Protein 7LBV (pdb70)

Nearest PDB structures (foldseek):
  7lbv-assembly1_A  TM=1.003E+00  e=6.577E-79  Cutibacterium acnes
  1w8o-assembly1_A  TM=9.731E-01  e=6.529E-48  Micromonospora viridifaciens
  4j9t-assembly1_A  TM=9.680E-01  e=2.449E-48  Micromonospora viridifaciens
  2bzd-assembly2_B  TM=9.741E-01  e=1.491E-47  Micromonospora viridifaciens
  2ber-assembly1_A  TM=9.755E-01  e=1.175E-46  Micromonospora viridifaciens

Organism: Cutibacterium acnes (NCBI:txid1747)

InterPro domains:
  IPR011040 Sialidase [PF13088] (153-435)
  IPR026856 Sialidase family [PTHR10628] (113-445)
  IPR036278 Sialidase superfamily [SSF50939] (106-453)

Radius of gyration: 18.89 Å; Cα contacts (8 Å, |Δi|>4): 1248; chains: 1; bounding box: 41×49×53 Å

Secondary structure (DSSP, 8-state):
-PPPP---PPPPP---S-SS------EEEEETTSSTTEEEEEEEEEE-TTS-EEEEEEEEESSS--TTS--EEEEEEESSTTSS-PPPEEEE--B-STT-BEEEEEEEEE-TTT--EEEEEEEESS--TTT--S---TT-TTS-EEEEEEESSTTSS-EEEE-TTTT--STT--EEEEPSEE-EE--SSTTTT-EEEEEEEE-SS-EEEEEEEESSSSSS-EE---B-SSEEEEEEEE-TTS-EEEEEEETT--SEEEEEEESSTTS-----EEEEEEE--S---EEEESSTTPPTTSTGGG-EEEEEE-SSSSSEEEEEEEESSTTS---EEEEEEEEE--S-EEEE-TTSSEEEEEESSEEEEEEE--TTHHHHS---

B-factor: mean 29.48, std 6.72, range [20.16, 77.15]

Solvent-accessible surface area: 14553 Å² total; per-residue (Å²): 184,146,104,79,15,106,80,31,107,40,23,40,6,160,89,67,116,26,107,168,21,114,45,24,116,73,37,84,6,8,31,33,91,121,89,157,26,23,39,9,52,3,3,0,0,7,9,3,16,82,23,15,2,0,0,0,0,0,40,1,46,63,59,39,24,92,21,39,33,24,0,12,0,0,2,46,26,1,202,50,40,4,206,89,29,28,116,69,69,88,6,38,54,20,70,106,53,231,172,51,27,0,13,1,18,0,2,1,1,13,3,12,59,32,0,72,0,5,0,1,3,7,38,0,18,57,57,4,42,67,77,4,75,84,22,37,86,55,119,48,40,85,0,1,0,4,6,3,0,34,1,76,13,13,1,53,79,31,100,67,93,42,0,0,145,62,5,25,91,52,102,56,10,91,0,1,19,6,4,1,0,16,14,29,8,5,54,21,43,136,63,56,23,21,1,0,2,5,2,0,0,64,8,89,82,24,23,10,0,12,0,0,13,1,94,52,55,15,121,78,7,99,7,4,73,51,17,12,151,92,0,15,2,0,7,1,1,9,6,8,91,17,22,0,2,0,2,0,33,2,23,58,170,48,6,62,0,20,18,0,82,2,141,41,5,0,78,61,26,27,111,39,144,93,20,113,64,2,48,1,10,6,0,3,0,2,1,22,15,0,10,18,49,18,173,66,63,38,28,80,0,92,1,0,1,1,0,2,0,61,44,48,106,108,66,34,50,0,0,1,0,0,0,36,30,30,8,180,61,15,88,16,53,61,60,11,30,91,31,83,0,4,18,3,1,2,8,13,0,47,71,0,12,0,0,0,0,5,13,83,96,2,0,28,1,0,24,0,40,3,17,7,1,77,92,42,1,98,39,134

Structure (mmCIF, N/CA/C/O backbone):
data_7LBV
#
_entry.id   7LBV
#
_cell.length_a   43.978
_cell.length_b   46.650
_cell.length_c   49.659
_cell.angle_alpha   116.930
_cell.angle_beta   99.100
_cell.angle_gamma   91.730
#
_symmetry.space_group_name_H-M   'P 1'
#
loop_
_entity.id
_entity.type
_entity.pdbx_description
1 polymer Exo-alpha-sialidase
2 non-polymer '2-DEOXY-2,3-DEHYDRO-N-ACETYL-NEURAMINIC ACID'
3 non-polymer 'PHOSPHATE ION'
4 water water
#
loop_
_atom_site.group_PDB
_atom_site.id
_atom_site.type_symbol
_atom_site.label_atom_id
_atom_site.label_alt_id
_atom_site.label_comp_id
_atom_site.label_asym_id
_atom_site.label_entity_id
_atom_site.label_seq_id
_atom_site.pdbx_PDB_ins_code
_atom_site.Cartn_x
_atom_site.Cartn_y
_atom_site.Cartn_z
_atom_site.occupancy
_atom_site.B_iso_or_equiv
_atom_site.auth_seq_id
_atom_site.auth_comp_id
_atom_site.auth_asym_id
_atom_site.auth_atom_id
_atom_site.pdbx_PDB_model_num
ATOM 1 N N . THR A 1 55 ? 0.182 -19.935 23.383 1.00 47.38 81 THR A N 1
ATOM 2 C CA . THR A 1 55 ? 0.237 -18.778 22.421 1.00 50.56 81 THR A CA 1
ATOM 3 C C . THR A 1 55 ? -0.443 -19.233 21.093 1.00 41.98 81 THR A C 1
ATOM 4 O O . THR A 1 55 ? -0.244 -20.352 20.595 1.00 46.06 81 THR A O 1
ATOM 8 N N . TRP A 1 56 ? -1.266 -18.391 20.533 1.00 36.91 82 TRP A N 1
ATOM 9 C CA . TRP A 1 56 ? -2.097 -18.781 19.401 1.00 39.35 82 TRP A CA 1
ATOM 10 C C . TRP A 1 56 ? -1.335 -18.729 18.098 1.00 37.96 82 TRP A C 1
ATOM 11 O O . TRP A 1 56 ? -0.502 -17.847 17.912 1.00 38.15 82 TRP A O 1
ATOM 22 N N . PRO A 1 57 ? -1.623 -19.647 17.166 1.00 38.72 83 PRO A N 1
ATOM 23 C CA . PRO A 1 57 ? -0.902 -19.624 15.879 1.00 38.17 83 PRO A CA 1
ATOM 24 C C . PRO A 1 57 ? -1.204 -18.393 14.983 1.00 34.44 83 PRO A C 1
ATOM 25 O O . PRO A 1 57 ? -2.322 -17.824 14.999 1.00 32.59 83 PRO A O 1
ATOM 29 N N . ALA A 1 58 ? -0.206 -18.058 14.165 1.00 33.67 84 ALA A N 1
ATOM 30 C CA . ALA A 1 58 ? -0.352 -16.951 13.197 1.00 33.55 84 ALA A CA 1
ATOM 31 C C . ALA A 1 58 ? -1.501 -17.223 12.261 1.00 33.14 84 ALA A C 1
ATOM 32 O O . ALA A 1 58 ? -1.651 -18.329 11.808 1.00 31.87 84 ALA A O 1
ATOM 34 N N . ALA A 1 59 ? -2.322 -16.220 11.992 1.00 30.47 85 ALA A N 1
ATOM 35 C CA . ALA A 1 59 ? -3.316 -16.296 10.911 1.00 32.08 85 ALA A CA 1
ATOM 36 C C . ALA A 1 59 ? -2.631 -16.509 9.566 1.00 32.21 85 ALA A C 1
ATOM 37 O O . ALA A 1 59 ? -1.526 -16.039 9.297 1.00 33.43 85 ALA A O 1
ATOM 39 N N . VAL A 1 60 ? -3.329 -17.223 8.719 1.00 30.98 86 VAL A N 1
ATOM 40 C CA . VAL A 1 60 ? -2.915 -17.543 7.401 1.00 32.48 86 VAL A CA 1
ATOM 41 C C . VAL A 1 60 ? -3.935 -16.864 6.424 1.00 32.22 86 VAL A C 1
ATOM 42 O O . VAL A 1 60 ? -5.129 -16.775 6.746 1.00 33.49 86 VAL A O 1
ATOM 46 N N . PRO A 1 61 ? -3.491 -16.425 5.212 1.00 31.10 87 PRO A N 1
ATOM 47 C CA . PRO A 1 61 ? -4.396 -15.829 4.234 1.00 28.74 87 PRO A CA 1
ATOM 48 C C . PRO A 1 61 ? -5.566 -16.804 3.879 1.00 28.85 87 PRO A C 1
ATOM 49 O O . PRO A 1 61 ? -5.341 -18.038 3.762 1.00 29.97 87 PRO A O 1
ATOM 53 N N . ALA A 1 62 ? -6.765 -16.261 3.668 1.00 27.31 88 ALA A N 1
ATOM 54 C CA . ALA A 1 62 ? -7.953 -17.038 3.273 1.00 29.67 88 ALA A CA 1
ATOM 55 C C . ALA A 1 62 ? -8.981 -16.077 2.769 1.00 27.64 88 ALA A C 1
ATOM 56 O O . ALA A 1 62 ? -9.056 -14.905 3.248 1.00 27.76 88 ALA A O 1
ATOM 58 N N . PRO A 1 63 ? -9.761 -16.494 1.760 1.00 27.53 89 PRO A N 1
ATOM 59 C CA . PRO A 1 63 ? -10.756 -15.571 1.202 1.00 26.19 89 PRO A CA 1
ATOM 60 C C . PRO A 1 63 ? -11.859 -15.249 2.200 1.00 25.61 89 PRO A C 1
ATOM 61 O O . PRO A 1 63 ? -12.230 -16.093 3.040 1.00 26.50 89 PRO A O 1
ATOM 65 N N . LEU A 1 64 ? -12.360 -14.023 2.103 1.00 27.87 90 LEU A N 1
ATOM 66 C CA . LEU A 1 64 ? -13.595 -13.645 2.775 1.00 26.83 90 LEU A CA 1
ATOM 67 C C . LEU A 1 64 ? -14.729 -14.638 2.387 1.00 26.49 90 LEU A C 1
ATOM 68 O O . LEU A 1 64 ? -14.749 -15.187 1.261 1.00 28.84 90 LEU A O 1
ATOM 73 N N . PRO A 1 65 ? -15.687 -14.869 3.306 1.00 28.14 91 PRO A N 1
ATOM 74 C CA . PRO A 1 65 ? -16.814 -15.673 2.858 1.00 27.99 91 PRO A CA 1
ATOM 75 C C . PRO A 1 65 ? -17.802 -14.968 1.939 1.00 28.32 91 PRO A C 1
ATOM 76 O O . PRO A 1 65 ? -18.073 -13.738 2.089 1.00 27.67 91 PRO A O 1
ATOM 80 N N . ASP A 1 66 ? -18.363 -15.781 1.040 1.00 29.69 92 ASP A N 1
ATOM 81 C CA . ASP A 1 66 ? -19.590 -15.369 0.309 1.00 29.35 92 ASP A CA 1
ATOM 82 C C . ASP A 1 66 ? -20.853 -15.976 0.868 1.00 27.94 92 ASP A C 1
ATOM 83 O O . ASP A 1 66 ? -20.838 -17.050 1.531 1.00 28.67 92 ASP A O 1
ATOM 88 N N . VAL A 1 67 ? -21.969 -15.272 0.605 1.00 27.01 93 VAL A N 1
ATOM 89 C CA . VAL A 1 67 ? -23.276 -15.802 0.991 1.00 27.80 93 VAL A CA 1
ATOM 90 C C . VAL A 1 67 ? -23.413 -17.171 0.354 1.00 30.75 93 VAL A C 1
ATOM 91 O O . VAL A 1 67 ? -22.955 -17.407 -0.776 1.00 28.90 93 VAL A O 1
ATOM 95 N N . ARG A 1 68 ? -24.083 -18.060 1.078 1.00 30.47 94 ARG A N 1
ATOM 96 C CA . ARG A 1 68 ? -24.419 -19.396 0.545 1.00 30.24 94 ARG A CA 1
ATOM 97 C C . ARG A 1 68 ? -25.931 -19.674 0.702 1.00 30.92 94 ARG A C 1
ATOM 98 O O . ARG A 1 68 ? -26.623 -19.128 1.562 1.00 31.95 94 ARG A O 1
ATOM 106 N N . ALA A 1 69 ? -26.424 -20.546 -0.169 1.00 33.10 95 ALA A N 1
ATOM 107 C CA . ALA A 1 69 ? -27.810 -20.895 -0.229 1.00 38.96 95 ALA A CA 1
ATOM 108 C C . ALA A 1 69 ? -28.041 -21.931 0.874 1.00 38.62 95 ALA A C 1
ATOM 109 O O . ALA A 1 69 ? -27.249 -22.824 1.055 1.00 39.44 95 ALA A O 1
ATOM 111 N N . ASP A 1 70 ? -29.093 -21.680 1.628 1.00 44.28 96 ASP A N 1
ATOM 112 C CA . ASP A 1 70 ? -29.683 -22.437 2.701 1.00 40.71 96 ASP A CA 1
ATOM 113 C C . ASP A 1 70 ? -30.889 -23.168 2.109 1.00 39.21 96 ASP A C 1
ATOM 114 O O . ASP A 1 70 ? -31.394 -22.767 1.031 1.00 39.22 96 ASP A O 1
ATOM 119 N N . SER A 1 71 ? -31.488 -24.080 2.866 1.00 40.37 97 SER A N 1
ATOM 120 C CA . SER A 1 71 ? -32.856 -24.552 2.470 1.00 43.48 97 SER A CA 1
ATOM 121 C C . SER A 1 71 ? -34.004 -23.529 2.721 1.00 43.63 97 SER A C 1
ATOM 122 O O . SER A 1 71 ? -35.133 -23.769 2.339 1.00 45.40 97 SER A O 1
ATOM 125 N N . SER A 1 72 ? -33.752 -22.382 3.364 1.00 43.21 98 SER A N 1
ATOM 126 C CA . SER A 1 72 ? -34.817 -21.387 3.573 1.00 40.47 98 SER A CA 1
ATOM 127 C C . SER A 1 72 ? -35.370 -20.763 2.284 1.00 40.89 98 SER A C 1
ATOM 128 O O . SER A 1 72 ? -34.653 -20.599 1.291 1.00 40.79 98 SER A O 1
ATOM 131 N N . THR A 1 73 ? -36.651 -20.400 2.324 1.00 41.96 99 THR A N 1
ATOM 132 C CA . THR A 1 73 ? -37.314 -19.711 1.234 1.00 39.05 99 THR A CA 1
ATOM 133 C C . THR A 1 73 ? -37.789 -18.333 1.656 1.00 40.81 99 THR A C 1
ATOM 134 O O . THR A 1 73 ? -38.204 -17.553 0.797 1.00 37.24 99 THR A O 1
ATOM 138 N N . ARG A 1 74 ? -37.736 -18.013 2.957 1.00 37.20 100 ARG A N 1
ATOM 139 C CA A ARG A 1 74 ? -38.134 -16.697 3.444 0.50 37.56 100 ARG A CA 1
ATOM 140 C CA B ARG A 1 74 ? -38.148 -16.702 3.454 0.50 39.04 100 ARG A CA 1
ATOM 141 C C . ARG A 1 74 ? -37.059 -16.228 4.425 1.00 34.90 100 ARG A C 1
ATOM 142 O O . ARG A 1 74 ? -36.295 -17.069 4.979 1.00 36.48 100 ARG A O 1
ATOM 157 N N . MET A 1 75 ? -36.949 -14.923 4.610 1.00 34.30 101 MET A N 1
ATOM 158 C CA . MET A 1 75 ? -35.975 -14.353 5.582 1.00 33.82 101 MET A CA 1
ATOM 159 C C . MET A 1 75 ? -36.554 -14.471 6.960 1.00 35.74 101 MET A C 1
ATOM 160 O O . MET A 1 75 ? -37.620 -13.875 7.224 1.00 32.38 101 MET A O 1
ATOM 165 N N . LEU A 1 76 ? -35.895 -15.257 7.819 1.00 34.41 102 LEU A N 1
ATOM 166 C CA . LEU A 1 76 ? -36.354 -15.495 9.181 1.00 36.49 102 LEU A CA 1
ATOM 167 C C . LEU A 1 76 ? -35.165 -15.461 10.131 1.00 36.24 102 LEU A C 1
ATOM 168 O O . LEU A 1 76 ? -34.167 -16.211 10.002 1.00 34.74 102 LEU A O 1
ATOM 173 N N . LEU A 1 77 ? -35.300 -14.628 11.138 1.00 34.07 103 LEU A N 1
ATOM 174 C CA . LEU A 1 77 ? -34.266 -14.541 12.144 1.00 35.41 103 LEU A CA 1
ATOM 175 C C . LEU A 1 77 ? -34.159 -15.848 12.952 1.00 37.72 103 LEU A C 1
ATOM 176 O O . LEU A 1 77 ? -35.179 -16.490 13.304 1.00 35.20 103 LEU A O 1
ATOM 181 N N . GLY A 1 78 ? -32.925 -16.283 13.198 1.00 32.58 104 GLY A N 1
ATOM 182 C CA . GLY A 1 78 ? -32.681 -17.383 14.110 1.00 34.05 104 GLY A CA 1
ATOM 183 C C . GLY A 1 78 ? -32.778 -16.975 15.582 1.00 33.58 104 GLY A C 1
ATOM 184 O O . GLY A 1 78 ? -33.329 -15.918 15.929 1.00 34.20 104 GLY A O 1
ATOM 185 N N . PRO A 1 79 ? -32.272 -17.854 16.469 1.00 33.05 105 PRO A N 1
ATOM 186 C CA . PRO A 1 79 ? -32.330 -17.569 17.882 1.00 31.41 105 PRO A CA 1
ATOM 187 C C . PRO A 1 79 ? -31.538 -16.271 18.223 1.00 29.84 105 PRO A C 1
ATOM 188 O O . PRO A 1 79 ? -30.598 -15.918 17.515 1.00 30.68 105 PRO A O 1
ATOM 192 N N . VAL A 1 80 ? -32.011 -15.555 19.226 1.00 31.42 106 VAL A N 1
ATOM 193 C CA . VAL A 1 80 ? -31.359 -14.279 19.634 1.00 31.37 106 VAL A CA 1
ATOM 194 C C . VAL A 1 80 ? -30.374 -14.628 20.750 1.00 34.20 106 VAL A C 1
ATOM 195 O O . VAL A 1 80 ? -30.706 -15.418 21.652 1.00 32.96 106 VAL A O 1
ATOM 199 N N . VAL A 1 81 ? -29.144 -14.119 20.676 1.00 30.33 107 VAL A N 1
ATOM 200 C CA . VAL A 1 81 ? -28.113 -14.386 21.678 1.00 26.51 107 VAL A CA 1
ATOM 201 C C . VAL A 1 81 ? -27.828 -13.055 22.376 1.00 28.53 107 VAL A C 1
ATOM 202 O O . VAL A 1 81 ? -27.603 -12.075 21.697 1.00 28.93 107 VAL A O 1
ATOM 206 N N . ASP A 1 82 ? -27.897 -13.054 23.712 1.00 28.70 108 ASP A N 1
ATOM 207 C CA . ASP A 1 82 ? -27.580 -11.866 24.488 1.00 30.00 108 ASP A CA 1
ATOM 208 C C . ASP A 1 82 ? -26.080 -11.804 24.677 1.00 28.24 108 ASP A C 1
ATOM 209 O O . ASP A 1 82 ? -25.589 -12.386 25.619 1.00 31.47 108 ASP A O 1
ATOM 214 N N . LEU A 1 83 ? -25.341 -11.082 23.826 1.00 27.76 109 LEU A N 1
ATOM 215 C CA . LEU A 1 83 ? -23.871 -11.111 23.910 1.00 27.30 109 LEU A CA 1
ATOM 216 C C . LEU A 1 83 ? -23.361 -10.311 25.111 1.00 26.50 109 LEU A C 1
ATOM 217 O O . LEU A 1 83 ? -22.375 -10.727 25.732 1.00 24.96 109 LEU A O 1
ATOM 222 N N . ALA A 1 84 ? -24.023 -9.197 25.431 1.00 25.68 110 ALA A N 1
ATOM 223 C CA . ALA A 1 84 ? -23.659 -8.399 26.576 1.00 26.13 110 ALA A CA 1
ATOM 224 C C . ALA A 1 84 ? -24.953 -7.690 27.008 1.00 28.05 110 ALA A C 1
ATOM 225 O O . ALA A 1 84 ? -25.674 -7.151 26.202 1.00 31.50 110 ALA A O 1
ATOM 227 N N . VAL A 1 85 ? -25.238 -7.749 28.285 1.00 27.97 111 VAL A N 1
ATOM 228 C CA . VAL A 1 85 ? -26.509 -7.175 28.773 1.00 29.88 111 VAL A CA 1
ATOM 229 C C . VAL A 1 85 ? -26.168 -6.015 29.716 1.00 28.27 111 VAL A C 1
ATOM 230 O O . VAL A 1 85 ? -25.357 -6.189 30.605 1.00 28.40 111 VAL A O 1
ATOM 234 N N . ASN A 1 86 ? -26.797 -4.843 29.510 1.00 26.86 112 ASN A N 1
ATOM 235 C CA . ASN A 1 86 ? -26.602 -3.658 30.381 1.00 26.81 112 ASN A CA 1
ATOM 236 C C . ASN A 1 86 ? -26.907 -4.098 31.833 1.00 28.61 112 ASN A C 1
ATOM 237 O O . ASN A 1 86 ? -27.846 -4.918 32.076 1.00 28.81 112 ASN A O 1
ATOM 242 N N . GLU A 1 87 ? -26.082 -3.577 32.736 1.00 26.96 113 GLU A N 1
ATOM 243 C CA . GLU A 1 87 ? -26.150 -3.886 34.206 1.00 29.91 113 GLU A CA 1
ATOM 244 C C . GLU A 1 87 ? -25.706 -5.262 34.584 1.00 29.76 113 GLU A C 1
ATOM 245 O O . GLU A 1 87 ? -25.878 -5.662 35.745 1.00 28.95 113 GLU A O 1
ATOM 251 N N . HIS A 1 88 ? -25.070 -5.949 33.639 1.00 27.32 114 HIS A N 1
ATOM 252 C CA A HIS A 1 88 ? -24.398 -7.259 33.857 0.50 29.29 114 HIS A CA 1
ATOM 253 C CA B HIS A 1 88 ? -24.373 -7.219 33.945 0.50 28.16 114 HIS A CA 1
ATOM 254 C C . HIS A 1 88 ? -22.928 -6.943 33.590 1.00 29.72 114 HIS A C 1
ATOM 255 O O . HIS A 1 88 ? -22.498 -7.016 32.421 1.00 29.21 114 HIS A O 1
ATOM 268 N N . PRO A 1 89 ? -22.136 -6.534 34.594 1.00 27.84 115 PRO A N 1
ATOM 269 C CA . PRO A 1 89 ? -22.442 -6.319 36.032 1.00 30.23 115 PRO A CA 1
ATOM 270 C C . PRO A 1 89 ? -22.981 -4.934 36.223 1.00 29.99 115 PRO A C 1
ATOM 271 O O . PRO A 1 89 ? -23.013 -4.134 35.268 1.00 28.44 115 PRO A O 1
ATOM 275 N N . GLU A 1 90 ? -23.441 -4.669 37.440 1.00 31.63 116 GLU A N 1
ATOM 276 C CA . GLU A 1 90 ? -24.071 -3.413 37.798 1.00 30.17 116 GLU A CA 1
ATOM 277 C C . GLU A 1 90 ? -23.228 -2.234 37.335 1.00 30.34 116 GLU A C 1
ATOM 278 O O . GLU A 1 90 ? -21.993 -2.219 37.515 1.00 31.82 116 GLU A O 1
ATOM 284 N N . GLY A 1 91 ? -23.916 -1.288 36.748 1.00 31.04 117 GLY A N 1
ATOM 285 C CA . GLY A 1 91 ? -23.365 0.035 36.349 1.00 31.38 117 GLY A CA 1
ATOM 286 C C . GLY A 1 91 ? -22.461 -0.032 35.083 1.00 31.52 117 GLY A C 1
ATOM 287 O O . GLY A 1 91 ? -21.703 0.919 34.763 1.00 34.25 117 GLY A O 1
ATOM 288 N N . VAL A 1 92 ? -22.469 -1.161 34.392 1.00 29.33 118 VAL A N 1
ATOM 289 C CA . VAL A 1 92 ? -21.778 -1.291 33.122 1.00 29.58 118 VAL A CA 1
ATOM 290 C C . VAL A 1 92 ? -22.787 -1.430 31.946 1.00 28.29 118 VAL A C 1
ATOM 291 O O . VAL A 1 92 ? -23.782 -2.148 32.032 1.00 27.94 118 VAL A O 1
ATOM 295 N N . PHE A 1 93 ? -22.506 -0.686 30.869 1.00 28.05 119 PHE A N 1
ATOM 296 C CA . PHE A 1 93 ? -23.412 -0.588 29.681 1.00 27.25 119 PHE A CA 1
ATOM 297 C C . PHE A 1 93 ? -22.656 -0.984 28.454 1.00 28.63 119 PHE A C 1
ATOM 298 O O . PHE A 1 93 ? -21.422 -0.935 28.464 1.00 28.78 119 PHE A O 1
ATOM 306 N N . TYR A 1 94 ? -23.386 -1.468 27.453 1.00 25.69 120 TYR A N 1
ATOM 307 C CA . TYR A 1 94 ? -22.712 -1.954 26.213 1.00 25.66 120 TYR A CA 1
ATOM 308 C C . TYR A 1 94 ? -23.372 -1.347 24.989 1.00 26.85 120 TYR A C 1
ATOM 309 O O . TYR A 1 94 ? -24.629 -1.374 24.871 1.00 27.45 120 TYR A O 1
ATOM 318 N N . ARG A 1 95 ? -22.566 -0.828 24.054 1.00 25.41 121 ARG A N 1
ATOM 319 C CA . ARG A 1 95 ? -23.088 -0.147 22.854 1.00 23.31 121 ARG A CA 1
ATOM 320 C C . ARG A 1 95 ? -22.046 -0.294 21.744 1.00 26.12 121 ARG A C 1
ATOM 321 O O . ARG A 1 95 ? -20.867 -0.569 22.020 1.00 24.63 121 ARG A O 1
ATOM 329 N N . ILE A 1 96 ? -22.493 -0.079 20.497 1.00 24.37 122 ILE A N 1
ATOM 330 C CA . ILE A 1 96 ? -21.640 0.212 19.306 1.00 23.18 122 ILE A CA 1
ATOM 331 C C . ILE A 1 96 ? -21.020 -1.088 18.688 1.00 23.62 122 ILE A C 1
ATOM 332 O O . ILE A 1 96 ? -19.820 -1.413 18.911 1.00 22.44 122 ILE A O 1
ATOM 337 N N . PRO A 1 97 ? -21.833 -1.785 17.875 1.00 23.71 123 PRO A N 1
ATOM 338 C CA . PRO A 1 97 ? -21.386 -3.156 17.521 1.00 24.48 123 PRO A CA 1
ATOM 339 C C . PRO A 1 97 ? -20.535 -3.189 16.207 1.00 24.05 123 PRO A C 1
ATOM 340 O O . PRO A 1 97 ? -20.724 -2.345 15.300 1.00 25.30 123 PRO A O 1
ATOM 344 N N . ALA A 1 98 ? -19.688 -4.185 16.112 1.00 24.19 124 ALA A N 1
ATOM 345 C CA . ALA A 1 98 ? -18.840 -4.463 14.949 1.00 23.72 124 ALA A CA 1
ATOM 346 C C . ALA A 1 98 ? -18.879 -6.004 14.819 1.00 23.44 124 ALA A C 1
ATOM 347 O O . ALA A 1 98 ? -18.760 -6.755 15.829 1.00 23.16 124 ALA A O 1
ATOM 349 N N . LEU A 1 99 ? -19.023 -6.515 13.604 1.00 21.48 125 LEU A N 1
ATOM 350 C CA . LEU A 1 99 ? -19.045 -7.999 13.464 1.00 22.54 125 LEU A CA 1
ATOM 351 C C . LEU A 1 99 ? -18.238 -8.394 12.268 1.00 23.34 125 LEU A C 1
ATOM 352 O O . LEU A 1 99 ? -18.348 -7.757 11.218 1.00 24.37 125 LEU A O 1
ATOM 357 N N . ALA A 1 100 ? -17.388 -9.424 12.390 1.00 24.55 126 ALA A N 1
ATOM 358 C CA . ALA A 1 100 ? -16.577 -9.920 11.249 1.00 24.24 126 ALA A CA 1
ATOM 359 C C . ALA A 1 100 ? -16.303 -11.379 11.317 1.00 25.29 126 ALA A C 1
ATOM 360 O O . ALA A 1 100 ? -16.303 -12.001 12.372 1.00 25.83 126 ALA A O 1
ATOM 362 N N . THR A 1 101 ? -16.061 -11.924 10.139 1.00 24.10 127 THR A N 1
ATOM 363 C CA . THR A 1 101 ? -15.520 -13.288 10.017 1.00 23.39 127 THR A CA 1
ATOM 364 C C . THR A 1 101 ? -14.011 -13.161 9.804 1.00 24.65 127 THR A C 1
ATOM 365 O O . THR A 1 101 ? -13.554 -12.623 8.810 1.00 24.49 127 THR A O 1
ATOM 369 N N . ALA A 1 102 ? -13.280 -13.712 10.756 1.00 23.38 128 ALA A N 1
ATOM 370 C CA . ALA A 1 102 ? -11.801 -13.807 10.765 1.00 25.40 128 ALA A CA 1
ATOM 371 C C . ALA A 1 102 ? -11.374 -14.794 9.684 1.00 24.08 128 ALA A C 1
ATOM 372 O O . ALA A 1 102 ? -12.187 -15.601 9.157 1.00 23.45 128 ALA A O 1
ATOM 374 N N . SER A 1 103 ? -10.084 -14.769 9.340 1.00 25.45 129 SER A N 1
ATOM 375 C CA . SER A 1 103 ? -9.574 -15.580 8.209 1.00 25.35 129 SER A CA 1
ATOM 376 C C . SER A 1 103 ? -9.670 -17.060 8.537 1.00 26.22 129 SER A C 1
ATOM 377 O O . SER A 1 103 ? -9.779 -17.861 7.637 1.00 26.65 129 SER A O 1
ATOM 380 N N . ASN A 1 104 ? -9.715 -17.429 9.817 1.00 24.78 130 ASN A N 1
ATOM 381 C CA . ASN A 1 104 ? -9.887 -18.837 10.174 1.00 26.21 130 ASN A CA 1
ATOM 382 C C . ASN A 1 104 ? -11.364 -19.254 10.250 1.00 26.75 130 ASN A C 1
ATOM 383 O O . ASN A 1 104 ? -11.654 -20.408 10.615 1.00 28.44 130 ASN A O 1
ATOM 388 N N . GLY A 1 105 ? -12.280 -18.328 9.903 1.00 25.54 131 GLY A N 1
ATOM 389 C CA . GLY A 1 105 ? -13.689 -18.581 9.912 1.00 27.39 131 GLY A CA 1
ATOM 390 C C . GLY A 1 105 ? -14.393 -18.322 11.225 1.00 29.45 131 GLY A C 1
ATOM 391 O O . GLY A 1 105 ? -15.609 -18.392 11.253 1.00 27.93 131 GLY A O 1
ATOM 392 N N . ASP A 1 106 ? -13.652 -17.946 12.28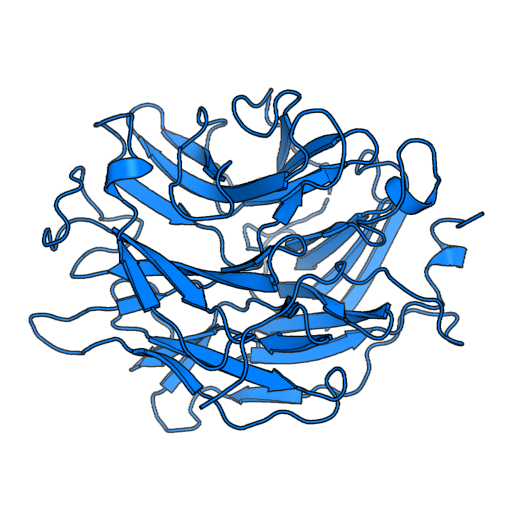1 1.00 25.62 132 ASP A N 1
ATOM 393 C CA . ASP A 1 106 ? -14.259 -17.543 13.556 1.00 26.85 132 ASP A CA 1
ATOM 394 C C . ASP A 1 106 ? -15.103 -16.271 13.334 1.00 25.61 132 ASP A C 1
ATOM 395 O O . ASP A 1 106 ? -14.762 -15.426 12.462 1.00 28.13 132 ASP A O 1
ATOM 400 N N . LEU A 1 107 ? -16.181 -16.143 14.108 1.00 24.36 133 LEU A N 1
ATOM 401 C CA . LEU A 1 107 ? -17.080 -14.988 14.055 1.00 25.84 133 LEU A CA 1
ATOM 402 C C . LEU A 1 107 ? -16.821 -14.123 15.256 1.00 24.59 133 LEU A C 1
ATOM 403 O O . LEU A 1 107 ? -16.818 -14.626 16.391 1.00 27.38 133 LEU A O 1
ATOM 408 N N . LEU A 1 108 ? -16.497 -12.845 15.012 1.00 23.46 134 LEU A N 1
ATOM 409 C CA . LEU A 1 108 ? -15.974 -12.016 16.062 1.00 24.36 134 LEU A CA 1
ATOM 410 C C . LEU A 1 108 ? -16.965 -10.836 16.199 1.00 24.86 134 LEU A C 1
ATOM 411 O O . LEU A 1 108 ? -17.323 -10.191 15.210 1.00 23.39 134 LEU A O 1
ATOM 416 N N . ALA A 1 109 ? -17.395 -10.603 17.426 1.00 23.38 135 ALA A N 1
ATOM 417 C CA . ALA A 1 109 ? -18.198 -9.471 17.712 1.00 23.41 135 ALA A CA 1
ATOM 418 C C . ALA A 1 109 ? -17.426 -8.550 18.647 1.00 23.06 135 ALA A C 1
ATOM 419 O O . ALA A 1 109 ? -16.914 -8.968 19.667 1.00 23.66 135 ALA A O 1
ATOM 421 N N . SER A 1 110 ? -17.370 -7.235 18.334 1.00 23.04 136 SER A N 1
ATOM 422 C CA A SER A 1 110 ? -16.696 -6.236 19.193 0.50 23.09 136 SER A CA 1
ATOM 423 C CA B SER A 1 110 ? -16.756 -6.309 19.294 0.50 24.12 136 SER A CA 1
ATOM 424 C C . SER A 1 110 ? -17.705 -5.137 19.548 1.00 23.53 136 SER A C 1
ATOM 425 O O . SER A 1 110 ? -18.645 -4.858 18.721 1.00 23.21 136 SER A O 1
ATOM 430 N N . TYR A 1 111 ? -17.521 -4.458 20.685 1.00 24.25 137 TYR A N 1
ATOM 431 C CA . TYR A 1 111 ? -18.460 -3.417 21.080 1.00 24.34 137 TYR A CA 1
ATOM 432 C C . TYR A 1 111 ? -17.792 -2.687 22.238 1.00 24.46 137 TYR A C 1
ATOM 433 O O . TYR A 1 111 ? -16.781 -3.194 22.791 1.00 24.73 137 TYR A O 1
ATOM 442 N N . ASP A 1 112 ? -18.361 -1.557 22.604 1.00 23.84 138 ASP A N 1
ATOM 443 C CA . ASP A 1 112 ? -17.869 -0.794 23.769 1.00 24.09 138 ASP A CA 1
ATOM 444 C C . ASP A 1 112 ? -18.372 -1.439 25.075 1.00 25.12 138 ASP A C 1
ATOM 445 O O . ASP A 1 112 ? -19.536 -1.825 25.177 1.00 24.61 138 ASP A O 1
ATOM 450 N N . LEU A 1 113 ? -17.509 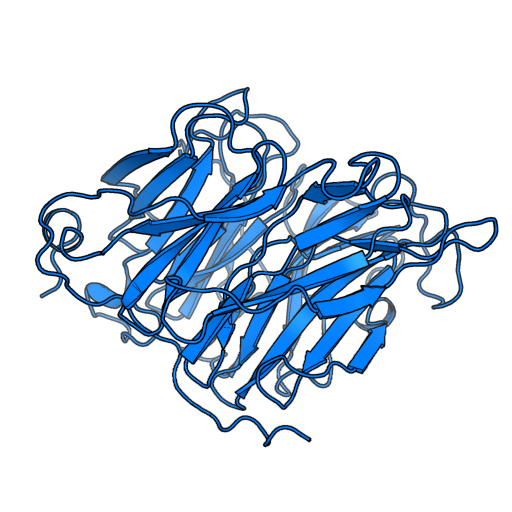-1.474 26.082 1.00 24.60 139 LEU A N 1
ATOM 451 C CA . LEU A 1 113 ? -17.962 -1.588 27.482 1.00 23.19 139 LEU A CA 1
ATOM 452 C C . LEU A 1 113 ? -17.872 -0.128 27.955 1.00 24.71 139 LEU A C 1
ATOM 453 O O . LEU A 1 113 ? -16.817 0.495 27.862 1.00 24.32 139 LEU A O 1
ATOM 458 N N . ARG A 1 114 ? -18.998 0.396 28.438 1.00 26.08 140 ARG A N 1
ATOM 459 C CA . ARG A 1 114 ? -19.114 1.781 28.860 1.00 24.03 140 ARG A CA 1
ATOM 460 C C . ARG A 1 114 ? -19.403 1.808 30.368 1.00 25.73 140 ARG A C 1
ATOM 461 O O . ARG A 1 114 ? -20.481 1.385 30.798 1.00 25.83 140 ARG A O 1
ATOM 469 N N . PRO A 1 115 ? -18.430 2.266 31.164 1.00 27.52 141 PRO A N 1
ATOM 470 C CA . PRO A 1 115 ? -18.637 2.196 32.665 1.00 27.63 141 PRO A CA 1
ATOM 471 C C . PRO A 1 115 ? -19.490 3.370 33.128 1.00 29.46 141 PRO A C 1
ATOM 472 O O . PRO A 1 115 ? -19.330 4.499 32.601 1.00 29.09 141 PRO A O 1
ATOM 476 N N . GLY A 1 116 ? -20.393 3.109 34.080 1.00 28.99 142 GLY A N 1
ATOM 477 C CA . GLY A 1 116 ? -21.149 4.191 34.750 1.00 30.04 142 GLY A CA 1
ATOM 478 C C . GLY A 1 116 ? -22.433 4.538 34.044 1.00 30.86 142 GLY A C 1
ATOM 479 O O . GLY A 1 116 ? -23.457 4.685 34.677 1.00 33.59 142 GLY A O 1
ATOM 480 N N . SER A 1 117 ? -22.368 4.744 32.719 1.00 30.31 143 SER A N 1
ATOM 481 C CA . SER A 1 117 ? -23.555 5.005 31.891 1.00 29.93 143 SER A CA 1
ATOM 482 C C . SER A 1 117 ? -23.175 4.635 30.474 1.00 28.81 143 SER A C 1
ATOM 483 O O . SER A 1 117 ? -21.992 4.267 30.249 1.00 30.38 143 SER A O 1
ATOM 486 N N . ALA A 1 118 ? -24.118 4.739 29.528 1.00 28.98 144 ALA A N 1
ATOM 487 C CA . ALA A 1 118 ? -23.790 4.399 28.165 1.00 26.91 144 ALA A CA 1
ATOM 488 C C . ALA A 1 118 ? -23.168 5.625 27.456 1.00 26.05 144 ALA A C 1
ATOM 489 O O . ALA A 1 118 ? -23.424 5.855 26.245 1.00 27.94 144 ALA A O 1
ATOM 491 N N . GLY A 1 119 ? -22.281 6.345 28.136 1.00 26.07 145 GLY A N 1
ATOM 492 C CA . GLY A 1 119 ? -21.771 7.640 27.565 1.00 24.32 145 GLY A CA 1
ATOM 493 C C . GLY A 1 119 ? -20.818 7.430 26.397 1.00 26.68 145 GLY A C 1
ATOM 494 O O . GLY A 1 119 ? -20.029 6.480 26.426 1.00 27.11 145 GLY A O 1
ATOM 495 N N . ASP A 1 120 ? -20.841 8.336 25.411 1.00 27.00 146 ASP A N 1
ATOM 496 C CA . ASP A 1 120 ? -19.889 8.290 24.329 1.00 28.61 146 ASP A CA 1
ATOM 497 C C . ASP A 1 120 ? -18.527 8.768 24.862 1.00 26.24 146 ASP A C 1
ATOM 498 O O . ASP A 1 120 ? -18.436 9.302 25.995 1.00 25.48 146 ASP A O 1
ATOM 503 N N . ALA A 1 121 ? -17.475 8.626 24.059 1.00 26.41 147 ALA A N 1
ATOM 504 C CA . ALA A 1 121 ? -16.228 9.420 24.347 1.00 28.98 147 ALA A CA 1
ATOM 505 C C . ALA A 1 121 ? -16.562 10.876 24.739 1.00 26.76 147 ALA A C 1
ATOM 506 O O . ALA A 1 121 ? -17.425 11.516 24.150 1.00 25.27 147 ALA A O 1
ATOM 508 N N . PRO A 1 122 ? -15.860 11.414 25.740 1.00 27.21 148 PRO A N 1
ATOM 509 C CA . PRO A 1 122 ? -14.703 10.882 26.463 1.00 25.66 148 PRO A CA 1
ATOM 510 C C . PRO A 1 122 ? -15.033 10.074 27.753 1.00 27.74 148 PRO A C 1
ATOM 511 O O . PRO A 1 122 ? -14.176 9.957 28.598 1.00 26.93 148 PRO A O 1
ATOM 515 N N . ASN A 1 123 ? -16.233 9.476 27.875 1.00 26.33 149 ASN A N 1
ATOM 516 C CA . ASN A 1 123 ? -16.440 8.462 28.921 1.00 26.22 149 ASN A CA 1
ATOM 517 C C . ASN A 1 123 ? -15.295 7.431 28.753 1.00 26.36 149 ASN A C 1
ATOM 518 O O . ASN A 1 123 ? -14.967 7.084 27.567 1.00 26.14 149 ASN A O 1
ATOM 523 N N . PRO A 1 124 ? -14.714 6.908 29.866 1.00 24.92 150 PRO A N 1
ATOM 524 C CA . PRO A 1 124 ? -13.466 6.076 29.733 1.00 24.58 150 PRO A CA 1
ATOM 525 C C . PRO A 1 124 ? -13.828 4.626 29.402 1.00 26.04 150 PRO A C 1
ATOM 526 O O . PRO A 1 124 ? -13.681 3.687 30.224 1.00 26.78 150 PRO A O 1
ATOM 530 N N . ASN A 1 125 ? -14.285 4.477 28.158 1.00 25.40 151 ASN A N 1
ATOM 531 C CA . ASN A 1 125 ? -14.824 3.172 27.658 1.00 24.72 151 ASN A CA 1
ATOM 532 C C . ASN A 1 125 ? -13.683 2.181 27.317 1.00 24.35 151 ASN A C 1
ATOM 533 O O . ASN A 1 125 ? -12.502 2.592 27.289 1.00 24.25 151 ASN A O 1
ATOM 538 N N . SER A 1 126 ? -14.051 0.922 27.064 1.00 25.62 152 SER A N 1
ATOM 539 C CA . SER A 1 126 ? -13.087 -0.088 26.600 1.00 25.43 152 SER A CA 1
ATOM 540 C C . SER A 1 126 ? -13.643 -0.724 25.347 1.00 25.90 152 SER A C 1
ATOM 541 O O . SER A 1 126 ? -14.865 -0.738 25.159 1.00 24.93 152 SER A O 1
ATOM 544 N N . ILE A 1 127 ? -12.748 -1.246 24.501 1.00 22.42 153 ILE A N 1
ATOM 545 C CA . ILE A 1 127 ? -13.195 -2.137 23.391 1.00 23.52 153 ILE A CA 1
ATOM 546 C C . ILE A 1 127 ? -13.061 -3.585 23.865 1.00 23.82 153 ILE A C 1
ATOM 547 O O . ILE A 1 127 ? -11.967 -4.025 24.278 1.00 24.26 153 ILE A O 1
ATOM 552 N N . VAL A 1 128 ? -14.157 -4.330 23.767 1.00 25.41 154 VAL A N 1
ATOM 553 C CA . VAL A 1 128 ? -14.127 -5.765 24.123 1.00 24.13 154 VAL A CA 1
ATOM 554 C C . VAL A 1 128 ? -14.623 -6.649 22.949 1.00 25.33 154 VAL A C 1
ATOM 555 O O . VAL A 1 128 ? -15.098 -6.130 21.930 1.00 25.96 154 VAL A O 1
ATOM 559 N N . GLN A 1 129 ? -14.571 -7.967 23.114 1.00 24.94 155 GLN A N 1
ATOM 560 C CA . GLN A 1 129 ? -14.844 -8.876 22.012 1.00 23.29 155 GLN A CA 1
ATOM 561 C C . GLN A 1 129 ? -15.366 -10.209 22.528 1.00 24.56 155 GLN A C 1
ATOM 562 O O . GLN A 1 129 ? -14.969 -10.656 23.611 1.00 26.13 155 GLN A O 1
ATOM 568 N N . ARG A 1 130 ? -16.226 -10.821 21.745 1.00 23.87 156 ARG A N 1
ATOM 569 C CA . ARG A 1 130 ? -16.557 -12.251 21.959 1.00 25.39 156 ARG A CA 1
ATOM 570 C C . ARG A 1 130 ? -16.397 -12.995 20.663 1.00 25.73 156 ARG A C 1
ATOM 571 O O . ARG A 1 130 ? -16.662 -12.437 19.598 1.00 25.74 156 ARG A O 1
ATOM 579 N N . ARG A 1 131 ? -16.027 -14.297 20.762 1.00 23.89 157 ARG A N 1
ATOM 580 C CA . ARG A 1 131 ? -15.751 -15.110 19.587 1.00 24.16 157 ARG A CA 1
ATOM 581 C C . ARG A 1 131 ? -16.660 -16.331 19.553 1.00 25.25 157 ARG A C 1
ATOM 582 O O . ARG A 1 131 ? -16.895 -17.017 20.577 1.00 27.95 157 ARG A O 1
ATOM 590 N N . SER A 1 132 ? -17.149 -16.609 18.347 1.00 24.92 158 SER A N 1
ATOM 591 C CA . SER A 1 132 ? -17.874 -17.904 18.061 1.00 26.02 158 SER A CA 1
ATOM 592 C C . SER A 1 132 ? -17.087 -18.733 17.055 1.00 27.67 158 SER A C 1
ATOM 593 O O . SER A 1 132 ? -16.651 -18.238 16.007 1.00 28.34 158 SER A O 1
ATOM 596 N N . ARG A 1 133 ? -16.906 -20.038 17.362 1.00 24.80 159 ARG A N 1
ATOM 597 C CA . ARG A 1 133 ? -16.207 -20.913 16.445 1.00 28.17 159 ARG A CA 1
ATOM 598 C C . ARG A 1 133 ? -17.221 -21.884 15.814 1.00 29.19 159 ARG A C 1
ATOM 599 O O . ARG A 1 133 ? -16.855 -22.860 15.195 1.00 27.70 159 ARG A O 1
ATOM 607 N N . ASP A 1 134 ? -18.509 -21.536 15.899 1.00 28.34 160 ASP A N 1
ATOM 608 C CA . ASP A 1 134 ? -19.538 -22.340 15.255 1.00 27.77 160 ASP A CA 1
ATOM 609 C C . ASP A 1 134 ? -20.657 -21.464 14.649 1.00 27.19 160 ASP A C 1
ATOM 610 O O . ASP A 1 134 ? -21.857 -21.840 14.670 1.00 26.21 160 ASP A O 1
ATOM 615 N N . ASN A 1 135 ? -20.233 -20.337 14.042 1.00 26.46 161 ASN A N 1
ATOM 616 C CA . ASN A 1 135 ? -21.140 -19.499 13.280 1.00 25.05 161 ASN A CA 1
ATOM 617 C C . ASN A 1 135 ? -22.268 -19.010 14.105 1.00 25.35 161 ASN A C 1
ATOM 618 O O . ASN A 1 135 ? -23.400 -18.845 13.576 1.00 24.90 161 ASN A O 1
ATOM 623 N N . GLY A 1 136 ? -21.954 -18.654 15.338 1.00 25.55 162 GLY A N 1
ATOM 624 C CA . GLY A 1 136 ? -22.921 -17.940 16.132 1.00 28.99 162 GLY A CA 1
ATOM 625 C C . GLY A 1 136 ? -23.699 -18.803 17.096 1.00 26.45 162 GLY A C 1
ATOM 626 O O . GLY A 1 136 ? -24.498 -18.235 17.837 1.00 27.59 162 GLY A O 1
ATOM 627 N N . ARG A 1 137 ? -23.585 -20.138 17.052 1.00 29.58 163 ARG A N 1
ATOM 628 C CA . ARG A 1 137 ? -24.382 -20.934 18.009 1.00 31.48 163 ARG A CA 1
ATOM 629 C C . ARG A 1 137 ? -23.908 -20.780 19.431 1.00 33.71 163 ARG A C 1
ATOM 630 O O . ARG A 1 137 ? -24.746 -20.736 20.313 1.00 33.44 163 ARG A O 1
ATOM 638 N N . THR A 1 138 ? -22.584 -20.744 19.666 1.00 31.18 164 THR A N 1
ATOM 639 C CA . THR A 1 138 ? -22.062 -20.555 21.019 1.00 32.28 164 THR A CA 1
ATOM 640 C C . THR A 1 138 ? -20.951 -19.478 20.942 1.00 31.42 164 THR A C 1
ATOM 641 O O . THR A 1 138 ? -20.266 -19.316 19.894 1.00 28.76 164 THR A O 1
ATOM 645 N N . TRP A 1 139 ? -20.735 -18.827 22.068 1.00 27.92 165 TRP A N 1
ATOM 646 C CA . TRP A 1 139 ? -19.843 -17.705 22.151 1.00 29.92 165 TRP A CA 1
ATOM 647 C C . TRP A 1 139 ? -18.930 -17.884 23.322 1.00 30.67 165 TRP A C 1
ATOM 648 O O . TRP A 1 139 ? -19.423 -18.157 24.430 1.00 31.09 165 TRP A O 1
ATOM 659 N N . GLY A 1 140 ? -17.610 -17.719 23.101 1.00 28.36 166 GLY A N 1
ATOM 660 C CA . GLY A 1 140 ? -16.618 -17.680 24.211 1.00 26.69 166 GLY A CA 1
ATOM 661 C C . GLY A 1 140 ? -16.796 -16.455 25.148 1.00 26.63 166 GLY A C 1
ATOM 662 O O . GLY A 1 140 ? -17.537 -15.487 24.829 1.00 26.91 166 GLY A O 1
ATOM 663 N N . PRO A 1 141 ? -16.106 -16.462 26.284 1.00 25.75 167 PRO A N 1
ATOM 664 C CA . PRO A 1 141 ? -16.233 -15.315 27.195 1.00 28.53 167 PRO A CA 1
ATOM 665 C C . PRO A 1 141 ? -15.629 -14.004 26.616 1.00 29.74 167 PRO A C 1
ATOM 666 O O . PRO A 1 141 ? -14.722 -14.035 25.769 1.00 30.43 167 PRO A O 1
ATOM 670 N N . GLN A 1 142 ? -16.126 -12.881 27.083 1.00 26.37 168 GLN A N 1
ATOM 671 C CA . GLN A 1 142 ? -15.630 -11.594 26.620 1.00 27.93 168 GLN A CA 1
ATOM 672 C C . GLN A 1 142 ? -14.099 -11.491 26.867 1.00 29.58 168 GLN A C 1
ATOM 673 O O . GLN A 1 142 ? -13.564 -11.997 27.909 1.00 30.49 168 GLN A O 1
ATOM 679 N N . THR A 1 143 ? -13.401 -10.896 25.919 1.00 26.51 169 THR A N 1
ATOM 680 C CA . THR A 1 143 ? -11.953 -10.592 26.052 1.00 25.34 169 THR A CA 1
ATOM 681 C C . THR A 1 143 ? -11.821 -9.105 25.810 1.00 26.46 169 THR A C 1
ATOM 682 O O . THR A 1 143 ? -12.763 -8.458 25.297 1.00 25.28 169 THR A O 1
ATOM 686 N N . VAL A 1 144 ? -10.685 -8.553 26.224 1.00 27.08 170 VAL A N 1
ATOM 687 C CA . VAL A 1 144 ? -10.450 -7.114 26.071 1.00 28.02 170 VAL A CA 1
ATOM 688 C C . VAL A 1 144 ? -9.564 -6.861 24.880 1.00 28.94 170 VAL A C 1
ATOM 689 O O . VAL A 1 144 ? -8.490 -7.445 24.764 1.00 30.45 170 VAL A O 1
ATOM 693 N N . ILE A 1 145 ? -10.024 -6.002 23.969 1.00 27.61 171 ILE A N 1
ATOM 694 C CA . ILE A 1 145 ? -9.142 -5.456 22.937 1.00 26.31 171 ILE A CA 1
ATOM 695 C C . ILE A 1 145 ? -8.318 -4.321 23.490 1.00 27.44 171 ILE A C 1
ATOM 696 O O . ILE A 1 145 ? -7.067 -4.401 23.406 1.00 29.40 171 ILE A O 1
ATOM 701 N N . HIS A 1 146 ? -8.938 -3.274 24.047 1.00 24.99 172 HIS A N 1
ATOM 702 C CA . HIS A 1 146 ? -8.128 -2.311 24.742 1.00 26.09 172 HIS A CA 1
ATOM 703 C C . HIS A 1 146 ? -8.966 -1.680 25.828 1.00 27.39 172 HIS A C 1
ATOM 704 O O . HIS A 1 146 ? -10.046 -1.155 25.562 1.00 25.11 172 HIS A O 1
ATOM 711 N N . ALA A 1 147 ? -8.452 -1.745 27.054 1.00 26.75 173 ALA A N 1
ATOM 712 C CA . ALA A 1 147 ? -9.188 -1.308 28.249 1.00 27.28 173 ALA A CA 1
ATOM 713 C C . ALA A 1 147 ? -8.878 0.165 28.553 1.00 26.87 173 ALA A C 1
ATOM 714 O O . ALA A 1 147 ? -7.708 0.564 28.564 1.00 26.92 173 ALA A O 1
ATOM 716 N N . GLY A 1 148 ? -9.918 0.949 28.807 1.00 25.64 174 GLY A N 1
ATOM 717 C CA . GLY A 1 148 ? -9.808 2.352 29.260 1.00 27.79 174 GLY A CA 1
ATOM 718 C C . GLY A 1 148 ? -9.401 2.399 30.734 1.00 28.87 174 GLY A C 1
ATOM 719 O O . GLY A 1 148 ? -9.262 1.337 31.410 1.00 31.98 174 GLY A O 1
ATOM 720 N N . THR A 1 149 ? -9.241 3.612 31.225 1.00 30.38 175 THR A N 1
ATOM 721 C CA . THR A 1 149 ? -8.745 3.912 32.584 1.00 30.74 175 THR A CA 1
ATOM 722 C C . THR A 1 149 ? -9.571 5.090 33.107 1.00 30.83 175 THR A C 1
ATOM 723 O O . THR A 1 149 ? -9.706 6.129 32.399 1.00 31.03 175 THR A O 1
ATOM 727 N N . PRO A 1 150 ? -10.105 4.978 34.337 1.00 35.16 176 PRO A N 1
ATOM 728 C CA . PRO A 1 150 ? -10.948 6.038 34.904 1.00 35.54 176 PRO A CA 1
ATOM 729 C C . PRO A 1 150 ? -10.099 7.136 35.575 1.00 36.18 176 PRO A C 1
ATOM 730 O O . PRO A 1 150 ? -8.923 6.945 35.764 1.00 34.69 176 PRO A O 1
ATOM 734 N N . GLY A 1 151 ? -10.671 8.292 35.890 1.00 39.20 177 GLY A N 1
ATOM 735 C CA . GLY A 1 151 ? -9.959 9.203 36.801 1.00 40.00 177 GLY A CA 1
ATOM 736 C C . GLY A 1 151 ? -9.520 10.486 36.172 1.00 40.45 177 GLY A C 1
ATOM 737 O O . GLY A 1 151 ? -10.044 10.870 35.130 1.00 38.39 177 GLY A O 1
ATOM 738 N N . ARG A 1 152 ? -8.584 11.181 36.823 1.00 42.81 178 ARG A N 1
ATOM 739 C CA . ARG A 1 152 ? -8.228 12.513 36.379 1.00 42.66 178 ARG A CA 1
ATOM 740 C C . ARG A 1 152 ? -7.475 12.472 35.084 1.00 38.85 178 ARG A C 1
ATOM 741 O O . ARG A 1 152 ? -7.493 13.455 34.349 1.00 42.84 178 ARG A O 1
ATOM 749 N N . ARG A 1 153 ? -6.747 11.383 34.849 1.00 36.68 179 ARG A N 1
ATOM 750 C CA . ARG A 1 153 ? -6.055 11.217 33.602 1.00 36.30 179 ARG A CA 1
ATOM 751 C C . ARG A 1 153 ? -6.716 10.112 32.814 1.00 32.15 179 ARG A C 1
ATOM 752 O O . ARG A 1 153 ? -6.035 9.234 32.290 1.00 32.20 179 ARG A O 1
ATOM 760 N N . LYS A 1 154 ? -8.036 10.129 32.802 1.00 30.79 180 LYS A N 1
ATOM 761 C CA . LYS A 1 154 ? -8.807 9.065 32.117 1.00 29.96 180 LYS A CA 1
ATOM 762 C C . LYS A 1 154 ? -8.378 8.872 30.667 1.00 28.61 180 LYS A C 1
ATOM 763 O O . LYS A 1 154 ? -7.882 9.802 29.983 1.00 31.73 180 LYS A O 1
ATOM 769 N N . VAL A 1 155 ? -8.530 7.619 30.206 1.00 27.49 181 VAL A N 1
ATOM 770 C CA . VAL A 1 155 ? -8.298 7.246 28.785 1.00 27.80 181 VAL A CA 1
ATOM 771 C C . VAL A 1 155 ? -9.463 6.371 28.394 1.00 27.57 181 VAL A C 1
ATOM 772 O O . VAL A 1 155 ? -9.888 5.509 29.180 1.00 28.42 181 VAL A O 1
ATOM 776 N N . GLY A 1 156 ? -9.991 6.570 27.174 1.00 25.18 182 GLY A N 1
ATOM 777 C CA . GLY A 1 156 ? -11.143 5.772 26.722 1.00 24.22 182 GLY A CA 1
ATOM 778 C C . GLY A 1 156 ? -10.859 5.223 25.328 1.00 24.90 182 GLY A C 1
ATOM 779 O O . GLY A 1 156 ? -10.247 5.873 24.510 1.00 26.50 182 GLY A O 1
ATOM 780 N N . TYR A 1 157 ? -11.303 3.995 25.077 1.00 24.28 183 TYR A N 1
ATOM 781 C CA . TYR A 1 157 ? -11.250 3.365 23.713 1.00 24.72 183 TYR A CA 1
ATOM 782 C C . TYR A 1 157 ? -12.685 3.036 23.321 1.00 25.18 183 TYR A C 1
ATOM 783 O O . TYR A 1 157 ? -13.392 2.404 24.105 1.00 26.47 183 TYR A O 1
ATOM 792 N N . SER A 1 158 ? -13.169 3.596 22.207 1.00 22.37 184 SER A N 1
ATOM 793 C CA . SER A 1 158 ? -14.635 3.594 21.928 1.00 23.72 184 SER A CA 1
ATOM 794 C C . SER A 1 158 ? -14.940 3.571 20.404 1.00 24.01 184 SER A C 1
ATOM 795 O O . SER A 1 158 ? -14.195 4.165 19.604 1.00 25.54 184 SER A O 1
ATOM 798 N N . ASP A 1 159 ? -16.039 2.894 20.024 1.00 24.54 185 ASP A N 1
ATOM 799 C CA . ASP A 1 159 ? -16.600 2.849 18.638 1.00 25.66 185 ASP A CA 1
ATOM 800 C C . ASP A 1 159 ? -15.673 1.984 17.785 1.00 24.40 185 ASP A C 1
ATOM 801 O O . ASP A 1 159 ? -14.877 2.516 16.970 1.00 25.34 185 ASP A O 1
ATOM 806 N N . PRO A 1 160 ? -15.798 0.669 17.913 1.00 24.35 186 PRO A N 1
ATOM 807 C CA . PRO A 1 160 ? -14.930 -0.252 17.169 1.00 23.34 186 PRO A CA 1
ATOM 808 C C . PRO A 1 160 ? -15.426 -0.558 15.742 1.00 23.09 186 PRO A C 1
ATOM 809 O O . PRO A 1 160 ? -16.649 -0.518 15.452 1.00 23.35 186 PRO A O 1
ATOM 813 N N . SER A 1 161 ? -14.469 -0.760 14.838 1.00 23.31 187 SER A N 1
ATOM 814 C CA . SER A 1 161 ? -14.802 -1.383 13.537 1.00 23.45 187 SER A CA 1
ATOM 815 C C . SER A 1 161 ? -13.739 -2.367 13.206 1.00 24.18 187 SER A C 1
ATOM 816 O O . SER A 1 161 ? -12.544 -2.113 13.461 1.00 24.78 187 SER A O 1
ATOM 819 N N . TYR A 1 162 ? -14.135 -3.495 12.590 1.00 22.87 188 TYR A N 1
ATOM 820 C CA . TYR A 1 162 ? -13.161 -4.418 12.157 1.00 23.23 188 TYR A CA 1
ATOM 821 C C . TYR A 1 162 ? -12.841 -4.223 10.669 1.00 24.66 188 TYR A C 1
ATOM 822 O O . TYR A 1 162 ? -13.651 -3.682 9.909 1.00 24.65 188 TYR A O 1
ATOM 831 N N . LEU A 1 163 ? -11.623 -4.669 10.281 1.00 23.73 189 LEU A N 1
ATOM 832 C CA . LEU A 1 163 ? -11.240 -4.688 8.878 1.00 22.78 189 LEU A CA 1
ATOM 833 C C . LEU A 1 163 ? -10.391 -5.945 8.735 1.00 23.22 189 LEU A C 1
ATOM 834 O O . LEU A 1 163 ? -9.313 -6.044 9.356 1.00 24.45 189 LEU A O 1
ATOM 839 N N . VAL A 1 164 ? -10.903 -6.925 7.978 1.00 23.74 190 VAL A N 1
ATOM 840 C CA . VAL A 1 164 ? -10.196 -8.194 7.806 1.00 25.06 190 VAL A CA 1
ATOM 841 C C . VAL A 1 164 ? -9.460 -8.134 6.462 1.00 24.61 190 VAL A C 1
ATOM 842 O O . VAL A 1 164 ? -10.066 -7.769 5.461 1.00 26.43 190 VAL A O 1
ATOM 846 N N . ASP A 1 165 ? -8.135 -8.428 6.449 1.00 24.68 191 ASP A N 1
ATOM 847 C CA . ASP A 1 165 ? -7.401 -8.482 5.188 1.00 25.37 191 ASP A CA 1
ATOM 848 C C . ASP A 1 165 ? -7.239 -9.969 4.761 1.00 25.47 191 ASP A C 1
ATOM 849 O O . ASP A 1 165 ? -6.399 -10.679 5.309 1.00 24.85 191 ASP A O 1
ATOM 854 N N . PRO A 1 166 ? -8.005 -10.430 3.754 1.00 25.59 192 PRO A N 1
ATOM 855 C CA . PRO A 1 166 ? -7.912 -11.836 3.344 1.00 25.06 192 PRO A CA 1
ATOM 856 C C . PRO A 1 166 ? -6.542 -12.158 2.736 1.00 27.50 192 PRO A C 1
ATOM 857 O O . PRO A 1 166 ? -6.109 -13.335 2.749 1.00 27.92 192 PRO A O 1
ATOM 861 N N . ALA A 1 167 ? -5.820 -11.122 2.326 1.00 24.65 193 ALA A N 1
ATOM 862 C CA . ALA A 1 167 ? -4.576 -11.393 1.622 1.00 26.53 193 ALA A CA 1
ATOM 863 C C . ALA A 1 167 ? -3.465 -11.758 2.616 1.00 26.48 193 ALA A C 1
ATOM 864 O O . ALA A 1 167 ? -2.511 -12.450 2.258 1.00 28.25 193 ALA A O 1
ATOM 866 N N . THR A 1 168 ? -3.639 -11.376 3.877 1.00 26.91 194 THR A N 1
ATOM 867 C CA . THR A 1 168 ? -2.652 -11.656 4.921 1.00 26.71 194 THR A CA 1
ATOM 868 C C . THR A 1 168 ? -3.160 -12.447 6.106 1.00 26.79 194 THR A C 1
ATOM 869 O O . THR A 1 168 ? -2.372 -13.120 6.792 1.00 27.88 194 THR A O 1
ATOM 873 N N . GLY A 1 169 ? -4.476 -12.446 6.309 1.00 26.25 195 GLY A N 1
ATOM 874 C CA . GLY A 1 169 ? -5.059 -12.974 7.525 1.00 23.99 195 GLY A CA 1
ATOM 875 C C . GLY A 1 169 ? -5.079 -12.011 8.710 1.00 25.93 195 GLY A C 1
ATOM 876 O O . GLY A 1 169 ? -5.658 -12.350 9.766 1.00 26.16 195 GLY A O 1
ATOM 877 N N . ARG A 1 170 ? -4.522 -10.815 8.574 1.00 26.38 196 ARG A N 1
ATOM 878 C CA . ARG A 1 170 ? -4.487 -9.914 9.712 1.00 26.99 196 ARG A CA 1
ATOM 879 C C . ARG A 1 170 ? -5.843 -9.238 9.892 1.00 27.92 196 ARG A C 1
ATOM 880 O O . ARG A 1 170 ? -6.547 -9.031 8.912 1.00 27.52 196 ARG A O 1
ATOM 888 N N . ILE A 1 171 ? -6.212 -8.968 11.147 1.00 26.97 197 ILE A N 1
ATOM 889 C CA . ILE A 1 171 ? -7.482 -8.214 11.463 1.00 26.84 197 ILE A CA 1
ATOM 890 C C . ILE A 1 171 ? -7.106 -6.937 12.160 1.00 27.92 197 ILE A C 1
ATOM 891 O O . ILE A 1 171 ? -6.206 -6.918 13.058 1.00 27.58 197 ILE A O 1
ATOM 896 N N . LEU A 1 172 ? -7.802 -5.852 11.777 1.00 26.36 198 LEU A N 1
ATOM 897 C CA . LEU A 1 172 ? -7.616 -4.523 12.374 1.00 25.66 198 LEU A CA 1
ATOM 898 C C . LEU A 1 172 ? -8.872 -4.235 13.162 1.00 24.65 198 LEU A C 1
ATOM 899 O O . LEU A 1 172 ? -9.973 -4.631 12.716 1.00 26.02 198 LEU A O 1
ATOM 904 N N . ASN A 1 173 ? -8.739 -3.537 14.277 1.00 24.83 199 ASN A N 1
ATOM 905 C CA . ASN A 1 173 ? -9.907 -2.966 14.972 1.00 24.10 199 ASN A CA 1
ATOM 906 C C . ASN A 1 173 ? -9.602 -1.487 15.213 1.00 23.75 199 ASN A C 1
ATOM 907 O O . ASN A 1 173 ? -8.700 -1.138 16.017 1.00 23.56 199 ASN A O 1
ATOM 912 N N . PHE A 1 174 ? -10.358 -0.619 14.533 1.00 23.69 200 PHE A N 1
ATOM 913 C CA . PHE A 1 174 ? -10.163 0.828 14.639 1.00 23.12 200 PHE A CA 1
ATOM 914 C C . PHE A 1 174 ? -11.094 1.316 15.736 1.00 23.08 200 PHE A C 1
ATOM 915 O O . PHE A 1 174 ? -12.177 0.726 15.933 1.00 24.35 200 PHE A O 1
ATOM 923 N N . HIS A 1 175 ? -10.693 2.354 16.458 1.00 23.30 201 HIS A N 1
ATOM 924 C CA . HIS A 1 175 ? -11.615 2.967 17.432 1.00 22.62 201 HIS A CA 1
ATOM 925 C C . HIS A 1 175 ? -10.975 4.294 17.864 1.00 23.43 201 HIS A C 1
ATOM 926 O O . HIS A 1 175 ? -9.759 4.536 17.620 1.00 24.34 201 HIS A O 1
ATOM 933 N N . VAL A 1 176 ? -11.772 5.115 18.537 1.00 22.32 202 VAL A N 1
ATOM 934 C CA . VAL A 1 176 ? -11.160 6.338 19.087 1.00 23.56 202 VAL A CA 1
ATOM 935 C C . VAL A 1 176 ? -10.265 6.003 20.282 1.00 24.27 202 VAL A C 1
ATOM 936 O O . VAL A 1 176 ? -10.372 4.950 20.912 1.00 25.89 202 VAL A O 1
ATOM 940 N N . LYS A 1 177 ? -9.302 6.897 20.517 1.00 25.11 203 LYS A N 1
ATOM 941 C CA . LYS A 1 177 ? -8.651 6.974 21.807 1.00 25.19 203 LYS A CA 1
ATOM 942 C C . LYS A 1 177 ? -8.914 8.378 22.374 1.00 26.50 203 LYS A C 1
ATOM 943 O O . LYS A 1 177 ? -8.468 9.365 21.782 1.00 23.92 203 LYS A O 1
ATOM 949 N N . SER A 1 178 ? -9.652 8.422 23.487 1.00 24.93 204 SER A N 1
ATOM 950 C CA . SER A 1 178 ? -10.034 9.707 24.097 1.00 25.86 204 SER A CA 1
ATOM 951 C C . SER A 1 178 ? -9.273 9.930 25.388 1.00 24.98 204 SER A C 1
ATOM 952 O O . SER A 1 178 ? -8.887 9.018 26.133 1.00 26.51 204 SER A O 1
ATOM 955 N N . TYR A 1 179 ? -9.059 11.207 25.637 1.00 26.37 205 TYR A N 1
ATOM 956 C CA . TYR A 1 179 ? -8.587 11.665 26.930 1.00 28.54 205 TYR A CA 1
ATOM 957 C C . TYR A 1 179 ? -9.697 12.538 27.545 1.00 25.77 205 TYR A C 1
ATOM 958 O O . TYR A 1 179 ? -10.618 11.944 28.101 1.00 26.55 205 TYR A O 1
ATOM 967 N N . ASP A 1 180 ? -9.692 13.886 27.403 1.00 26.28 206 ASP A N 1
ATOM 968 C CA . ASP A 1 180 ? -10.751 14.708 27.973 1.00 27.11 206 ASP A CA 1
ATOM 969 C C . ASP A 1 180 ? -11.836 15.208 27.013 1.00 28.68 206 ASP A C 1
ATOM 970 O O . ASP A 1 180 ? -12.811 15.809 27.447 1.00 29.77 206 ASP A O 1
ATOM 975 N N . ARG A 1 181 ? -11.657 14.954 25.723 1.00 26.84 207 ARG A N 1
ATOM 976 C CA . ARG A 1 181 ? -12.538 15.476 24.702 1.00 27.28 207 ARG A CA 1
ATOM 977 C C . ARG A 1 181 ? -13.099 14.368 23.812 1.00 24.55 207 ARG A C 1
ATOM 978 O O . ARG A 1 181 ? -12.438 13.371 23.451 1.00 26.12 207 ARG A O 1
ATOM 986 N N . GLY A 1 182 ? -14.352 14.549 23.474 1.00 25.66 208 GLY A N 1
ATOM 987 C CA . GLY A 1 182 ? -14.961 13.622 22.518 1.00 25.92 208 GLY A CA 1
ATOM 988 C C . GLY A 1 182 ? -15.023 14.222 21.105 1.00 25.78 208 GLY A C 1
ATOM 989 O O . GLY A 1 182 ? -14.323 15.194 20.751 1.00 26.84 208 GLY A O 1
ATOM 990 N N . PHE A 1 183 ? -15.891 13.651 20.287 1.00 24.56 209 PHE A N 1
ATOM 991 C CA . PHE A 1 183 ? -15.970 14.064 18.867 1.00 24.19 209 PHE A CA 1
ATOM 992 C C . PHE A 1 183 ? -16.267 15.570 18.723 1.00 26.34 209 PHE A C 1
ATOM 993 O O . PHE A 1 183 ? -15.568 16.294 18.001 1.00 26.26 209 PHE A O 1
ATOM 1001 N N . ALA A 1 184 ? -17.305 16.028 19.426 1.00 25.39 210 ALA A N 1
ATOM 1002 C CA . ALA A 1 184 ? -17.733 17.427 19.291 1.00 29.04 210 ALA A CA 1
ATOM 1003 C C . ALA A 1 184 ? -16.808 18.476 19.914 1.00 30.31 210 ALA A C 1
ATOM 1004 O O . ALA A 1 184 ? -16.866 19.613 19.510 1.00 31.57 210 ALA A O 1
ATOM 1006 N N . THR A 1 185 ? -15.981 18.107 20.893 1.00 28.57 211 THR A N 1
ATOM 1007 C CA . THR A 1 185 ? -15.250 19.120 21.650 1.00 27.20 211 THR A CA 1
ATOM 1008 C C . THR A 1 185 ? -13.760 18.993 21.349 1.00 28.89 211 THR A C 1
ATOM 1009 O O . THR A 1 185 ? -12.984 19.826 21.817 1.00 28.47 211 THR A O 1
ATOM 1013 N N . SER A 1 186 ? -13.355 17.977 20.543 1.00 26.40 212 SER A N 1
ATOM 1014 C CA . SER A 1 186 ? -11.919 17.790 20.223 1.00 25.65 212 SER A CA 1
ATOM 1015 C C . SER A 1 186 ? -11.381 19.083 19.559 1.00 27.91 212 SER A C 1
ATOM 1016 O O . SER A 1 186 ? -12.173 19.746 18.827 1.00 27.42 212 SER A O 1
ATOM 1019 N N . GLU A 1 187 ? -10.078 19.410 19.806 1.00 25.15 213 GLU A N 1
ATOM 1020 C CA A GLU A 1 187 ? -9.488 20.593 19.134 0.50 26.84 213 GLU A CA 1
ATOM 1021 C CA B GLU A 1 187 ? -9.389 20.606 19.244 0.50 28.10 213 GLU A CA 1
ATOM 1022 C C . GLU A 1 187 ? -8.428 20.139 18.144 1.00 28.79 213 GLU A C 1
ATOM 1023 O O . GLU A 1 187 ? -8.008 18.980 18.144 1.00 26.69 213 GLU A O 1
ATOM 1034 N N . VAL A 1 188 ? -8.041 21.048 17.235 1.00 29.09 214 VAL A N 1
ATOM 1035 C CA . VAL A 1 188 ? -6.929 20.776 16.343 1.00 28.12 214 VAL A CA 1
ATOM 1036 C C . VAL A 1 188 ? -5.663 20.350 17.124 1.00 28.25 214 VAL A C 1
ATOM 1037 O O . VAL A 1 188 ? -5.406 20.791 18.270 1.00 29.99 214 VAL A O 1
ATOM 1041 N N . GLY A 1 189 ? -4.879 19.485 16.495 1.00 27.88 215 GLY A N 1
ATOM 1042 C CA . GLY A 1 189 ? -3.613 19.006 17.046 1.00 27.20 215 GLY A CA 1
ATOM 1043 C C . GLY A 1 189 ? -3.544 17.501 16.786 1.00 31.02 215 GLY A C 1
ATOM 1044 O O . GLY A 1 189 ? -4.560 16.814 16.667 1.00 30.71 215 GLY A O 1
ATOM 1045 N N . THR A 1 190 ? -2.312 16.992 16.708 1.00 29.45 216 THR A N 1
ATOM 1046 C CA . THR A 1 190 ? -2.105 15.571 16.478 1.00 30.65 216 THR A CA 1
ATOM 1047 C C . THR A 1 190 ? -1.044 15.006 17.465 1.00 30.78 216 THR A C 1
ATOM 1048 O O . THR A 1 190 ? -0.644 13.873 17.356 1.00 32.18 216 THR A O 1
ATOM 1052 N N . ASP A 1 191 ? -0.626 15.774 18.476 1.00 29.92 217 ASP A N 1
ATOM 1053 C CA . ASP A 1 191 ? 0.393 15.217 19.374 1.00 31.82 217 ASP A CA 1
ATOM 1054 C C . ASP A 1 191 ? -0.213 14.077 20.181 1.00 30.75 217 ASP A C 1
ATOM 1055 O O . ASP A 1 191 ? -1.325 14.278 20.718 1.00 29.29 217 ASP A O 1
ATOM 1060 N N . PRO A 1 192 ? 0.424 12.897 20.194 1.00 31.92 218 PRO A N 1
ATOM 1061 C CA . PRO A 1 192 ? -0.236 11.739 20.797 1.00 31.82 218 PRO A CA 1
ATOM 1062 C C . PRO A 1 192 ? -0.628 11.879 22.262 1.00 30.48 218 PRO A C 1
ATOM 1063 O O . PRO A 1 192 ? -1.509 11.152 22.680 1.00 31.61 218 PRO A O 1
ATOM 1067 N N . ASP A 1 193 ? -0.022 12.818 23.004 1.00 31.09 219 ASP A N 1
ATOM 1068 C CA . ASP A 1 193 ? -0.349 12.972 24.408 1.00 33.13 219 ASP A CA 1
ATOM 1069 C C . ASP A 1 193 ? -1.305 14.124 24.669 1.00 30.58 219 ASP A C 1
ATOM 1070 O O . ASP A 1 193 ? -1.633 14.370 25.832 1.00 35.60 219 ASP A O 1
ATOM 1075 N N . ASP A 1 194 ? -1.773 14.795 23.622 1.00 29.64 220 ASP A N 1
ATOM 1076 C CA . ASP A 1 194 ? -2.672 15.964 23.752 1.00 29.12 220 ASP A CA 1
ATOM 1077 C C . ASP A 1 194 ? -4.033 15.547 24.274 1.00 28.74 220 ASP A C 1
ATOM 1078 O O . ASP A 1 194 ? -4.789 14.878 23.572 1.00 27.72 220 ASP A O 1
ATOM 1083 N N . ARG A 1 195 ? -4.336 15.915 25.524 1.00 28.99 221 ARG A N 1
ATOM 1084 C CA . ARG A 1 195 ? -5.629 15.551 26.117 1.00 27.71 221 ARG A CA 1
ATOM 1085 C C . ARG A 1 195 ? -6.857 16.266 25.536 1.00 28.01 221 ARG A C 1
ATOM 1086 O O . ARG A 1 195 ? -7.987 15.885 25.850 1.00 27.29 221 ARG A O 1
ATOM 1094 N N . HIS A 1 196 ? -6.626 17.331 24.752 1.00 27.93 222 HIS A N 1
ATOM 1095 C CA . HIS A 1 196 ? -7.689 18.038 24.063 1.00 29.39 222 HIS A CA 1
ATOM 1096 C C . HIS A 1 196 ? -8.030 17.478 22.685 1.00 27.47 222 HIS A C 1
ATOM 1097 O O . HIS A 1 196 ? -8.919 18.011 22.009 1.00 28.93 222 HIS A O 1
ATOM 1104 N N . VAL A 1 197 ? -7.342 16.427 22.259 1.00 26.62 223 VAL A N 1
ATOM 1105 C CA . VAL A 1 197 ? -7.550 15.898 20.903 1.00 25.80 223 VAL A CA 1
ATOM 1106 C C . VAL A 1 197 ? -8.234 14.525 21.039 1.00 26.18 223 VAL A C 1
ATOM 1107 O O . VAL A 1 197 ? -7.890 13.713 21.920 1.00 26.68 223 VAL A O 1
ATOM 1111 N N . LEU A 1 198 ? -9.188 14.274 20.143 1.00 24.53 224 LEU A N 1
ATOM 1112 C CA . LEU A 1 198 ? -9.735 12.908 19.975 1.00 24.65 224 LEU A CA 1
ATOM 1113 C C . LEU A 1 198 ? -8.861 12.152 19.040 1.00 26.25 224 LEU A C 1
ATOM 1114 O O . LEU A 1 198 ? -8.809 12.518 17.871 1.00 26.66 224 LEU A O 1
ATOM 1119 N N . HIS A 1 199 ? -8.192 11.097 19.547 1.00 24.52 225 HIS A N 1
ATOM 1120 C CA . HIS A 1 199 ? -7.150 10.441 18.763 1.00 25.19 225 HIS A CA 1
ATOM 1121 C C . HIS A 1 199 ? -7.760 9.280 18.014 1.00 24.99 225 HIS A C 1
ATOM 1122 O O . HIS A 1 199 ? -8.839 8.789 18.379 1.00 25.84 225 HIS A O 1
ATOM 1129 N N . ALA A 1 200 ? -7.103 8.829 16.962 1.00 23.53 226 ALA A N 1
ATOM 1130 C CA . ALA A 1 200 ? -7.543 7.601 16.244 1.00 22.34 226 ALA A CA 1
ATOM 1131 C C . ALA A 1 200 ? -6.515 6.486 16.507 1.00 21.64 226 ALA A C 1
ATOM 1132 O O . ALA A 1 200 ? -5.303 6.747 16.361 1.00 22.98 226 ALA A O 1
ATOM 1134 N N . GLU A 1 201 ? -6.989 5.311 16.969 1.00 22.86 227 GLU A N 1
ATOM 1135 C CA . GLU A 1 201 ? -6.120 4.185 17.242 1.00 23.71 227 GLU A CA 1
ATOM 1136 C C . GLU A 1 201 ? -6.518 3.069 16.298 1.00 23.49 227 GLU A C 1
ATOM 1137 O O . GLU A 1 201 ? -7.692 2.869 15.963 1.00 24.38 227 GLU A O 1
ATOM 1143 N N . VAL A 1 202 ? -5.523 2.271 15.909 1.00 25.97 228 VAL A N 1
ATOM 1144 C CA . VAL A 1 202 ? -5.830 0.986 15.294 1.00 23.83 228 VAL A CA 1
ATOM 1145 C C . VAL A 1 202 ? -5.147 -0.120 16.101 1.00 24.82 228 VAL A C 1
ATOM 1146 O O . VAL A 1 202 ? -3.966 0.021 16.495 1.00 26.15 228 VAL A O 1
ATOM 1150 N N . SER A 1 203 ? -5.904 -1.175 16.404 1.00 22.02 229 SER A N 1
ATOM 1151 C CA . SER A 1 203 ? -5.381 -2.377 17.065 1.00 23.61 229 SER A CA 1
ATOM 1152 C C . SER A 1 203 ? -5.222 -3.441 15.974 1.00 23.85 229 SER A C 1
ATOM 1153 O O . SER A 1 203 ? -6.133 -3.638 15.127 1.00 24.08 229 SER A O 1
ATOM 1156 N N . THR A 1 204 ? -4.034 -4.069 15.954 1.00 24.07 230 THR A N 1
ATOM 1157 C CA . THR A 1 204 ? -3.735 -5.151 14.967 1.00 23.95 230 THR A CA 1
ATOM 1158 C C . THR A 1 204 ? -3.603 -6.473 15.647 1.00 24.78 230 THR A C 1
ATOM 1159 O O . THR A 1 204 ? -2.901 -6.615 16.657 1.00 28.02 230 THR A O 1
ATOM 1163 N N . SER A 1 205 ? -4.229 -7.460 15.035 1.00 24.29 231 SER A N 1
ATOM 1164 C CA . SER A 1 205 ? -4.068 -8.860 15.440 1.00 22.78 231 SER A CA 1
ATOM 1165 C C . SER A 1 205 ? -3.548 -9.706 14.271 1.00 24.16 231 SER A C 1
ATOM 1166 O O . SER A 1 205 ? -4.118 -9.673 13.175 1.00 25.14 231 SER A O 1
ATOM 1169 N N . THR A 1 206 ? -2.493 -10.483 14.548 1.00 25.75 232 THR A N 1
ATOM 1170 C CA . THR A 1 206 ? -1.942 -11.442 13.584 1.00 26.34 232 THR A CA 1
ATOM 1171 C C . THR A 1 206 ? -2.344 -12.884 13.949 1.00 27.21 232 THR A C 1
ATOM 1172 O O . THR A 1 206 ? -1.884 -13.854 13.315 1.00 27.98 232 THR A O 1
ATOM 1176 N N . ASP A 1 207 ? -3.187 -13.052 14.956 1.00 25.14 233 ASP A N 1
ATOM 1177 C CA . ASP A 1 207 ? -3.550 -14.451 15.390 1.00 26.21 233 ASP A CA 1
ATOM 1178 C C . ASP A 1 207 ? -5.086 -14.665 15.427 1.00 28.27 233 ASP A C 1
ATOM 1179 O O . ASP A 1 207 ? -5.629 -15.344 16.322 1.00 28.69 233 ASP A O 1
ATOM 1184 N N . ASN A 1 208 ? -5.792 -14.090 14.427 1.00 27.22 234 ASN A N 1
ATOM 1185 C CA . ASN A 1 208 ? -7.286 -14.217 14.304 1.00 25.36 234 ASN A CA 1
ATOM 1186 C C . ASN A 1 208 ? -7.983 -13.617 15.507 1.00 25.65 234 ASN A C 1
ATOM 1187 O O . ASN A 1 208 ? -9.025 -14.109 15.942 1.00 25.43 234 ASN A O 1
ATOM 1192 N N . GLY A 1 209 ? -7.417 -12.522 16.040 1.00 24.90 235 GLY A N 1
ATOM 1193 C CA . GLY A 1 209 ? -8.114 -11.778 17.104 1.00 24.65 235 GLY A CA 1
ATOM 1194 C C . GLY A 1 209 ? -7.950 -12.207 18.540 1.00 27.16 235 GLY A C 1
ATOM 1195 O O . GLY A 1 209 ? -8.671 -11.714 19.439 1.00 25.85 235 GLY A O 1
ATOM 1196 N N . HIS A 1 210 ? -6.992 -13.108 18.797 1.00 27.10 236 HIS A N 1
ATOM 1197 C CA . HIS A 1 210 ? -6.708 -13.521 20.176 1.00 27.38 236 HIS A CA 1
ATOM 1198 C C . HIS A 1 210 ? -5.843 -12.507 20.882 1.00 30.34 236 HIS A C 1
ATOM 1199 O O . HIS A 1 210 ? -6.099 -12.186 22.054 1.00 31.33 236 HIS A O 1
ATOM 1206 N N . THR A 1 211 ? -4.835 -11.953 20.185 1.00 28.78 237 THR A N 1
ATOM 1207 C CA . THR A 1 211 ? -4.059 -10.846 20.843 1.00 28.31 237 THR A CA 1
ATOM 1208 C C . THR A 1 211 ? -3.953 -9.635 19.940 1.00 26.51 237 THR A C 1
ATOM 1209 O O . THR A 1 211 ? -4.117 -9.734 18.718 1.00 26.76 237 THR A O 1
ATOM 1213 N N . TRP A 1 212 ? -3.679 -8.490 20.554 1.00 25.77 238 TRP A N 1
ATOM 1214 C CA . TRP A 1 212 ? -3.748 -7.214 19.844 1.00 25.71 238 TRP A CA 1
ATOM 1215 C C . TRP A 1 212 ? -2.546 -6.372 20.159 1.00 27.53 238 TRP A C 1
ATOM 1216 O O . TRP A 1 212 ? -2.075 -6.371 21.297 1.00 29.63 238 TRP A O 1
ATOM 1227 N N . THR A 1 213 ? -2.063 -5.619 19.178 1.00 26.33 239 THR A N 1
ATOM 1228 C CA . THR A 1 213 ? -1.147 -4.522 19.481 1.00 26.71 239 THR A CA 1
ATOM 1229 C C . THR A 1 213 ? -1.695 -3.191 18.967 1.00 27.45 239 THR A C 1
ATOM 1230 O O . THR A 1 213 ? -2.445 -3.181 17.995 1.00 27.46 239 THR A O 1
ATOM 1234 N N . HIS A 1 214 ? -1.373 -2.114 19.666 1.00 27.09 240 HIS A N 1
ATOM 1235 C CA . HIS A 1 214 ? -2.098 -0.844 19.507 1.00 27.46 240 HIS A CA 1
ATOM 1236 C C . HIS A 1 214 ? -1.215 0.231 19.013 1.00 26.75 240 HIS A C 1
ATOM 1237 O O . HIS A 1 214 ? -0.045 0.359 19.432 1.00 28.29 240 HIS A O 1
ATOM 1244 N N . ARG A 1 215 ? -1.779 1.097 18.193 1.00 27.60 241 ARG A N 1
ATOM 1245 C CA . ARG A 1 215 ? -1.048 2.315 17.859 1.00 26.88 241 ARG A CA 1
ATOM 1246 C C . ARG A 1 215 ? -1.887 3.440 17.350 1.00 27.05 241 ARG A C 1
ATOM 1247 O O . ARG A 1 215 ? -2.945 3.253 16.724 1.00 26.38 241 ARG A O 1
ATOM 1255 N N . ASP A 1 216 ? -1.331 4.628 17.640 1.00 26.38 242 ASP A N 1
ATOM 1256 C CA . ASP A 1 216 ? -2.014 5.868 17.323 1.00 26.43 242 ASP A CA 1
ATOM 1257 C C . ASP A 1 216 ? -1.747 6.251 15.849 1.00 28.21 242 ASP A C 1
ATOM 1258 O O . ASP A 1 216 ? -0.592 6.261 15.378 1.00 28.07 242 ASP A O 1
ATOM 1263 N N . ILE A 1 217 ? -2.825 6.459 15.071 1.00 24.91 243 ILE A N 1
ATOM 1264 C CA . ILE A 1 217 ? -2.674 6.778 13.626 1.00 24.74 243 ILE A CA 1
ATOM 1265 C C . ILE A 1 217 ? -3.135 8.236 13.332 1.00 25.40 243 ILE A C 1
ATOM 1266 O O . ILE A 1 217 ? -3.166 8.680 12.188 1.00 25.30 243 ILE A O 1
ATOM 1271 N N . THR A 1 218 ? -3.431 9.011 14.373 1.00 23.96 244 THR A N 1
ATOM 1272 C CA . THR A 1 218 ? -3.942 10.396 14.139 1.00 24.84 244 THR A CA 1
ATOM 1273 C C . THR A 1 218 ? -3.036 11.219 13.218 1.00 25.53 244 THR A C 1
ATOM 1274 O O . THR A 1 218 ? -3.532 11.886 12.294 1.00 28.09 244 THR A O 1
ATOM 1278 N N . ARG A 1 219 ? -1.711 11.208 13.415 1.00 26.46 245 ARG A N 1
ATOM 1279 C CA . ARG A 1 219 ? -0.865 12.154 12.641 1.00 26.41 245 ARG A CA 1
ATOM 1280 C C . ARG A 1 219 ? -0.871 11.791 11.138 1.00 26.07 245 ARG A C 1
ATOM 1281 O O . ARG A 1 219 ? -1.015 12.685 10.301 1.00 25.66 245 ARG A O 1
ATOM 1289 N N . GLU A 1 220 ? -0.711 10.489 10.843 1.00 26.70 246 GLU A N 1
ATOM 1290 C CA . GLU A 1 220 ? -0.593 10.047 9.443 1.00 25.40 246 GLU A CA 1
ATOM 1291 C C . GLU A 1 220 ? -1.825 10.205 8.632 1.00 25.48 246 GLU A C 1
ATOM 1292 O O . GLU A 1 220 ? -1.721 10.404 7.409 1.00 26.95 246 GLU A O 1
ATOM 1298 N N . ILE A 1 221 ? -2.990 10.228 9.290 1.00 23.93 247 ILE A N 1
ATOM 1299 C CA . ILE A 1 221 ? -4.255 10.450 8.564 1.00 24.36 247 ILE A CA 1
ATOM 1300 C C . ILE A 1 221 ? -4.741 11.892 8.609 1.00 27.43 247 ILE A C 1
ATOM 1301 O O . ILE A 1 221 ? -5.845 12.145 8.149 1.00 26.43 247 ILE A O 1
ATOM 1306 N N . THR A 1 222 ? -3.921 12.811 9.148 1.00 28.37 248 THR A N 1
ATOM 1307 C CA . THR A 1 222 ? -4.289 14.259 9.241 1.00 26.96 248 THR A CA 1
ATOM 1308 C C . THR A 1 222 ? -3.368 15.066 8.358 1.00 29.60 248 THR A C 1
ATOM 1309 O O . THR A 1 222 ? -2.325 15.547 8.832 1.00 32.92 248 THR A O 1
ATOM 1313 N N . SER A 1 223 ? -3.749 15.234 7.088 1.00 30.30 249 SER A N 1
ATOM 1314 C CA . SER A 1 223 ? -2.950 16.100 6.167 1.00 34.24 249 SER A CA 1
ATOM 1315 C C . SER A 1 223 ? -3.427 17.575 6.169 1.00 33.45 249 SER A C 1
ATOM 1316 O O . SER A 1 223 ? -2.687 18.494 5.716 1.00 33.08 249 SER A O 1
ATOM 1319 N N . ASP A 1 224 ? -4.643 17.798 6.641 1.00 29.63 250 ASP A N 1
ATOM 1320 C CA . ASP A 1 224 ? -5.208 19.194 6.695 1.00 30.86 250 ASP A CA 1
ATOM 1321 C C . ASP A 1 224 ? -5.188 19.601 8.145 1.00 32.57 250 ASP A C 1
ATOM 1322 O O . ASP A 1 224 ? -5.924 19.019 8.977 1.00 31.54 250 ASP A O 1
ATOM 1327 N N . PRO A 1 225 ? -4.311 20.556 8.481 1.00 35.73 251 PRO A N 1
ATOM 1328 C CA . PRO A 1 225 ? -4.127 20.967 9.889 1.00 37.12 251 PRO A CA 1
ATOM 1329 C C . PRO A 1 225 ? -5.359 21.636 10.519 1.00 36.43 251 PRO A C 1
ATOM 1330 O O . PRO A 1 225 ? -5.360 21.795 11.755 1.00 37.49 251 PRO A O 1
ATOM 1334 N N . THR A 1 226 ? -6.432 21.926 9.738 1.00 30.69 252 THR A N 1
ATOM 1335 C CA . THR A 1 226 ? -7.684 22.464 10.318 1.00 27.42 252 THR A CA 1
ATOM 1336 C C . THR A 1 226 ? -8.648 21.340 10.781 1.00 27.00 252 THR A C 1
ATOM 1337 O O . THR A 1 226 ? -9.744 21.627 11.293 1.00 26.37 252 THR A O 1
ATOM 1341 N N . THR A 1 227 ? -8.237 20.092 10.523 1.00 26.74 253 THR A N 1
ATOM 1342 C CA . THR A 1 227 ? -9.069 18.933 10.951 1.00 26.64 253 THR A CA 1
ATOM 1343 C C . THR A 1 227 ? -8.963 18.814 12.455 1.00 26.74 253 THR A C 1
ATOM 1344 O O . THR A 1 227 ? -7.909 18.433 12.990 1.00 28.69 253 THR A O 1
ATOM 1348 N N . ARG A 1 228 ? -10.070 19.124 13.128 1.00 23.81 254 ARG A N 1
ATOM 1349 C CA . ARG A 1 228 ? -10.029 19.272 14.556 1.00 25.42 254 ARG A CA 1
ATOM 1350 C C . ARG A 1 228 ? -10.507 18.007 15.273 1.00 23.87 254 ARG A C 1
ATOM 1351 O O . ARG A 1 228 ? -10.308 17.895 16.480 1.00 25.38 254 ARG A O 1
ATOM 1359 N N . THR A 1 229 ? -11.081 17.034 14.552 1.00 23.41 255 THR A N 1
ATOM 1360 C CA . THR A 1 229 ? -11.647 15.814 15.182 1.00 23.76 255 THR A CA 1
ATOM 1361 C C . THR A 1 229 ? -11.891 14.777 14.112 1.00 23.84 255 THR A C 1
ATOM 1362 O O . THR A 1 229 ? -11.991 15.127 12.909 1.00 23.67 255 THR A O 1
ATOM 1366 N N . ARG A 1 230 ? -11.980 13.501 14.500 1.00 23.05 256 ARG A N 1
ATOM 1367 C CA . ARG A 1 230 ? -12.208 12.416 13.527 1.00 23.04 256 ARG A CA 1
ATOM 1368 C C . ARG A 1 230 ? -12.634 11.207 14.303 1.00 23.48 256 ARG A C 1
ATOM 1369 O O . ARG A 1 230 ? -12.194 11.029 15.431 1.00 23.66 256 ARG A O 1
ATOM 1377 N N . PHE A 1 231 ? -13.448 10.342 13.678 1.00 21.25 257 PHE A N 1
ATOM 1378 C CA . PHE A 1 231 ? -13.629 8.993 14.174 1.00 23.70 257 PHE A CA 1
ATOM 1379 C C . PHE A 1 231 ? -13.949 8.061 12.994 1.00 23.25 257 PHE A C 1
ATOM 1380 O O . PHE A 1 231 ? -14.741 8.429 12.117 1.00 23.52 257 PHE A O 1
ATOM 1388 N N . VAL A 1 232 ? -13.375 6.870 13.002 1.00 23.38 258 VAL A N 1
ATOM 1389 C CA . VAL A 1 232 ? -13.670 5.845 12.028 1.00 23.48 258 VAL A CA 1
ATOM 1390 C C . VAL A 1 232 ? -15.050 5.322 12.414 1.00 24.49 258 VAL A C 1
ATOM 1391 O O . VAL A 1 232 ? -15.300 5.018 13.575 1.00 24.63 258 VAL A O 1
ATOM 1395 N N . ALA A 1 233 ? -15.904 5.144 11.410 1.00 22.44 259 ALA A N 1
ATOM 1396 C CA . ALA A 1 233 ? -17.291 4.727 11.690 1.00 22.80 259 ALA A CA 1
ATOM 1397 C C . ALA A 1 233 ? -17.322 3.272 12.208 1.00 23.92 259 ALA A C 1
ATOM 1398 O O . ALA A 1 233 ? -16.748 2.392 11.571 1.00 24.10 259 ALA A O 1
ATOM 1400 N N . SER A 1 234 ? -18.034 3.055 13.323 1.00 23.15 260 SER A N 1
ATOM 1401 C CA . SER A 1 234 ? -18.101 1.682 13.851 1.00 22.10 260 SER A CA 1
ATOM 1402 C C . SER A 1 234 ? -18.866 0.773 12.901 1.00 23.06 260 SER A C 1
ATOM 1403 O O . SER A 1 234 ? -19.822 1.220 12.263 1.00 24.31 260 SER A O 1
ATOM 1406 N N . GLY A 1 235 ? -18.484 -0.516 12.925 1.00 22.85 261 GLY A N 1
ATOM 1407 C CA . GLY A 1 235 ? -19.078 -1.479 12.021 1.00 21.92 261 GLY A CA 1
ATOM 1408 C C . GLY A 1 235 ? -17.876 -2.126 11.377 1.00 24.57 261 GLY A C 1
ATOM 1409 O O . GLY A 1 235 ? -16.997 -2.678 12.119 1.00 24.98 261 GLY A O 1
ATOM 1410 N N . GLN A 1 236 ? -17.808 -2.133 10.058 1.00 23.95 262 GLN A N 1
ATOM 1411 C CA . GLN A 1 236 ? -16.669 -2.798 9.388 1.00 22.57 262 GLN A CA 1
ATOM 1412 C C . GLN A 1 236 ? -16.240 -2.044 8.144 1.00 24.05 262 GLN A C 1
ATOM 1413 O O . GLN A 1 236 ? -17.084 -1.565 7.413 1.00 22.75 262 GLN A O 1
ATOM 1419 N N . GLY A 1 237 ? -14.922 -1.999 7.904 1.00 25.53 263 GLY A N 1
ATOM 1420 C CA . GLY A 1 237 ? -14.324 -1.474 6.681 1.00 25.08 263 GLY A CA 1
ATOM 1421 C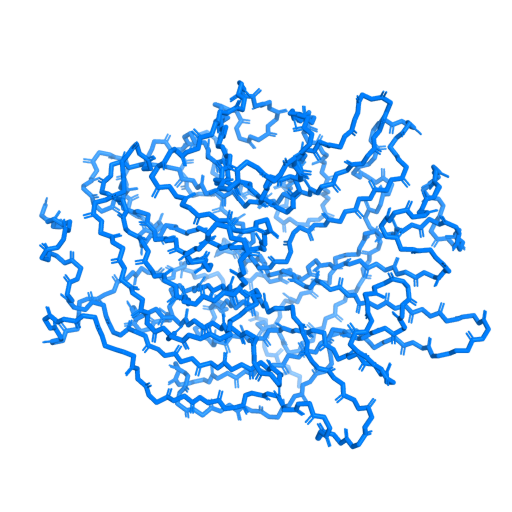 C . GLY A 1 237 ? -14.130 -2.654 5.737 1.00 23.83 263 GLY A C 1
ATOM 1422 O O . GLY A 1 237 ? -14.688 -3.752 5.945 1.00 24.36 263 GLY A O 1
ATOM 1423 N N . ILE A 1 238 ? -13.298 -2.477 4.713 1.00 22.23 264 ILE A N 1
ATOM 1424 C CA . ILE A 1 238 ? -13.207 -3.497 3.651 1.00 22.14 264 ILE A CA 1
ATOM 1425 C C . ILE A 1 238 ? -11.749 -3.632 3.167 1.00 23.95 264 ILE A C 1
ATOM 1426 O O . ILE A 1 238 ? -10.928 -2.684 3.249 1.00 24.26 264 ILE A O 1
ATOM 1431 N N . ALA A 1 239 ? -11.484 -4.787 2.588 1.00 24.61 265 ALA A N 1
ATOM 1432 C CA . ALA A 1 239 ? -10.309 -4.967 1.712 1.00 24.84 265 ALA A CA 1
ATOM 1433 C C . ALA A 1 239 ? -10.854 -4.972 0.289 1.00 24.62 265 ALA A C 1
ATOM 1434 O O . ALA A 1 239 ? -11.859 -5.657 -0.039 1.00 26.80 265 ALA A O 1
ATOM 1436 N N . LEU A 1 240 ? -10.187 -4.249 -0.601 1.00 24.97 266 LEU A N 1
ATOM 1437 C CA . LEU A 1 240 ? -10.566 -4.279 -2.035 1.00 25.82 266 LEU A CA 1
ATOM 1438 C C . LEU A 1 240 ? -10.024 -5.500 -2.712 1.00 24.02 266 LEU A C 1
ATOM 1439 O O . LEU A 1 240 ? -8.836 -5.851 -2.533 1.00 27.64 266 LEU A O 1
ATOM 1444 N N . LEU A 1 241 ? -10.883 -6.131 -3.514 1.00 25.15 267 LEU A N 1
ATOM 1445 C CA . LEU A 1 241 ? -10.530 -7.375 -4.188 1.00 28.37 267 LEU A CA 1
ATOM 1446 C C . LEU A 1 241 ? -10.452 -7.290 -5.700 1.00 30.63 267 LEU A C 1
ATOM 1447 O O . LEU A 1 241 ? -9.987 -8.255 -6.342 1.00 34.49 267 LEU A O 1
ATOM 1452 N N . HIS A 1 242 ? -10.917 -6.208 -6.277 1.00 29.73 268 HIS A N 1
ATOM 1453 C CA . HIS A 1 242 ? -11.105 -6.145 -7.730 1.00 34.15 268 HIS A CA 1
ATOM 1454 C C . HIS A 1 242 ? -10.548 -4.884 -8.241 1.00 38.27 268 HIS A C 1
ATOM 1455 O O . HIS A 1 242 ? -10.417 -3.916 -7.498 1.00 37.79 268 HIS A O 1
ATOM 1462 N N . GLY A 1 243 ? -10.219 -4.856 -9.522 1.00 37.41 269 GLY A N 1
ATOM 1463 C CA . GLY A 1 243 ? -9.881 -3.544 -10.135 1.00 35.47 269 GLY A CA 1
ATOM 1464 C C . GLY A 1 243 ? -8.481 -3.033 -9.772 1.00 35.99 269 GLY A C 1
ATOM 1465 O O . GLY A 1 243 ? -7.685 -3.736 -9.134 1.00 34.57 269 GLY A O 1
ATOM 1466 N N . PRO A 1 244 ? -8.156 -1.806 -10.196 1.00 35.27 270 PRO A N 1
ATOM 1467 C CA . PRO A 1 244 ? -6.770 -1.308 -10.109 1.00 36.83 270 PRO A CA 1
ATOM 1468 C C . PRO A 1 244 ? -6.275 -1.202 -8.674 1.00 34.41 270 PRO A C 1
ATOM 1469 O O . PRO A 1 244 ? -5.068 -1.277 -8.467 1.00 33.73 270 PRO A O 1
ATOM 1473 N N . HIS A 1 245 ? -7.165 -1.052 -7.684 1.00 33.57 271 HIS A N 1
ATOM 1474 C CA . HIS A 1 245 ? -6.686 -0.908 -6.289 1.00 32.13 271 HIS A CA 1
ATOM 1475 C C . HIS A 1 245 ? -6.858 -2.144 -5.483 1.00 28.57 271 HIS A C 1
ATOM 1476 O O . HIS A 1 245 ? -6.799 -2.106 -4.246 1.00 26.96 271 HIS A O 1
ATOM 1483 N N . ALA A 1 246 ? -7.046 -3.298 -6.149 1.00 28.31 272 ALA A N 1
ATOM 1484 C CA . ALA A 1 246 ? -7.134 -4.540 -5.419 1.00 29.18 272 ALA A CA 1
ATOM 1485 C C . ALA A 1 246 ? -5.987 -4.668 -4.434 1.00 29.90 272 ALA A C 1
ATOM 1486 O O . ALA A 1 246 ? -4.821 -4.397 -4.762 1.00 29.98 272 ALA A O 1
ATOM 1488 N N . GLY A 1 247 ? -6.311 -5.108 -3.219 1.00 27.78 273 GLY A N 1
ATOM 1489 C CA . GLY A 1 247 ? -5.344 -5.226 -2.144 1.00 26.78 273 GLY A CA 1
ATOM 1490 C C . GLY A 1 247 ? -5.386 -4.076 -1.123 1.00 25.44 273 GLY A C 1
ATOM 1491 O O . GLY A 1 247 ? -4.951 -4.277 0.033 1.00 27.79 273 GLY A O 1
ATOM 1492 N N . ARG A 1 248 ? -5.847 -2.872 -1.567 1.00 24.62 274 ARG A N 1
ATOM 1493 C CA . ARG A 1 248 ? -5.975 -1.708 -0.691 1.00 25.78 274 ARG A CA 1
ATOM 1494 C C . ARG A 1 248 ? -6.951 -2.076 0.470 1.00 26.13 274 ARG A C 1
ATOM 1495 O O . ARG A 1 248 ? -7.954 -2.757 0.251 1.00 26.32 274 ARG A O 1
ATOM 1503 N N . LEU A 1 249 ? -6.649 -1.614 1.670 1.00 23.79 275 LEU A N 1
ATOM 1504 C CA . LEU A 1 249 ? -7.572 -1.728 2.821 1.00 25.10 275 LEU A CA 1
ATOM 1505 C C . LEU A 1 249 ? -8.149 -0.343 3.069 1.00 25.96 275 LEU A C 1
ATOM 1506 O O . LEU A 1 249 ? -7.392 0.639 3.018 1.00 24.10 275 LEU A O 1
ATOM 1511 N N . ILE A 1 250 ? -9.465 -0.236 3.293 1.00 23.18 276 ILE A N 1
ATOM 1512 C CA . ILE A 1 250 ? -10.015 1.141 3.337 1.00 23.30 276 ILE A CA 1
ATOM 1513 C C . ILE A 1 250 ? -11.136 1.143 4.359 1.00 25.37 276 ILE A C 1
ATOM 1514 O O . ILE A 1 250 ? -11.922 0.196 4.413 1.00 26.84 276 ILE A O 1
ATOM 1519 N N . ALA A 1 251 ? -11.248 2.238 5.115 1.00 24.88 277 ALA A N 1
ATOM 1520 C CA . ALA A 1 251 ? -12.370 2.471 6.076 1.00 24.24 277 ALA A CA 1
ATOM 1521 C C . ALA A 1 251 ? -12.717 3.934 6.024 1.00 24.21 277 ALA A C 1
ATOM 1522 O O . ALA A 1 251 ? -11.888 4.762 5.634 1.00 24.93 277 ALA A O 1
ATOM 1524 N N . GLN A 1 252 ? -13.951 4.233 6.417 1.00 21.82 278 GLN A N 1
ATOM 1525 C CA . GLN A 1 252 ? -14.369 5.628 6.372 1.00 21.94 278 GLN A CA 1
ATOM 1526 C C . GLN A 1 252 ? -14.369 6.295 7.758 1.00 23.50 278 GLN A C 1
ATOM 1527 O O . GLN A 1 252 ? -14.693 5.613 8.760 1.00 23.69 278 GLN A O 1
ATOM 1533 N N . MET A 1 253 ? -14.079 7.610 7.760 1.00 23.76 279 MET A N 1
ATOM 1534 C CA . MET A 1 253 ? -14.206 8.434 8.961 1.00 22.92 279 MET A CA 1
ATOM 1535 C C . MET A 1 253 ? -15.222 9.515 8.799 1.00 25.07 279 MET A C 1
ATOM 1536 O O . MET A 1 253 ? -15.560 9.867 7.646 1.00 24.03 279 MET A O 1
ATOM 1541 N N . THR A 1 254 ? -15.615 10.133 9.936 1.00 22.16 280 THR A N 1
ATOM 1542 C CA . THR A 1 254 ? -16.260 11.454 9.921 1.00 23.08 280 THR A CA 1
ATOM 1543 C C . THR A 1 254 ? -15.241 12.417 10.479 1.00 23.53 280 THR A C 1
ATOM 1544 O O . THR A 1 254 ? -14.576 12.076 11.480 1.00 23.13 280 THR A O 1
ATOM 1548 N N . VAL A 1 255 ? -15.165 13.628 9.900 1.00 21.89 281 VAL A N 1
ATOM 1549 C CA . VAL A 1 255 ? -14.188 14.632 10.335 1.00 22.76 281 VAL A CA 1
ATOM 1550 C C . VAL A 1 255 ? -14.923 15.982 10.453 1.00 22.99 281 VAL A C 1
ATOM 1551 O O . VAL A 1 255 ? -15.988 16.144 9.900 1.00 24.01 281 VAL A O 1
ATOM 1555 N N . ARG A 1 256 ? -14.360 16.918 11.226 1.00 23.15 282 ARG A N 1
ATOM 1556 C CA . ARG A 1 256 ? -14.739 18.325 11.112 1.00 24.22 282 ARG A CA 1
ATOM 1557 C C . ARG A 1 256 ? -13.492 19.099 10.771 1.00 26.09 282 ARG A C 1
ATOM 1558 O O . ARG A 1 256 ? -12.426 18.886 11.416 1.00 27.08 282 ARG A O 1
ATOM 1566 N N . ASN A 1 257 ? -13.579 19.996 9.776 1.00 25.87 283 ASN A N 1
ATOM 1567 C CA . ASN A 1 257 ? -12.390 20.739 9.366 1.00 24.50 283 ASN A CA 1
ATOM 1568 C C . ASN A 1 257 ? -12.903 22.148 8.977 1.00 25.56 283 ASN A C 1
ATOM 1569 O O . ASN A 1 257 ? -14.044 22.479 9.246 1.00 27.67 283 ASN A O 1
ATOM 1574 N N . SER A 1 258 ? -12.051 22.932 8.287 1.00 26.54 284 SER A N 1
ATOM 1575 C CA . SER A 1 258 ? -12.441 24.306 7.936 1.00 27.06 284 SER A CA 1
ATOM 1576 C C . SER A 1 258 ? -13.621 24.390 6.986 1.00 27.02 284 SER A C 1
ATOM 1577 O O . SER A 1 258 ? -14.286 25.428 6.977 1.00 29.12 284 SER A O 1
ATOM 1580 N N . VAL A 1 259 ? -13.901 23.299 6.238 1.00 26.70 285 VAL A N 1
ATOM 1581 C CA . VAL A 1 259 ? -15.052 23.231 5.339 1.00 28.96 285 VAL A CA 1
ATOM 1582 C C . VAL A 1 259 ? -16.388 22.842 6.002 1.00 27.77 285 VAL A C 1
ATOM 1583 O O . VAL A 1 259 ? -17.407 23.477 5.772 1.00 29.36 285 VAL A O 1
ATOM 1587 N N . GLY A 1 260 ? -16.376 21.806 6.847 1.00 28.26 286 GLY A N 1
ATOM 1588 C CA . GLY A 1 260 ? -17.568 21.371 7.520 1.00 24.45 286 GLY A CA 1
ATOM 1589 C C . GLY A 1 260 ? -17.321 20.003 8.111 1.00 27.04 286 GLY A C 1
ATOM 1590 O O . GLY A 1 260 ? -16.160 19.610 8.424 1.00 24.03 286 GLY A O 1
ATOM 1591 N N . GLN A 1 261 ? -18.433 19.305 8.282 1.00 24.81 287 GLN A N 1
ATOM 1592 C CA . GLN A 1 261 ? -18.445 17.931 8.795 1.00 23.96 287 GLN A CA 1
ATOM 1593 C C . GLN A 1 261 ? -18.512 17.019 7.589 1.00 22.71 287 GLN A C 1
ATOM 1594 O O . GLN A 1 261 ? -19.588 16.837 6.988 1.00 24.52 287 GLN A O 1
ATOM 1600 N N . GLN A 1 262 ? -17.368 16.387 7.307 1.00 23.64 288 GLN A N 1
ATOM 1601 C CA . GLN A 1 262 ? -17.203 15.674 6.016 1.00 23.54 288 GLN A CA 1
ATOM 1602 C C . GLN A 1 262 ? -16.941 14.172 6.250 1.00 24.14 288 GLN A C 1
ATOM 1603 O O . GLN A 1 262 ? -16.512 13.767 7.348 1.00 24.70 288 GLN A O 1
ATOM 1609 N N . ALA A 1 263 ? -17.169 13.364 5.207 1.00 23.76 289 ALA A N 1
ATOM 1610 C CA . ALA A 1 263 ? -16.746 11.973 5.195 1.00 22.46 289 ALA A CA 1
ATOM 1611 C C . ALA A 1 263 ? -15.319 11.907 4.588 1.00 23.92 289 ALA A C 1
ATOM 1612 O O . ALA A 1 263 ? -14.952 12.777 3.779 1.00 25.10 289 ALA A O 1
ATOM 1614 N N . GLN A 1 264 ? -14.488 10.988 5.042 1.00 23.07 290 GLN A N 1
ATOM 1615 C CA . GLN A 1 264 ? -13.074 10.954 4.588 1.00 25.36 290 GLN A CA 1
ATOM 1616 C C . GLN A 1 264 ? -12.604 9.511 4.648 1.00 26.23 290 GLN A C 1
ATOM 1617 O O . GLN A 1 264 ? -12.721 8.869 5.704 1.00 24.50 290 GLN A O 1
ATOM 1623 N N . SER A 1 265 ? -12.082 9.004 3.545 1.00 23.34 291 SER A N 1
ATOM 1624 C CA . SER A 1 265 ? -11.523 7.628 3.582 1.00 25.12 291 SER A CA 1
ATOM 1625 C C . SER A 1 265 ? -10.137 7.642 4.193 1.00 23.76 291 SER A C 1
ATOM 1626 O O . SER A 1 265 ? -9.408 8.600 4.011 1.00 25.03 291 SER A O 1
ATOM 1629 N N . ILE A 1 266 ? -9.800 6.572 4.913 1.00 23.26 292 ILE A N 1
ATOM 1630 C CA . ILE A 1 266 ? -8.351 6.341 5.227 1.00 23.12 292 ILE A CA 1
ATOM 1631 C C . ILE A 1 266 ? -8.046 4.981 4.559 1.00 23.94 292 ILE A C 1
ATOM 1632 O O . ILE A 1 266 ? -8.898 4.025 4.525 1.00 24.57 292 ILE A O 1
ATOM 1637 N N . TYR A 1 267 ? -6.823 4.858 4.044 1.00 23.63 293 TYR A N 1
ATOM 1638 C CA . TYR A 1 267 ? -6.546 3.578 3.340 1.00 24.54 293 TYR A CA 1
ATOM 1639 C C . TYR A 1 267 ? -5.063 3.217 3.435 1.00 25.55 293 TYR A C 1
ATOM 1640 O O . TYR A 1 267 ? -4.222 4.060 3.743 1.00 23.85 293 TYR A O 1
ATOM 1649 N N . SER A 1 268 ? -4.803 1.920 3.272 1.00 23.00 294 SER A N 1
ATOM 1650 C CA . SER A 1 268 ? -3.439 1.409 3.382 1.00 23.35 294 SER A CA 1
ATOM 1651 C C . SER A 1 268 ? -3.166 0.601 2.107 1.00 24.71 294 SER A C 1
ATOM 1652 O O . SER A 1 268 ? -3.934 -0.255 1.752 1.00 25.23 294 SER A O 1
ATOM 1655 N N . ASP A 1 269 ? -2.009 0.806 1.478 1.00 25.12 295 ASP A N 1
ATOM 1656 C CA . ASP A 1 269 ? -1.565 0.002 0.322 1.00 26.11 295 ASP A CA 1
ATOM 1657 C C . ASP A 1 269 ? -0.427 -0.959 0.659 1.00 25.06 295 ASP A C 1
ATOM 1658 O O . ASP A 1 269 ? 0.092 -1.616 -0.218 1.00 28.85 295 ASP A O 1
ATOM 1663 N N . ASP A 1 270 ? -0.059 -1.022 1.930 1.00 25.80 296 ASP A N 1
ATOM 1664 C CA . ASP A 1 270 ? 0.971 -1.925 2.425 1.00 25.92 296 ASP A CA 1
ATOM 1665 C C . ASP A 1 270 ? 0.359 -2.863 3.488 1.00 25.07 296 ASP A C 1
ATOM 1666 O O . ASP A 1 270 ? 1.062 -3.420 4.352 1.00 25.81 296 ASP A O 1
ATOM 1671 N N . HIS A 1 271 ? -0.931 -3.184 3.320 1.00 24.32 297 HIS A N 1
ATOM 1672 C CA . HIS A 1 271 ? -1.568 -4.278 4.085 1.00 24.24 297 HIS A CA 1
ATOM 1673 C C . HIS A 1 271 ? -1.571 -3.924 5.541 1.00 26.39 297 HIS A C 1
ATOM 1674 O O . HIS A 1 271 ? -1.343 -4.812 6.409 1.00 28.69 297 HIS A O 1
ATOM 1681 N N . GLY A 1 272 ? -1.798 -2.632 5.802 1.00 24.21 298 GLY A N 1
ATOM 1682 C CA . GLY A 1 272 ? -2.030 -2.149 7.146 1.00 25.17 298 GLY A CA 1
ATOM 1683 C C . GLY A 1 272 ? -0.818 -1.654 7.955 1.00 28.54 298 GLY A C 1
ATOM 1684 O O . GLY A 1 272 ? -0.973 -1.365 9.156 1.00 31.95 298 GLY A O 1
ATOM 1685 N N . ILE A 1 273 ? 0.370 -1.524 7.363 1.00 25.88 299 ILE A N 1
ATOM 1686 C CA . ILE A 1 273 ? 1.493 -0.899 8.082 1.00 24.62 299 ILE A CA 1
ATOM 1687 C C . ILE A 1 273 ? 1.304 0.612 8.262 1.00 25.54 299 ILE A C 1
ATOM 1688 O O . ILE A 1 273 ? 1.476 1.152 9.339 1.00 24.56 299 ILE A O 1
ATOM 1693 N N . THR A 1 274 ? 0.937 1.266 7.164 1.00 24.35 300 THR A N 1
ATOM 1694 C CA . THR A 1 274 ? 0.747 2.759 7.157 1.00 25.97 300 THR A CA 1
ATOM 1695 C C . THR A 1 274 ? -0.580 3.174 6.518 1.00 25.44 300 THR A C 1
ATOM 1696 O O . THR A 1 274 ? -1.108 2.447 5.615 1.00 26.36 300 THR A O 1
ATOM 1700 N N . TRP A 1 275 ? -1.144 4.304 6.991 1.00 24.97 301 TRP A N 1
ATOM 1701 C CA . TRP A 1 275 ? -2.506 4.770 6.587 1.00 26.65 301 TRP A CA 1
ATOM 1702 C C . TRP A 1 275 ? -2.394 6.155 5.992 1.00 26.36 301 TRP A C 1
ATOM 1703 O O . TRP A 1 275 ? -1.519 6.927 6.426 1.00 27.64 301 TRP A O 1
ATOM 1714 N N . HIS A 1 276 ? -3.247 6.467 5.017 1.00 26.89 302 HIS A N 1
ATOM 1715 C CA . HIS A 1 276 ? -3.240 7.758 4.365 1.00 26.99 302 HIS A CA 1
ATOM 1716 C C . HIS A 1 276 ? -4.681 8.200 4.219 1.00 27.24 302 HIS A C 1
ATOM 1717 O O . HIS A 1 276 ? -5.538 7.363 3.901 1.00 28.61 302 HIS A O 1
ATOM 1724 N N . ALA A 1 277 ? -4.977 9.508 4.353 1.00 24.31 303 ALA A N 1
ATOM 1725 C CA . ALA A 1 277 ? -6.354 9.981 4.176 1.00 24.41 303 ALA A CA 1
ATOM 1726 C C . ALA A 1 277 ? -6.549 10.384 2.709 1.00 27.55 303 ALA A C 1
ATOM 1727 O O . ALA A 1 277 ? -5.717 11.114 2.144 1.00 29.10 303 ALA A O 1
ATOM 1729 N N . GLY A 1 278 ? -7.659 9.963 2.114 1.00 25.94 304 GLY A N 1
ATOM 1730 C CA . GLY A 1 278 ? -8.077 10.524 0.820 1.00 24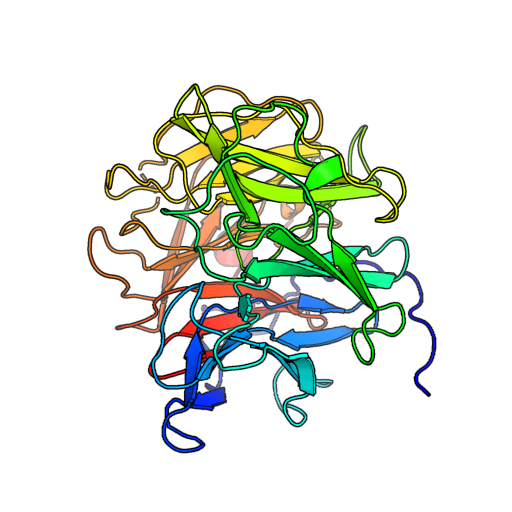.53 304 GLY A CA 1
ATOM 1731 C C . GLY A 1 278 ? -8.689 11.905 1.025 1.00 26.67 304 GLY A C 1
ATOM 1732 O O . GLY A 1 278 ? -8.696 12.495 2.159 1.00 27.20 304 GLY A O 1
ATOM 1733 N N . ASN A 1 279 ? -9.181 12.464 -0.070 1.00 25.00 305 ASN A N 1
ATOM 1734 C CA . ASN A 1 279 ? -9.754 13.810 0.002 1.00 26.54 305 ASN A CA 1
ATOM 1735 C C . ASN A 1 279 ? -11.141 13.694 0.642 1.00 27.04 305 ASN A C 1
ATOM 1736 O O . ASN A 1 279 ? -11.913 12.710 0.387 1.00 26.02 305 ASN A O 1
ATOM 1741 N N . PRO A 1 280 ? -11.431 14.608 1.545 1.00 25.07 306 PRO A N 1
ATOM 1742 C CA . PRO A 1 280 ? -12.741 14.525 2.204 1.00 26.08 306 PRO A CA 1
ATOM 1743 C C . PRO A 1 280 ? -13.894 14.891 1.274 1.00 28.39 306 PRO A C 1
ATOM 1744 O O . PRO A 1 280 ? -13.644 15.555 0.223 1.00 30.07 306 PRO A O 1
ATOM 1748 N N . VAL A 1 281 ? -15.145 14.573 1.681 1.00 25.30 307 VAL A N 1
ATOM 1749 C CA . VAL A 1 281 ? -16.306 14.865 0.779 1.00 25.17 307 VAL A CA 1
ATOM 1750 C C . VAL A 1 281 ? -17.540 15.219 1.595 1.00 26.05 307 VAL A C 1
ATOM 1751 O O . VAL A 1 281 ? -17.728 14.706 2.742 1.00 26.00 307 VAL A O 1
ATOM 1755 N N . GLY A 1 282 ? -18.342 16.139 1.042 1.00 24.52 308 GLY A N 1
ATOM 1756 C CA . GLY A 1 282 ? -19.725 16.316 1.485 1.00 25.17 308 GLY A CA 1
ATOM 1757 C C . GLY A 1 282 ? -19.880 17.340 2.612 1.00 28.00 308 GLY A C 1
ATOM 1758 O O . GLY A 1 282 ? -18.900 17.887 3.131 1.00 27.39 308 GLY A O 1
ATOM 1759 N N . ARG A 1 283 ? -21.125 17.663 2.926 1.00 25.78 309 ARG A N 1
ATOM 1760 C CA . ARG A 1 283 ? -21.387 18.481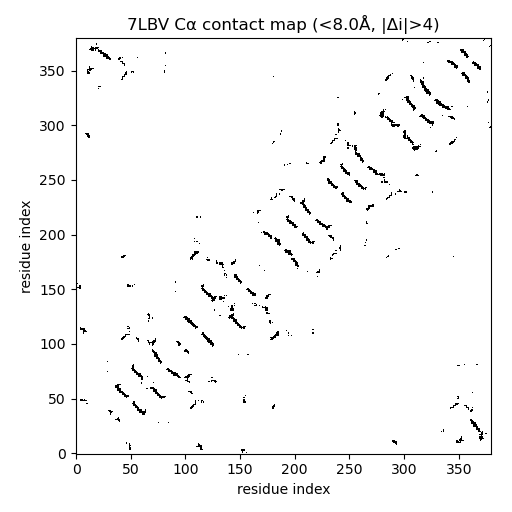 4.109 1.00 27.23 309 ARG A CA 1
ATOM 1761 C C . ARG A 1 283 ? -22.456 17.738 4.939 1.00 25.91 309 ARG A C 1
ATOM 1762 O O . ARG A 1 283 ? -23.175 16.883 4.390 1.00 24.50 309 ARG A O 1
ATOM 1770 N N . MET A 1 284 ? -22.501 18.030 6.235 1.00 25.55 310 MET A N 1
ATOM 1771 C CA . MET A 1 284 ? -23.394 17.334 7.179 1.00 25.09 310 MET A CA 1
ATOM 1772 C C . MET A 1 284 ? -23.327 15.806 7.040 1.00 23.54 310 MET A C 1
ATOM 1773 O O . MET A 1 284 ? -24.333 15.078 7.016 1.00 24.96 310 MET A O 1
ATOM 1778 N N . MET A 1 285 ? -22.103 15.306 6.916 1.00 24.75 311 MET A N 1
ATOM 1779 C CA . MET A 1 285 ? -21.877 13.862 6.808 1.00 23.85 311 MET A CA 1
ATOM 1780 C C . MET A 1 285 ? -21.745 13.330 8.223 1.00 24.42 311 MET A C 1
ATOM 1781 O O . MET A 1 285 ? -21.658 14.135 9.206 1.00 25.39 311 MET A O 1
ATOM 1786 N N . ASP A 1 286 ? -21.706 11.992 8.333 1.00 22.35 312 ASP A N 1
ATOM 1787 C CA . ASP A 1 286 ? -21.539 11.397 9.653 1.00 23.85 312 ASP A CA 1
ATOM 1788 C C . ASP A 1 286 ? -21.088 9.973 9.382 1.00 24.51 312 ASP A C 1
ATOM 1789 O O . ASP A 1 286 ? -20.581 9.673 8.292 1.00 22.66 312 ASP A O 1
ATOM 1794 N 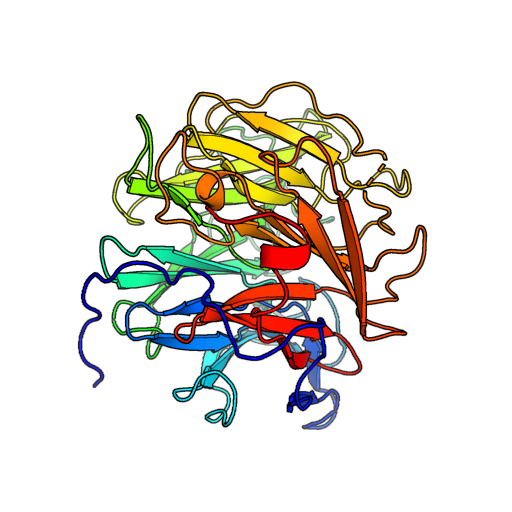N . GLU A 1 287 ? -21.240 9.081 10.357 1.00 23.33 313 GLU A N 1
ATOM 1795 C CA . GLU A 1 287 ? -20.780 7.686 10.153 1.00 22.99 313 GLU A CA 1
ATOM 1796 C C . GLU A 1 287 ? -21.178 7.184 8.766 1.00 23.07 313 GLU A C 1
ATOM 1797 O O . GLU A 1 287 ? -22.360 7.292 8.364 1.00 23.20 313 GLU A O 1
ATOM 1803 N N . ASN A 1 288 ? -20.207 6.664 8.045 1.00 22.29 314 ASN A N 1
ATOM 1804 C CA . ASN A 1 288 ? -20.453 6.249 6.657 1.00 22.70 314 ASN A CA 1
ATOM 1805 C C . ASN A 1 288 ? -19.648 5.045 6.381 1.00 22.90 314 ASN A C 1
ATOM 1806 O O . ASN A 1 288 ? -18.624 4.808 7.068 1.00 24.65 314 ASN A O 1
ATOM 1811 N N . LYS A 1 289 ? -20.127 4.215 5.432 1.00 23.26 315 LYS A N 1
ATOM 1812 C CA . LYS A 1 289 ? -19.513 2.929 5.208 1.00 23.93 315 LYS A CA 1
ATOM 1813 C C . LYS A 1 289 ? -19.201 2.767 3.728 1.00 25.12 315 LYS A C 1
ATOM 1814 O O . LYS A 1 289 ? -19.946 3.272 2.863 1.00 26.22 315 LYS A O 1
ATOM 1820 N N . VAL A 1 290 ? -18.090 2.097 3.450 1.00 23.33 316 VAL A N 1
ATOM 1821 C CA . VAL A 1 290 ? -17.673 1.936 2.067 1.00 23.75 316 VAL A CA 1
ATOM 1822 C C . VAL A 1 290 ? -17.820 0.496 1.645 1.00 25.70 316 VAL A C 1
ATOM 1823 O O . VAL A 1 290 ? -17.743 -0.414 2.450 1.00 25.93 316 VAL A O 1
ATOM 1827 N N . VAL A 1 291 ? -18.105 0.292 0.362 1.00 23.38 317 VAL A N 1
ATOM 1828 C CA . VAL A 1 291 ? -18.368 -1.019 -0.220 1.00 24.14 317 VAL A CA 1
ATOM 1829 C C . VAL A 1 291 ? -17.840 -0.975 -1.675 1.00 23.60 317 VAL A C 1
ATOM 1830 O O . VAL A 1 291 ? -17.914 0.069 -2.358 1.00 25.03 317 VAL A O 1
ATOM 1834 N N . GLU A 1 292 ? -17.231 -2.093 -2.078 1.00 23.63 318 GLU A N 1
ATOM 1835 C CA . GLU A 1 292 ? -16.660 -2.247 -3.401 1.00 24.91 318 GLU A CA 1
ATOM 1836 C C . GLU A 1 292 ? -17.723 -2.793 -4.330 1.00 26.59 318 GLU A C 1
ATOM 1837 O O . GLU A 1 292 ? -18.234 -3.874 -4.109 1.00 25.24 318 GLU A O 1
ATOM 1843 N N . LEU A 1 293 ? -18.071 -2.004 -5.356 1.00 25.96 319 LEU A N 1
ATOM 1844 C CA . LEU A 1 293 ? -19.114 -2.444 -6.311 1.00 24.80 319 LEU A CA 1
ATOM 1845 C C . LEU A 1 293 ? -18.524 -3.402 -7.320 1.00 25.16 319 LEU A C 1
ATOM 1846 O O . LEU A 1 293 ? -17.289 -3.677 -7.349 1.00 26.37 319 LEU A O 1
ATOM 1851 N N . SER A 1 294 ? -19.415 -3.916 -8.155 1.00 26.20 320 SER A N 1
ATOM 1852 C CA . SER A 1 294 ? -18.986 -5.055 -9.033 1.00 28.48 320 SER A CA 1
ATOM 1853 C C . SER A 1 294 ? -17.845 -4.720 -9.985 1.00 32.94 320 SER A C 1
ATOM 1854 O O . SER A 1 294 ? -17.126 -5.625 -10.407 1.00 37.29 320 SER A O 1
ATOM 1857 N N . ASP A 1 295 ? -17.679 -3.458 -10.370 1.00 33.02 321 ASP A N 1
ATOM 1858 C CA . ASP A 1 295 ? -16.557 -3.126 -11.243 1.00 39.20 321 ASP A CA 1
ATOM 1859 C C . ASP A 1 295 ? -15.320 -2.549 -10.480 1.00 42.03 321 ASP A C 1
ATOM 1860 O O . ASP A 1 295 ? -14.412 -1.981 -11.084 1.00 42.57 321 ASP A O 1
ATOM 1865 N N . GLY A 1 296 ? -15.277 -2.703 -9.158 1.00 37.81 322 GLY A N 1
ATOM 1866 C CA . GLY A 1 296 ? -14.332 -1.918 -8.368 1.00 35.94 322 GLY A CA 1
ATOM 1867 C C . GLY A 1 296 ? -14.562 -0.422 -8.122 1.00 34.22 322 GLY A C 1
ATOM 1868 O O . GLY A 1 296 ? -13.834 0.102 -7.281 1.00 37.08 322 GLY A O 1
ATOM 1869 N N . THR A 1 297 ? -15.493 0.295 -8.795 1.00 31.04 323 THR A N 1
ATOM 1870 C CA . THR A 1 297 ? -15.972 1.624 -8.279 1.00 28.48 323 THR A CA 1
ATOM 1871 C C . THR A 1 297 ? -16.260 1.412 -6.797 1.00 26.71 323 THR A C 1
ATOM 1872 O O . THR A 1 297 ? -16.773 0.325 -6.417 1.00 27.13 323 THR A O 1
ATOM 1876 N N . LEU A 1 298 ? -15.951 2.360 -5.940 1.00 24.48 324 LEU A N 1
ATOM 1877 C CA . LEU A 1 298 ? -16.427 2.274 -4.539 1.00 25.80 324 LEU A CA 1
ATOM 1878 C C . LEU A 1 298 ? -17.725 3.120 -4.325 1.00 26.51 324 LEU A C 1
ATOM 1879 O O . LEU A 1 298 ? -17.944 4.167 -4.988 1.00 26.72 324 LEU A O 1
ATOM 1884 N N . MET A 1 299 ? -18.501 2.732 -3.309 1.00 24.94 325 MET A N 1
ATOM 1885 C CA . MET A 1 299 ? -19.689 3.504 -2.898 1.00 23.21 325 MET A CA 1
ATOM 1886 C C . MET A 1 299 ? -19.544 3.790 -1.404 1.00 24.51 325 MET A C 1
ATOM 1887 O O . MET A 1 299 ? -19.099 2.894 -0.674 1.00 24.83 325 MET A O 1
ATOM 1892 N N . LEU A 1 300 ? -19.934 4.992 -0.922 1.00 21.95 326 LEU A N 1
ATOM 1893 C CA . LEU A 1 300 ? -20.038 5.195 0.497 1.00 22.92 326 LEU A CA 1
ATOM 1894 C C . LEU A 1 300 ? -21.529 5.472 0.780 1.00 26.17 326 LEU A C 1
ATOM 1895 O O . LEU A 1 300 ? -22.212 6.070 -0.060 1.00 25.38 326 LEU A O 1
ATOM 1900 N N . ASN A 1 301 ? -22.013 4.978 1.919 1.00 24.20 327 ASN A N 1
ATOM 1901 C CA . ASN A 1 301 ? -23.415 5.130 2.256 1.00 22.87 327 ASN A CA 1
ATOM 1902 C C . ASN A 1 301 ? -23.321 5.749 3.687 1.00 22.50 327 ASN A C 1
ATOM 1903 O O . ASN A 1 301 ? -22.750 5.103 4.600 1.00 24.14 327 ASN A O 1
ATOM 1908 N N . SER A 1 302 ? -23.910 6.950 3.843 1.00 22.38 328 SER A N 1
ATOM 1909 C CA . SER A 1 302 ? -23.664 7.771 5.033 1.00 22.87 328 SER A CA 1
ATOM 1910 C C . SER A 1 302 ? -24.935 8.078 5.817 1.00 23.63 328 SER A C 1
ATOM 1911 O O . SER A 1 302 ? -26.033 8.288 5.249 1.00 23.81 328 SER A O 1
ATOM 1914 N N . ARG A 1 303 ? -24.757 8.172 7.127 1.00 24.95 329 ARG A N 1
ATOM 1915 C CA . ARG A 1 303 ? -25.734 8.811 8.010 1.00 24.14 329 ARG A CA 1
ATOM 1916 C C . ARG A 1 303 ? -25.748 10.316 7.688 1.00 24.31 329 ARG A C 1
ATOM 1917 O O . ARG A 1 303 ? -24.702 10.873 7.299 1.00 24.65 329 ARG A O 1
ATOM 1925 N N . ASP A 1 304 ? -26.939 10.935 7.739 1.00 22.41 330 ASP A N 1
ATOM 1926 C CA . ASP A 1 304 ? -27.043 12.330 7.385 1.00 24.84 330 ASP A CA 1
ATOM 1927 C C . ASP A 1 304 ? -27.195 13.165 8.628 1.00 25.23 330 ASP A C 1
ATOM 1928 O O . ASP A 1 304 ? -28.247 13.139 9.300 1.00 24.59 330 ASP A O 1
ATOM 1933 N N . ALA A 1 305 ? -26.166 13.956 8.936 1.00 23.63 331 ALA A N 1
ATOM 1934 C CA . ALA A 1 305 ? -26.242 14.779 10.143 1.00 25.88 331 ALA A CA 1
ATOM 1935 C C . ALA A 1 305 ? -27.355 15.848 10.040 1.00 26.54 331 ALA A C 1
ATOM 1936 O O . ALA A 1 305 ? -27.745 16.444 11.066 1.00 26.78 331 ALA A O 1
ATOM 1938 N N . ALA A 1 306 ? -27.818 16.153 8.825 1.00 25.73 332 ALA A N 1
ATOM 1939 C CA . ALA A 1 306 ? -28.854 17.194 8.610 1.00 25.75 332 ALA A CA 1
ATOM 1940 C C . ALA A 1 306 ? -30.265 16.611 8.780 1.00 26.54 332 ALA A C 1
ATOM 1941 O O . ALA A 1 306 ? -31.249 17.344 8.581 1.00 25.79 332 ALA A O 1
ATOM 1943 N N . ARG A 1 307 ? -30.379 15.325 9.148 1.00 26.77 333 ARG A N 1
ATOM 1944 C CA . ARG A 1 307 ? -31.666 14.739 9.483 1.00 27.79 333 ARG A CA 1
ATOM 1945 C C . ARG A 1 307 ? -32.707 14.830 8.364 1.00 29.99 333 ARG A C 1
ATOM 1946 O O . ARG A 1 307 ? -33.859 15.142 8.604 1.00 28.64 333 ARG A O 1
ATOM 1954 N N . SER A 1 308 ? -32.292 14.514 7.138 1.00 27.38 334 SER A N 1
ATOM 1955 C CA . SER A 1 308 ? -33.247 14.417 5.995 1.00 26.52 334 SER A CA 1
ATOM 1956 C C . SER A 1 308 ? -34.259 13.325 6.123 1.00 27.19 334 SER A C 1
ATOM 1957 O O . SER A 1 308 ? -35.253 13.360 5.390 1.00 28.21 334 SER A O 1
ATOM 1960 N N . GLY A 1 309 ? -34.008 12.345 7.001 1.00 26.45 335 GLY A N 1
ATOM 1961 C CA . GLY A 1 309 ? -34.819 11.110 7.026 1.00 25.14 335 GLY A CA 1
ATOM 1962 C C . GLY A 1 309 ? -34.345 10.058 6.027 1.00 25.41 335 GLY A C 1
ATOM 1963 O O . GLY A 1 309 ? -35.029 9.003 5.804 1.00 24.83 335 GLY A O 1
ATOM 1964 N N . ARG A 1 310 ? -33.209 10.334 5.403 1.00 24.98 336 ARG A N 1
ATOM 1965 C CA . ARG A 1 310 ? -32.645 9.379 4.380 1.00 25.97 336 ARG A CA 1
ATOM 1966 C C . ARG A 1 310 ? -31.131 9.176 4.569 1.00 24.91 336 ARG A C 1
ATOM 1967 O O . ARG A 1 310 ? -30.486 9.996 5.201 1.00 25.14 336 ARG A O 1
ATOM 1975 N N . ARG A 1 311 ? -30.596 8.063 4.064 1.00 25.35 337 ARG A N 1
ATOM 1976 C CA . ARG A 1 311 ? -29.153 7.875 3.884 1.00 24.26 337 ARG A CA 1
ATOM 1977 C C . ARG A 1 311 ? -28.621 8.775 2.750 1.00 27.30 337 ARG A C 1
ATOM 1978 O O . ARG A 1 311 ? -29.380 9.268 1.877 1.00 27.06 337 ARG A O 1
ATOM 1986 N N . LYS A 1 312 ? -27.303 8.968 2.742 1.00 24.60 338 LYS A N 1
ATOM 1987 C CA . LYS A 1 312 ? -26.674 9.720 1.691 1.00 26.18 338 LYS A CA 1
ATOM 1988 C C . LYS A 1 312 ? -25.672 8.787 0.984 1.00 26.32 338 LYS A C 1
ATOM 1989 O O . LYS 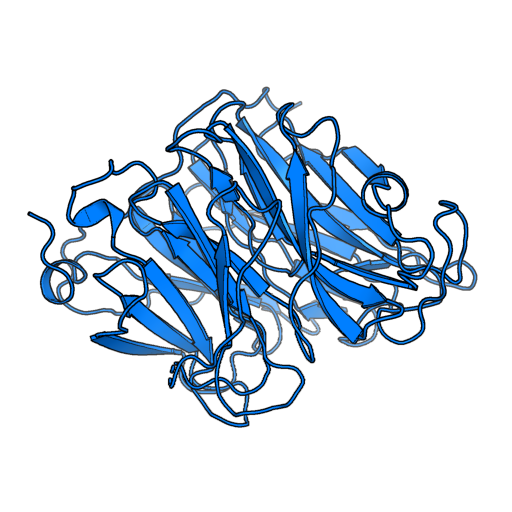A 1 312 ? -25.202 7.806 1.586 1.00 26.10 338 LYS A O 1
ATOM 1995 N N . VAL A 1 313 ? -25.391 9.034 -0.293 1.00 25.17 339 VAL A N 1
ATOM 1996 C CA . VAL A 1 313 ? -24.502 8.137 -1.096 1.00 24.93 339 VAL A CA 1
ATOM 1997 C C . VAL A 1 313 ? -23.549 8.981 -1.973 1.00 25.86 339 VAL A C 1
ATOM 1998 O O . VAL A 1 313 ? -23.903 10.113 -2.413 1.00 26.31 339 VAL A O 1
ATOM 2002 N N . ALA A 1 314 ? -22.345 8.444 -2.202 1.00 24.90 340 ALA A N 1
ATOM 2003 C CA . ALA A 1 314 ? -21.330 9.051 -3.127 1.00 24.37 340 ALA A CA 1
ATOM 2004 C C . ALA A 1 314 ? -20.487 7.899 -3.672 1.00 23.65 340 ALA A C 1
ATOM 2005 O O . ALA A 1 314 ? -20.472 6.755 -3.100 1.00 24.68 340 ALA A O 1
ATOM 2007 N N . TYR A 1 315 ? -19.737 8.256 -4.721 1.00 24.55 341 TYR A N 1
ATOM 2008 C CA . TYR A 1 315 ? -19.024 7.246 -5.527 1.00 24.91 341 TYR A CA 1
ATOM 2009 C C . TYR A 1 315 ? -17.593 7.685 -5.740 1.00 26.21 341 TYR A C 1
ATOM 2010 O O . TYR A 1 315 ? -17.332 8.894 -5.863 1.00 25.36 341 TYR A O 1
ATOM 2019 N N . SER A 1 316 ? -16.680 6.709 -5.750 1.00 25.43 342 SER A N 1
ATOM 2020 C CA . SER A 1 316 ? -15.245 6.993 -6.010 1.00 26.28 342 SER A CA 1
ATOM 2021 C C . SER A 1 316 ? -14.745 6.051 -7.138 1.00 23.89 342 SER A C 1
ATOM 2022 O O . SER A 1 316 ? -14.953 4.826 -7.058 1.00 25.97 342 SER A O 1
ATOM 2025 N N . GLN A 1 317 ? -14.040 6.629 -8.114 1.00 27.12 343 GLN A N 1
ATOM 2026 C CA . GLN A 1 317 ? -13.500 5.866 -9.243 1.00 27.59 343 GLN A CA 1
ATOM 2027 C C . GLN A 1 317 ? -12.006 5.625 -9.069 1.00 29.48 343 GLN A C 1
ATOM 2028 O O . GLN A 1 317 ? -11.357 5.119 -9.955 1.00 28.81 343 GLN A O 1
ATOM 2034 N N . ASP A 1 318 ? -11.473 5.982 -7.912 1.00 26.35 344 ASP A N 1
ATOM 2035 C CA . ASP A 1 318 ? -10.008 5.954 -7.710 1.00 27.53 344 ASP A CA 1
ATOM 2036 C C . ASP A 1 318 ? -9.666 5.389 -6.336 1.00 26.96 344 ASP A C 1
ATOM 2037 O O . ASP A 1 318 ? -8.653 5.702 -5.716 1.00 27.72 344 ASP A O 1
ATOM 2042 N N . GLY A 1 319 ? -10.542 4.543 -5.839 1.00 26.63 345 GLY A N 1
ATOM 2043 C CA . GLY A 1 319 ? -10.132 3.735 -4.668 1.00 26.22 345 GLY A CA 1
ATOM 2044 C C . GLY A 1 319 ? -10.193 4.552 -3.405 1.00 26.19 345 GLY A C 1
ATOM 2045 O O . GLY A 1 319 ? -9.523 4.202 -2.422 1.00 27.55 345 GLY A O 1
ATOM 2046 N N . GLY A 1 320 ? -11.044 5.599 -3.394 1.00 26.88 346 GLY A N 1
ATOM 2047 C CA . GLY A 1 320 ? -11.254 6.317 -2.156 1.00 25.64 346 GLY A CA 1
ATOM 2048 C C . GLY A 1 320 ? -10.386 7.589 -2.031 1.00 27.09 346 GLY A C 1
ATOM 2049 O O . GLY A 1 320 ? -10.546 8.366 -1.062 1.00 26.67 346 GLY A O 1
ATOM 2050 N N . LEU A 1 321 ? -9.537 7.872 -3.034 1.00 28.17 347 LEU A N 1
ATOM 2051 C CA . LEU A 1 321 ? -8.779 9.134 -3.048 1.00 28.74 347 LEU A CA 1
ATOM 2052 C C . LEU A 1 321 ? -9.684 10.345 -3.237 1.00 29.41 347 LEU A C 1
ATOM 2053 O O . LEU A 1 321 ? -9.485 11.379 -2.593 1.00 29.69 347 LEU A O 1
ATOM 2058 N N . THR A 1 322 ? -10.648 10.231 -4.154 1.00 27.20 348 THR A N 1
ATOM 2059 C CA . THR A 1 322 ? -11.639 11.309 -4.344 1.00 29.47 348 THR A CA 1
ATOM 2060 C C . THR A 1 322 ? -13.016 10.734 -4.456 1.00 28.40 348 THR A C 1
ATOM 2061 O O . THR A 1 322 ? -13.179 9.625 -4.922 1.00 27.24 348 THR A O 1
ATOM 2065 N N . TRP A 1 323 ? -13.992 11.536 -4.040 1.00 26.81 349 TRP A N 1
ATOM 2066 C CA . TRP A 1 323 ? -15.403 11.153 -4.145 1.00 26.17 349 TRP A CA 1
ATOM 2067 C C . TRP A 1 323 ? -16.157 12.180 -4.962 1.00 26.69 349 TRP A C 1
ATOM 2068 O O . TRP A 1 323 ? -15.753 13.367 -5.006 1.00 25.64 349 TRP A O 1
ATOM 2079 N N . GLY A 1 324 ? -17.232 11.739 -5.604 1.00 26.69 350 GLY A N 1
ATOM 2080 C CA . GLY A 1 324 ? -18.112 12.708 -6.269 1.00 26.55 350 GLY A CA 1
ATOM 2081 C C . GLY A 1 324 ? -19.190 13.345 -5.399 1.00 27.00 350 GLY A C 1
ATOM 2082 O O . GLY A 1 324 ? -19.137 13.327 -4.160 1.00 28.20 350 GLY A O 1
ATOM 2083 N N . PRO A 1 325 ? -20.184 13.937 -6.038 1.00 28.01 351 PRO A N 1
ATOM 2084 C CA . PRO A 1 325 ? -21.302 14.579 -5.296 1.00 30.06 351 PRO A CA 1
ATOM 2085 C C . PRO A 1 325 ? -22.060 13.625 -4.393 1.00 26.80 351 PRO A C 1
ATOM 2086 O O . PRO A 1 325 ? -22.149 12.405 -4.687 1.00 27.81 351 PRO A O 1
ATOM 2090 N N . VAL A 1 326 ? -22.522 14.165 -3.264 1.00 26.61 352 VAL A N 1
ATOM 2091 C CA . VAL A 1 326 ? -23.270 13.372 -2.268 1.00 26.33 352 VAL A CA 1
ATOM 2092 C C . VAL A 1 326 ? -24.762 13.621 -2.516 1.00 27.13 352 VAL A C 1
ATOM 2093 O O . VAL A 1 326 ? -25.159 14.794 -2.640 1.00 29.09 352 VAL A O 1
ATOM 2097 N N . LYS A 1 327 ? -25.567 12.574 -2.667 1.00 25.79 353 LYS A N 1
ATOM 2098 C CA . LYS A 1 327 ? -27.037 12.713 -2.892 1.00 27.72 353 LYS A CA 1
ATOM 2099 C C . LYS A 1 327 ? -27.796 11.906 -1.860 1.00 27.11 353 LYS A C 1
ATOM 2100 O O . LYS A 1 327 ? -27.253 10.940 -1.306 1.00 26.15 353 LYS A O 1
ATOM 2106 N N . LEU A 1 328 ? -29.059 12.277 -1.586 1.00 27.77 354 LEU A N 1
ATOM 2107 C CA . LEU A 1 328 ? -29.880 11.374 -0.737 1.00 26.60 354 LEU A CA 1
ATOM 2108 C C . LEU A 1 328 ? -30.230 10.096 -1.456 1.00 26.11 354 LEU A C 1
ATOM 2109 O O . LEU A 1 328 ? -30.411 10.078 -2.673 1.00 27.54 354 LEU A O 1
ATOM 2114 N N . VAL A 1 329 ? -30.416 9.033 -0.700 1.00 25.40 355 VAL A N 1
ATOM 2115 C CA . VAL A 1 329 ? -30.968 7.799 -1.277 1.00 26.16 355 VAL A CA 1
ATOM 2116 C C . VAL A 1 329 ? -32.430 7.800 -0.843 1.00 29.22 355 VAL A C 1
ATOM 2117 O O . VAL A 1 329 ? -32.754 7.498 0.308 1.00 27.51 355 VAL A O 1
ATOM 2121 N N . ASP A 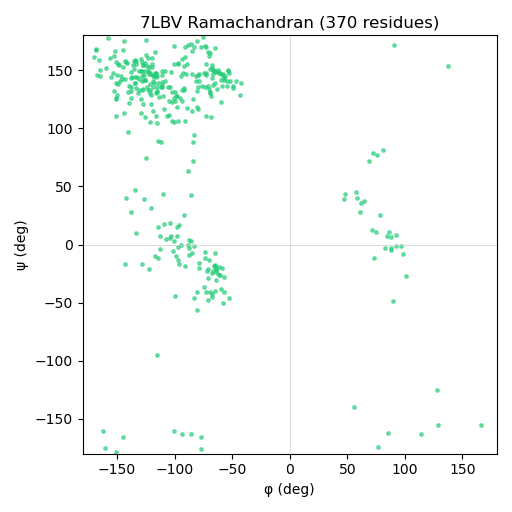1 330 ? -33.324 8.090 -1.799 1.00 30.10 356 ASP A N 1
ATOM 2122 C CA . ASP A 1 330 ? -34.736 8.280 -1.457 1.00 30.50 356 ASP A CA 1
ATOM 2123 C C . ASP A 1 330 ? -35.372 6.983 -0.912 1.00 30.47 356 ASP A C 1
ATOM 2124 O O . ASP A 1 330 ? -36.254 7.114 -0.058 1.00 35.83 356 ASP A O 1
ATOM 2129 N N . ASP A 1 331 ? -34.896 5.810 -1.354 1.00 28.82 357 ASP A N 1
ATOM 2130 C CA C ASP A 1 331 ? -35.598 4.597 -0.862 0.44 29.35 357 ASP A CA 1
ATOM 2131 C CA D ASP A 1 331 ? -35.308 4.417 -1.038 0.56 29.48 357 ASP A CA 1
ATOM 2132 C C . ASP A 1 331 ? -34.970 4.004 0.413 1.00 28.61 357 ASP A C 1
ATOM 2133 O O . ASP A 1 331 ? -35.464 2.968 0.912 1.00 31.44 357 ASP A O 1
ATOM 2142 N N . LEU A 1 332 ? -33.950 4.664 1.009 1.00 25.78 358 LEU A N 1
ATOM 2143 C CA . LEU A 1 332 ? -33.381 4.210 2.306 1.00 26.61 358 LEU A CA 1
ATOM 2144 C C . LEU A 1 332 ? -33.678 5.184 3.440 1.00 26.22 358 LEU A C 1
ATOM 2145 O O . LEU A 1 332 ? -32.952 6.167 3.653 1.00 27.95 358 LEU A O 1
ATOM 2150 N N . ILE A 1 333 ? -34.826 4.961 4.060 1.00 24.54 359 ILE A N 1
ATOM 2151 C CA . ILE A 1 333 ? -35.325 5.785 5.175 1.00 24.38 359 ILE A CA 1
ATOM 2152 C C . ILE A 1 333 ? -34.454 5.516 6.354 1.00 24.31 359 ILE A C 1
ATOM 2153 O O . ILE A 1 333 ? -34.190 4.366 6.645 1.00 25.46 359 ILE A O 1
ATOM 2158 N N . ASP A 1 334 ? -34.015 6.575 7.058 1.00 24.35 360 ASP A N 1
ATOM 2159 C CA . ASP A 1 334 ? -33.060 6.398 8.161 1.00 24.76 360 ASP A CA 1
ATOM 2160 C C . ASP A 1 334 ? -33.221 7.568 9.112 1.00 25.15 360 ASP A C 1
ATOM 2161 O O . ASP A 1 334 ? -33.442 8.712 8.639 1.00 25.10 360 ASP A O 1
ATOM 2166 N N . PRO A 1 335 ? -33.077 7.317 10.440 1.00 24.20 361 PRO A N 1
ATOM 2167 C CA . PRO A 1 335 ? -33.422 8.344 11.444 1.00 25.01 361 PRO A CA 1
ATOM 2168 C C . PRO A 1 335 ? -32.204 9.164 11.929 1.00 26.28 361 PRO A C 1
ATOM 2169 O O . PRO A 1 335 ? -32.276 9.755 13.006 1.00 26.57 361 PRO A O 1
ATOM 2173 N N . THR A 1 336 ? -31.109 9.099 11.161 1.00 24.52 362 THR A N 1
ATOM 2174 C CA . THR A 1 336 ? -29.769 9.706 11.480 1.00 24.35 362 THR A CA 1
ATOM 2175 C C . THR A 1 336 ? -29.119 8.806 12.545 1.00 23.75 362 THR A C 1
ATOM 2176 O O . THR A 1 336 ? -29.167 9.069 13.761 1.00 24.84 362 THR A O 1
ATOM 2180 N N . ASN A 1 337 ? -28.613 7.673 12.056 1.00 22.61 363 ASN A N 1
ATOM 2181 C CA . ASN A 1 337 ? -28.211 6.553 12.940 1.00 22.98 363 ASN A CA 1
ATOM 2182 C C . ASN A 1 337 ? -27.184 5.768 12.157 1.00 24.19 363 ASN A C 1
ATOM 2183 O O . ASN A 1 337 ? -27.111 5.894 10.936 1.00 24.74 363 ASN A O 1
ATOM 2188 N N . ASN A 1 338 ? -26.383 4.962 12.840 1.00 24.43 364 ASN A N 1
ATOM 2189 C CA . ASN A 1 338 ? -25.454 4.134 12.062 1.00 23.76 364 ASN A CA 1
ATOM 2190 C C . ASN A 1 338 ? -26.181 2.978 11.318 1.00 24.60 364 ASN A C 1
ATOM 2191 O O . ASN A 1 338 ? -27.365 2.689 11.573 1.00 25.59 364 ASN A O 1
ATOM 2196 N N . ALA A 1 339 ? -25.446 2.315 10.422 1.00 22.15 365 ALA A N 1
ATOM 2197 C CA . ALA A 1 339 ? -25.998 1.297 9.496 1.00 21.18 365 ALA A CA 1
ATOM 2198 C C . ALA A 1 339 ? -24.817 0.642 8.857 1.00 22.31 365 ALA A C 1
ATOM 2199 O O . ALA A 1 339 ? -23.729 1.225 8.816 1.00 24.48 365 ALA A O 1
ATOM 2201 N N . GLN A 1 340 ? -25.013 -0.536 8.278 1.00 22.65 366 GLN A N 1
ATOM 2202 C CA . GLN A 1 340 ? -23.859 -1.171 7.592 1.00 23.55 366 GLN A CA 1
ATOM 2203 C C . GLN A 1 340 ? -24.289 -1.679 6.203 1.00 23.23 366 GLN A C 1
ATOM 2204 O O . GLN A 1 340 ? -25.345 -2.265 6.031 1.00 26.40 366 GLN A O 1
ATOM 2210 N N . ILE A 1 341 ? -23.465 -1.405 5.201 1.00 23.59 367 ILE A N 1
ATOM 2211 C CA . ILE A 1 341 ? -23.664 -1.959 3.850 1.00 23.09 367 ILE A CA 1
ATOM 2212 C C . ILE A 1 341 ? -22.516 -2.887 3.545 1.00 23.69 367 ILE A C 1
ATOM 2213 O O . ILE A 1 341 ? -21.361 -2.568 3.912 1.00 22.19 367 ILE A O 1
ATOM 2218 N N . ILE A 1 342 ? -22.793 -4.054 2.917 1.00 22.91 368 ILE A N 1
ATOM 2219 C CA . ILE A 1 342 ? -21.743 -5.030 2.566 1.00 22.70 368 ILE A CA 1
ATOM 2220 C C . ILE A 1 342 ? -22.033 -5.658 1.208 1.00 23.92 368 ILE A C 1
ATOM 2221 O O . ILE A 1 342 ? -23.195 -5.737 0.760 1.00 25.37 368 ILE A O 1
ATOM 2226 N N . ARG A 1 343 ? -20.981 -6.162 0.558 1.00 24.39 369 ARG A N 1
ATOM 2227 C CA . ARG A 1 343 ? -21.186 -7.099 -0.544 1.00 25.73 369 ARG A CA 1
ATOM 2228 C C . ARG A 1 343 ? -21.689 -8.472 -0.012 1.00 26.93 369 ARG A C 1
ATOM 2229 O O . ARG A 1 343 ? -21.145 -9.036 0.953 1.00 26.43 369 ARG A O 1
ATOM 2237 N N . ALA A 1 344 ? -22.673 -9.030 -0.692 1.00 24.99 370 ALA A N 1
ATOM 2238 C CA . ALA A 1 344 ? -23.149 -10.420 -0.369 1.00 24.46 370 ALA A CA 1
ATOM 2239 C C . ALA A 1 344 ? -22.092 -11.442 -0.851 1.00 25.55 370 ALA A C 1
ATOM 2240 O O . ALA A 1 344 ? -21.863 -12.462 -0.236 1.00 26.38 370 ALA A O 1
ATOM 2242 N N . TYR A 1 345 ? -21.540 -11.176 -2.052 1.00 27.39 371 TYR A N 1
ATOM 2243 C CA . TYR A 1 345 ? -20.562 -12.084 -2.679 1.00 26.36 371 TYR A CA 1
ATOM 2244 C C . TYR A 1 345 ? -19.283 -11.296 -3.007 1.00 24.44 371 TYR A C 1
ATOM 2245 O O . TYR A 1 345 ? -19.049 -10.966 -4.164 1.00 25.68 371 TYR A O 1
ATOM 2254 N N . PRO A 1 346 ? -18.472 -10.967 -1.985 1.00 25.50 372 PRO A N 1
ATOM 2255 C CA . PRO A 1 346 ? -17.362 -10.076 -2.289 1.00 27.79 372 PRO A CA 1
ATOM 2256 C C . PRO A 1 346 ? -16.325 -10.662 -3.270 1.00 26.83 372 PRO A C 1
ATOM 2257 O O . PRO A 1 346 ? -15.638 -9.891 -3.961 1.00 26.55 372 PRO A O 1
ATOM 2261 N N . ASN A 1 347 ? -16.263 -12.009 -3.387 1.00 26.37 373 ASN A N 1
ATOM 2262 C CA . ASN A 1 347 ? -15.296 -12.616 -4.319 1.00 28.31 373 ASN A CA 1
ATOM 2263 C C . ASN A 1 347 ? -15.803 -12.699 -5.746 1.00 29.31 373 ASN A C 1
ATOM 2264 O O . ASN A 1 347 ? -15.037 -13.075 -6.636 1.00 30.30 373 ASN A O 1
ATOM 2269 N N . ALA A 1 348 ? -17.073 -12.377 -5.974 1.00 28.15 374 ALA A N 1
ATOM 2270 C CA . ALA A 1 348 ? -17.651 -12.588 -7.317 1.00 29.39 374 ALA A CA 1
ATOM 2271 C C . ALA A 1 348 ? -17.075 -11.532 -8.265 1.00 30.13 374 ALA A C 1
ATOM 2272 O O . ALA A 1 348 ? -16.794 -10.388 -7.871 1.00 29.94 374 ALA A O 1
ATOM 2274 N N . ARG A 1 349 ? -16.911 -11.916 -9.537 1.00 31.01 375 ARG A N 1
ATOM 2275 C CA . ARG A 1 349 ? -16.148 -11.093 -10.447 1.00 31.08 375 ARG A CA 1
ATOM 2276 C C . ARG A 1 349 ? -17.040 -10.102 -11.174 1.00 32.88 375 ARG A C 1
ATOM 2277 O O . ARG A 1 349 ? -18.258 -10.340 -11.304 1.00 32.23 375 ARG A O 1
ATOM 2285 N N . ALA A 1 350 ? -16.428 -9.045 -11.733 1.00 33.16 376 ALA A N 1
ATOM 2286 C CA . ALA A 1 350 ? -17.148 -8.069 -12.557 1.00 35.45 376 ALA A CA 1
ATOM 2287 C C . ALA A 1 350 ? -17.898 -8.737 -13.685 1.00 38.35 376 ALA A C 1
ATOM 2288 O O . ALA A 1 350 ? -17.402 -9.684 -14.303 1.00 36.03 376 ALA A O 1
ATOM 2290 N N . GLY A 1 351 ? -19.138 -8.289 -13.897 1.00 41.80 377 GLY A N 1
ATOM 2291 C CA . GLY A 1 351 ? -20.018 -8.843 -14.917 1.00 41.70 377 GLY A CA 1
ATOM 2292 C C . GLY A 1 351 ? -20.846 -10.024 -14.458 1.00 44.47 377 GLY A C 1
ATOM 2293 O O . GLY A 1 351 ? -21.678 -10.490 -15.204 1.00 42.86 377 GLY A O 1
ATOM 2294 N N . SER A 1 352 ? -20.650 -10.516 -13.239 1.00 39.18 378 SER A N 1
ATOM 2295 C CA . SER A 1 352 ? -21.534 -11.555 -12.734 1.00 37.76 378 SER A CA 1
ATOM 2296 C C . SER A 1 352 ? -22.733 -10.897 -12.015 1.00 35.51 378 SER A C 1
ATOM 2297 O O . SER A 1 352 ? -22.632 -9.769 -11.486 1.00 35.25 378 SER A O 1
ATOM 2300 N N . ALA A 1 353 ? -23.852 -11.609 -11.946 1.00 32.24 379 ALA A N 1
ATOM 2301 C CA . ALA A 1 353 ? -25.028 -11.125 -11.196 1.00 31.33 379 ALA A CA 1
ATOM 2302 C C . ALA A 1 353 ? -24.696 -11.042 -9.689 1.00 30.24 379 ALA A C 1
ATOM 2303 O O . ALA A 1 353 ? -25.100 -10.069 -8.984 1.00 29.64 379 ALA A O 1
ATOM 2305 N N . LYS A 1 354 ? -23.957 -12.050 -9.204 1.00 30.08 380 LYS A N 1
ATOM 2306 C CA . LYS A 1 354 ? -23.585 -12.068 -7.756 1.00 28.25 380 LYS A CA 1
ATOM 2307 C C . LYS A 1 354 ? -22.775 -10.851 -7.335 1.00 28.52 380 LYS A C 1
ATOM 2308 O O . LYS A 1 354 ? -23.015 -10.335 -6.226 1.00 28.09 380 LYS A O 1
ATOM 2314 N N . ALA A 1 355 ? -21.856 -10.379 -8.193 1.00 28.26 381 ALA A N 1
ATOM 2315 C CA . ALA A 1 355 ? -20.990 -9.216 -7.859 1.00 28.36 381 ALA A CA 1
ATOM 2316 C C . ALA A 1 355 ? -21.755 -7.901 -7.606 1.00 28.53 381 ALA A C 1
ATOM 2317 O O . ALA A 1 355 ? -21.241 -6.985 -6.949 1.00 28.25 381 ALA A O 1
ATOM 2319 N N . ARG A 1 356 ? -23.000 -7.813 -8.087 1.00 27.16 382 ARG A N 1
ATOM 2320 C CA . ARG A 1 356 ? -23.818 -6.616 -8.007 1.00 28.94 382 ARG A CA 1
ATOM 2321 C C . ARG A 1 356 ? -24.734 -6.592 -6.799 1.00 28.40 382 ARG A C 1
ATOM 2322 O O . ARG A 1 356 ? -25.440 -5.598 -6.592 1.00 26.93 382 ARG A O 1
ATOM 2330 N N . ILE A 1 357 ? -24.708 -7.650 -5.960 1.00 27.08 383 ILE A N 1
ATOM 2331 C CA . ILE A 1 357 ? -25.688 -7.727 -4.868 1.00 26.27 383 ILE A CA 1
ATOM 2332 C C . ILE A 1 357 ? -25.145 -7.149 -3.574 1.00 26.13 383 ILE A C 1
ATOM 2333 O O . ILE A 1 357 ? -24.090 -7.595 -3.062 1.00 25.58 383 ILE A O 1
ATOM 2338 N N . LEU A 1 358 ? -25.864 -6.187 -3.050 1.00 26.14 384 LEU A N 1
ATOM 2339 C CA . LEU A 1 358 ? -25.461 -5.510 -1.791 1.00 25.67 384 LEU A CA 1
ATOM 2340 C C . LEU A 1 358 ? -26.539 -5.797 -0.736 1.00 24.99 384 LEU A C 1
ATOM 2341 O O . LEU A 1 358 ? -27.741 -5.855 -1.059 1.00 24.73 384 LEU A O 1
ATOM 2346 N N . LEU A 1 359 ? -26.104 -5.897 0.518 1.00 26.03 385 LEU A N 1
ATOM 2347 C CA . LEU A 1 359 ? -26.989 -6.056 1.687 1.00 24.55 385 LEU A CA 1
ATOM 2348 C C . LEU A 1 359 ? -26.760 -4.851 2.592 1.00 25.18 385 LEU A C 1
ATOM 2349 O O . LEU A 1 359 ? -25.645 -4.398 2.804 1.00 25.48 385 LEU A O 1
ATOM 2354 N N . PHE A 1 360 ? -27.837 -4.355 3.156 1.00 22.51 386 PHE A N 1
ATOM 2355 C CA . PHE A 1 360 ? -27.753 -3.177 3.999 1.00 24.22 386 PHE A CA 1
ATOM 2356 C C . PHE A 1 360 ? -28.632 -3.386 5.212 1.00 26.38 386 PHE A C 1
ATOM 2357 O O . PHE A 1 360 ? -29.788 -3.822 5.083 1.00 26.13 386 PHE A O 1
ATOM 2365 N N . THR A 1 361 ? -28.085 -3.105 6.396 1.00 23.89 387 THR A N 1
ATOM 2366 C CA . THR A 1 361 ? -28.900 -3.097 7.623 1.00 23.37 387 THR A CA 1
ATOM 2367 C C . THR A 1 361 ? -28.994 -1.715 8.251 1.00 24.51 387 THR A C 1
ATOM 2368 O O . THR A 1 361 ? -28.009 -1.016 8.377 1.00 24.06 387 THR A O 1
ATOM 2372 N N . ASN A 1 362 ? -30.217 -1.305 8.669 1.00 24.80 388 ASN A N 1
ATOM 2373 C CA . ASN A 1 362 ? -30.350 -0.032 9.449 1.00 25.16 388 ASN A CA 1
ATOM 2374 C C . ASN A 1 362 ? -31.661 -0.053 10.184 1.00 25.50 388 ASN A C 1
ATOM 2375 O O . ASN A 1 362 ? -32.342 -1.106 10.136 1.00 26.33 388 ASN A O 1
ATOM 2380 N N . ALA A 1 363 ? -31.982 1.055 10.853 1.00 24.50 389 ALA A N 1
ATOM 2381 C CA . ALA A 1 363 ? -33.325 1.253 11.449 1.00 25.76 389 ALA A CA 1
ATOM 2382 C C . ALA A 1 363 ? -34.197 1.940 10.421 1.00 25.46 389 ALA A C 1
ATOM 2383 O O . ALA A 1 363 ? -33.980 3.092 10.092 1.00 25.65 389 ALA A O 1
ATOM 2385 N N . ARG A 1 364 ? -35.135 1.180 9.811 1.00 26.00 390 ARG A N 1
ATOM 2386 C CA . ARG A 1 364 ? -35.891 1.756 8.704 1.00 25.27 390 ARG A CA 1
ATOM 2387 C C . ARG A 1 364 ? -37.072 2.570 9.284 1.00 26.11 390 ARG A C 1
ATOM 2388 O O . ARG A 1 364 ? -38.170 2.044 9.480 1.00 25.93 390 ARG A O 1
ATOM 2396 N N . ASN A 1 365 ? -36.781 3.840 9.568 1.00 25.30 391 ASN A N 1
ATOM 2397 C CA . ASN A 1 365 ? -37.741 4.697 10.179 1.00 25.99 391 ASN A CA 1
ATOM 2398 C C . ASN A 1 365 ? -37.172 6.084 10.039 1.00 26.10 391 ASN A C 1
ATOM 2399 O O . ASN A 1 365 ? -35.941 6.259 10.087 1.00 26.62 391 ASN A O 1
ATOM 2404 N N . ALA A 1 366 ? -38.016 7.096 9.863 1.00 25.79 392 ALA A N 1
ATOM 2405 C CA . ALA A 1 366 ? -37.468 8.461 9.639 1.00 26.89 392 ALA A CA 1
ATOM 2406 C C . ALA A 1 366 ? -36.982 9.214 10.836 1.00 28.00 392 ALA A C 1
ATOM 2407 O O . ALA A 1 366 ? -36.263 10.227 10.648 1.00 26.67 392 ALA A O 1
ATOM 2409 N N . THR A 1 367 ? -37.347 8.800 12.064 1.00 25.57 393 THR A N 1
ATOM 2410 C CA . THR A 1 367 ? -36.993 9.641 13.221 1.00 28.48 393 THR A CA 1
ATOM 2411 C C . THR A 1 367 ? -36.610 8.856 14.472 1.00 27.52 393 THR A C 1
ATOM 2412 O O . THR A 1 367 ? -36.000 9.446 15.365 1.00 30.19 393 THR A O 1
ATOM 2416 N N . GLU A 1 368 ? -36.943 7.561 14.548 1.00 26.43 394 GLU A N 1
ATOM 2417 C CA . GLU A 1 368 ? -36.696 6.762 15.768 1.00 28.06 394 GLU A CA 1
ATOM 2418 C C . GLU A 1 368 ? -35.818 5.553 15.371 1.00 27.73 394 GLU A C 1
ATOM 2419 O O . GLU A 1 368 ? -35.919 5.112 14.212 1.00 26.40 394 GLU A O 1
ATOM 2425 N N . ARG A 1 369 ? -34.962 5.064 16.295 1.00 26.08 395 ARG A N 1
ATOM 2426 C CA . ARG A 1 369 ? -34.050 3.986 15.945 1.00 26.21 395 ARG A CA 1
ATOM 2427 C C . ARG A 1 369 ? -34.668 2.609 16.160 1.00 27.55 395 ARG A C 1
ATOM 2428 O O . ARG A 1 369 ? -34.198 1.830 17.034 1.00 25.88 395 ARG A O 1
ATOM 2436 N N . VAL A 1 370 ? -35.736 2.375 15.388 1.00 26.36 396 VAL A N 1
ATOM 2437 C CA . VAL A 1 370 ? -36.562 1.182 15.458 1.00 25.84 396 VAL A CA 1
ATOM 2438 C C . VAL A 1 370 ? -36.658 0.431 14.116 1.00 26.80 396 VAL A C 1
ATOM 2439 O O . VAL A 1 370 ? -36.400 1.015 13.036 1.00 26.43 396 VAL A O 1
ATOM 2443 N N . ASN A 1 371 ? -37.047 -0.848 14.213 1.00 26.98 397 ASN A N 1
ATOM 2444 C CA . ASN A 1 371 ? -37.295 -1.711 13.030 1.00 26.14 397 ASN A CA 1
ATOM 2445 C C . ASN A 1 371 ? -35.984 -2.001 12.321 1.00 26.03 397 ASN A C 1
ATOM 2446 O O . ASN A 1 371 ? -35.771 -1.537 11.219 1.00 23.92 397 ASN A O 1
ATOM 2451 N N . GLY A 1 372 ? -35.145 -2.854 12.980 1.00 26.19 398 GLY A N 1
ATOM 2452 C CA . GLY A 1 372 ? -33.883 -3.311 12.327 1.00 25.86 398 GLY A CA 1
ATOM 2453 C C . GLY A 1 372 ? -34.290 -4.041 11.044 1.00 26.15 398 GLY A C 1
ATOM 2454 O O . GLY A 1 372 ? -35.048 -5.038 11.070 1.00 25.80 398 GLY A O 1
ATOM 2455 N N . THR A 1 373 ? -33.774 -3.572 9.902 1.00 24.34 399 THR A N 1
ATOM 2456 C CA . THR A 1 373 ? -34.257 -4.018 8.591 1.00 24.12 399 THR A CA 1
ATOM 2457 C C . THR A 1 373 ? -33.110 -4.335 7.671 1.00 24.63 399 THR A C 1
ATOM 2458 O O . THR A 1 373 ? -32.144 -3.598 7.605 1.00 24.57 399 THR A O 1
ATOM 2462 N N . LEU A 1 374 ? -33.261 -5.425 6.915 1.00 24.88 400 LEU A N 1
ATOM 2463 C CA . LEU A 1 374 ? -32.303 -5.853 5.907 1.00 25.06 400 LEU A CA 1
ATOM 2464 C C . LEU A 1 374 ? -32.870 -5.454 4.538 1.00 26.70 400 LEU A C 1
ATOM 2465 O O . LEU A 1 374 ? -34.022 -5.835 4.201 1.00 28.03 400 LEU A O 1
ATOM 2470 N N . SER A 1 375 ? -32.091 -4.654 3.794 1.00 24.84 401 SER A N 1
ATOM 2471 C CA . SER A 1 375 ? -32.499 -4.200 2.462 1.00 24.55 401 SER A CA 1
ATOM 2472 C C . SER A 1 375 ? -31.517 -4.795 1.475 1.00 26.41 401 SER A C 1
ATOM 2473 O O . SER A 1 375 ? -30.327 -4.996 1.774 1.00 26.37 401 SER A O 1
ATOM 2476 N N . VAL A 1 376 ? -32.021 -5.136 0.306 1.00 26.90 402 VAL A N 1
ATOM 2477 C CA . VAL A 1 376 ? -31.193 -5.805 -0.692 1.00 25.28 402 VAL A CA 1
ATOM 2478 C C . VAL A 1 376 ? -31.222 -4.999 -1.976 1.00 27.39 402 VAL A C 1
ATOM 2479 O O . VAL A 1 376 ? -32.296 -4.539 -2.376 1.00 26.10 402 VAL A O 1
ATOM 2483 N N . SER A 1 377 ? -30.051 -4.804 -2.613 1.00 27.98 403 SER A N 1
ATOM 2484 C CA . SER A 1 377 ? -29.972 -4.255 -3.977 1.00 26.91 403 SER A CA 1
ATOM 2485 C C . SER A 1 377 ? -29.323 -5.280 -4.903 1.00 26.63 403 SER A C 1
ATOM 2486 O O . SER A 1 377 ? -28.392 -6.002 -4.444 1.00 27.46 403 SER A O 1
ATOM 2489 N N . CYS A 1 378 ? -29.886 -5.474 -6.105 1.00 26.92 404 CYS A N 1
ATOM 2490 C CA . CYS A 1 378 ? -29.367 -6.398 -7.095 1.00 28.43 404 CYS A CA 1
ATOM 2491 C C . CYS A 1 378 ? -28.501 -5.744 -8.121 1.00 28.46 404 CYS A C 1
ATOM 2492 O O . CYS A 1 378 ? -27.946 -6.415 -9.033 1.00 28.85 404 CYS A O 1
ATOM 2495 N N . ASP A 1 379 ? -28.369 -4.428 -8.003 1.00 29.05 405 ASP A N 1
ATOM 2496 C CA . ASP A 1 379 ? -27.824 -3.639 -9.105 1.00 28.68 405 ASP A CA 1
ATOM 2497 C C . ASP A 1 379 ? -26.776 -2.624 -8.665 1.00 28.36 405 ASP A C 1
ATOM 2498 O O . ASP A 1 379 ? -26.808 -1.429 -9.096 1.00 26.98 405 ASP A O 1
ATOM 2503 N N . ASP A 1 380 ? -25.833 -3.113 -7.831 1.00 28.11 406 ASP A N 1
ATOM 2504 C CA . ASP A 1 380 ? -24.716 -2.249 -7.375 1.00 27.69 406 ASP A CA 1
ATOM 2505 C C . ASP A 1 380 ? -25.237 -1.024 -6.596 1.00 28.48 406 ASP A C 1
ATOM 2506 O O . ASP A 1 380 ? -24.576 0.039 -6.559 1.00 28.78 406 ASP A O 1
ATOM 2511 N N . GLY A 1 381 ? -26.400 -1.160 -5.954 1.00 25.52 407 GLY A N 1
ATOM 2512 C CA . GLY A 1 381 ? -26.869 -0.056 -5.081 1.00 27.39 407 GLY A CA 1
ATOM 2513 C C . GLY A 1 381 ? -27.673 0.963 -5.816 1.00 26.75 407 GLY A C 1
ATOM 2514 O O . GLY A 1 381 ? -27.947 2.029 -5.265 1.00 28.61 407 GLY A O 1
ATOM 2515 N N . ARG A 1 382 ? -27.989 0.725 -7.096 1.00 27.72 408 ARG A N 1
ATOM 2516 C CA A ARG A 1 382 ? -28.772 1.724 -7.842 0.50 30.50 408 ARG A CA 1
ATOM 2517 C CA B ARG A 1 382 ? -28.785 1.688 -7.871 0.50 29.76 408 ARG A CA 1
ATOM 2518 C C . ARG A 1 382 ? -30.209 1.814 -7.342 1.00 28.35 408 ARG A C 1
ATOM 2519 O O . ARG A 1 382 ? -30.743 2.944 -7.209 1.00 31.44 408 ARG A O 1
ATOM 2534 N N . THR A 1 383 ? -30.801 0.661 -7.007 1.00 30.21 409 THR A N 1
ATOM 2535 C CA . THR A 1 383 ? -32.129 0.547 -6.475 1.00 32.01 409 THR A CA 1
ATOM 2536 C C . THR A 1 383 ? -32.146 -0.440 -5.315 1.00 31.93 409 THR A C 1
ATOM 2537 O O . THR A 1 383 ? -31.307 -1.358 -5.265 1.00 30.39 409 THR A O 1
ATOM 2541 N N . TRP A 1 384 ? -33.105 -0.279 -4.406 1.00 29.13 410 TRP A N 1
ATOM 2542 C CA . TRP A 1 384 ? -33.275 -1.233 -3.282 1.00 27.29 410 TRP A CA 1
ATOM 2543 C C . TRP A 1 384 ? -34.602 -1.911 -3.431 1.00 32.20 410 TRP A C 1
ATOM 2544 O O . TRP A 1 384 ? -35.623 -1.282 -3.169 1.00 34.91 410 TRP A O 1
ATOM 2555 N N . VAL A 1 385 ? -34.591 -3.168 -3.863 1.00 31.13 411 VAL A N 1
ATOM 2556 C CA . VAL A 1 385 ? -35.826 -3.887 -4.242 1.00 31.77 411 VAL A CA 1
ATOM 2557 C C . VAL A 1 385 ? -36.558 -4.608 -3.141 1.00 33.02 411 VAL A C 1
ATOM 2558 O O . VAL A 1 385 ? -37.604 -5.169 -3.416 1.00 33.42 411 VAL A O 1
ATOM 2562 N N . SER A 1 386 ? -35.955 -4.712 -1.952 1.00 29.98 412 SER A N 1
ATOM 2563 C CA . SER A 1 386 ? -36.501 -5.512 -0.869 1.00 29.86 412 SER A CA 1
ATOM 2564 C C . SER A 1 386 ? -36.070 -4.857 0.441 1.00 28.11 412 SER A C 1
ATOM 2565 O O . SER A 1 386 ? -34.886 -4.533 0.627 1.00 28.39 412 SER A O 1
ATOM 2568 N N . HIS A 1 387 ? -37.023 -4.620 1.326 1.00 26.93 413 HIS A N 1
ATOM 2569 C CA . HIS A 1 387 ? -36.763 -4.188 2.713 1.00 27.64 413 HIS A CA 1
ATOM 2570 C C . HIS A 1 387 ? -37.534 -5.110 3.624 1.00 28.63 413 HIS A C 1
ATOM 2571 O O . HIS A 1 387 ? -38.788 -5.244 3.480 1.00 28.49 413 HIS A O 1
ATOM 2578 N N . GLN A 1 388 ? -36.861 -5.739 4.584 1.00 28.37 414 GLN A N 1
ATOM 2579 C CA . GLN A 1 388 ? -37.558 -6.639 5.474 1.00 29.18 414 GLN A CA 1
ATOM 2580 C C . GLN A 1 388 ? -37.083 -6.525 6.924 1.00 27.84 414 GLN A C 1
ATOM 2581 O O . GLN A 1 388 ? -35.896 -6.685 7.216 1.00 28.12 414 GLN A O 1
ATOM 2587 N N . THR A 1 389 ? -38.013 -6.218 7.800 1.00 26.84 415 THR A N 1
ATOM 2588 C CA . THR A 1 389 ? -37.633 -5.958 9.173 1.00 26.68 415 THR A CA 1
ATOM 2589 C C . THR A 1 389 ? -37.441 -7.272 9.870 1.00 26.84 415 THR A C 1
ATOM 2590 O O . THR A 1 389 ? -38.361 -8.113 9.848 1.00 26.21 415 THR A O 1
ATOM 2594 N N . TYR A 1 390 ? -36.219 -7.529 10.358 1.00 27.74 416 TYR A N 1
ATOM 2595 C CA . TYR A 1 390 ? -35.919 -8.763 11.060 1.00 25.06 416 TYR A CA 1
ATOM 2596 C C . TYR A 1 390 ? -36.034 -8.509 12.571 1.00 26.26 416 TYR A C 1
ATOM 2597 O O . TYR A 1 390 ? -36.165 -9.478 13.322 1.00 29.41 416 TYR A O 1
ATOM 2606 N N . MET A 1 391 ? -36.030 -7.238 13.029 1.00 26.79 417 MET A N 1
ATOM 2607 C CA . MET A 1 391 ? -36.178 -6.978 14.498 1.00 27.70 417 MET A CA 1
ATOM 2608 C C . MET A 1 391 ? -37.065 -5.752 14.769 1.00 27.34 417 MET A C 1
ATOM 2609 O O . MET A 1 391 ? -36.625 -4.575 14.714 1.00 27.19 417 MET A O 1
ATOM 2614 N N . PRO A 1 392 ? -38.344 -6.005 15.041 1.00 26.54 418 PRO A N 1
ATOM 2615 C CA . PRO A 1 392 ? -39.264 -4.863 15.345 1.00 27.38 418 PRO A CA 1
ATOM 2616 C C . PRO A 1 392 ? -38.867 -4.187 16.655 1.00 25.92 418 PRO A C 1
ATOM 2617 O O . PRO A 1 392 ? -38.292 -4.811 17.519 1.00 29.06 418 PRO A O 1
ATOM 2621 N N . GLY A 1 393 ? -39.103 -2.903 16.757 1.00 27.00 419 GLY A N 1
ATOM 2622 C CA . GLY A 1 393 ? -38.804 -2.144 17.981 1.00 27.24 419 GLY A CA 1
ATOM 2623 C C . GLY A 1 393 ? -37.370 -1.661 18.039 1.00 27.27 419 GLY A C 1
ATOM 2624 O O . GLY A 1 393 ? -36.703 -1.586 17.023 1.00 26.61 419 GLY A O 1
ATOM 2625 N N . GLU A 1 394 ? -36.916 -1.300 19.238 1.00 25.93 420 GLU A N 1
ATOM 2626 C CA A GLU A 1 394 ? -35.676 -0.548 19.379 0.50 26.89 420 GLU A CA 1
ATOM 2627 C CA B GLU A 1 394 ? -35.651 -0.591 19.446 0.50 26.83 420 GLU A CA 1
ATOM 2628 C C . GLU A 1 394 ? -34.502 -1.421 18.886 1.00 25.28 420 GLU A C 1
ATOM 2629 O O . GLU A 1 394 ? -34.343 -2.571 19.289 1.00 26.50 420 GLU A O 1
ATOM 2640 N N . VAL A 1 395 ? -33.717 -0.851 17.975 1.00 24.90 421 VAL A N 1
ATOM 2641 C CA . VAL A 1 395 ? -32.460 -1.516 17.512 1.00 23.94 421 VAL A CA 1
ATOM 2642 C C . VAL A 1 395 ? -31.189 -0.646 17.562 1.00 25.86 421 VAL A C 1
ATOM 2643 O O . VAL A 1 395 ? -30.078 -1.185 17.444 1.00 25.59 421 VAL A O 1
ATOM 2647 N N . GLY A 1 396 ? -31.308 0.669 17.664 1.00 23.90 422 GLY A N 1
ATOM 2648 C CA . GLY A 1 396 ? -30.095 1.511 17.783 1.00 26.27 422 GLY A CA 1
ATOM 2649 C C . GLY A 1 396 ? -29.167 1.227 16.582 1.00 26.36 422 GLY A C 1
ATOM 2650 O O . GLY A 1 396 ? -29.636 1.023 15.459 1.00 26.19 422 GLY A O 1
ATOM 2651 N N . TYR A 1 397 ? -27.846 1.168 16.828 1.00 26.04 423 TYR A N 1
ATOM 2652 C CA . TYR A 1 397 ? -26.899 0.760 15.799 1.00 24.75 423 TYR A CA 1
ATOM 2653 C C . TYR A 1 397 ? -27.005 -0.724 15.427 1.00 24.53 423 TYR A C 1
ATOM 2654 O O . TYR A 1 397 ? -27.012 -1.576 16.303 1.00 24.74 423 TYR A O 1
ATOM 2663 N N . THR A 1 398 ? -27.066 -0.996 14.117 1.00 22.88 424 THR A N 1
ATOM 2664 C CA . THR A 1 398 ? -26.964 -2.368 13.625 1.00 25.24 424 THR A CA 1
ATOM 2665 C C . THR A 1 398 ? -25.770 -2.521 12.702 1.00 24.00 424 THR A C 1
ATOM 2666 O O . THR A 1 398 ? -25.345 -1.545 12.077 1.00 26.12 424 THR A O 1
ATOM 2670 N N . THR A 1 399 ? -25.302 -3.776 12.637 1.00 25.20 425 THR A N 1
ATOM 2671 C CA . THR A 1 399 ? -24.360 -4.165 11.596 1.00 24.75 425 THR A CA 1
ATOM 2672 C C . THR A 1 399 ? -24.658 -5.583 11.191 1.00 24.97 425 THR A C 1
ATOM 2673 O O . THR A 1 399 ? -25.490 -6.280 11.834 1.00 23.67 425 THR A O 1
ATOM 2677 N N . ALA A 1 400 ? -24.050 -6.013 10.057 1.00 23.38 426 ALA A N 1
ATOM 2678 C CA . ALA A 1 400 ? -24.229 -7.366 9.554 1.00 23.68 426 ALA A CA 1
ATOM 2679 C C . ALA A 1 400 ? -22.930 -7.751 8.867 1.00 25.02 426 ALA A C 1
ATOM 2680 O O . ALA A 1 400 ? -22.188 -6.850 8.445 1.00 24.58 426 ALA A O 1
ATOM 2682 N N . ALA A 1 401 ? -22.670 -9.050 8.814 1.00 23.98 427 ALA A N 1
ATOM 2683 C CA . ALA A 1 401 ? -21.428 -9.562 8.181 1.00 24.56 427 ALA A CA 1
ATOM 2684 C C . ALA A 1 401 ? -21.755 -10.905 7.619 1.00 26.73 427 ALA A C 1
ATOM 2685 O O . ALA A 1 401 ? -22.470 -11.699 8.251 1.00 25.40 427 ALA A O 1
ATOM 2687 N N . VAL A 1 402 ? -21.279 -11.198 6.409 1.00 26.74 428 VAL A N 1
ATOM 2688 C CA . VAL A 1 402 ? -21.375 -12.643 5.961 1.00 25.96 428 VAL A CA 1
ATOM 2689 C C . VAL A 1 402 ? -20.531 -13.558 6.898 1.00 25.73 428 VAL A C 1
ATOM 2690 O O . VAL A 1 402 ? -19.355 -13.269 7.196 1.00 27.10 428 VAL A O 1
ATOM 2694 N N . GLN A 1 403 ? -21.124 -14.679 7.314 1.00 25.00 429 GLN A N 1
ATOM 2695 C CA . GLN A 1 403 ? -20.436 -15.624 8.204 1.00 25.49 429 GLN A CA 1
ATOM 2696 C C . GLN A 1 403 ? -19.716 -16.656 7.345 1.00 26.19 429 GLN A C 1
ATOM 2697 O O . GLN A 1 403 ? -20.032 -16.825 6.158 1.00 24.96 429 GLN A O 1
ATOM 2703 N N . SER A 1 404 ? -18.882 -17.439 7.996 1.00 26.44 430 SER A N 1
ATOM 2704 C CA A SER A 1 404 ? -18.149 -18.474 7.257 0.50 28.99 430 SER A CA 1
ATOM 2705 C CA B SER A 1 404 ? -18.150 -18.518 7.296 0.50 27.45 430 SER A CA 1
ATOM 2706 C C . SER A 1 404 ? -19.131 -19.481 6.608 1.00 29.18 430 SER A C 1
ATOM 2707 O O . SER A 1 404 ? -18.869 -19.987 5.496 1.00 29.80 430 SER A O 1
ATOM 2712 N N . ASP A 1 405 ? -20.283 -19.740 7.233 1.00 29.33 431 ASP A N 1
ATOM 2713 C CA . ASP A 1 405 ? -21.181 -20.755 6.675 1.00 30.45 431 ASP A CA 1
ATOM 2714 C C . ASP A 1 405 ? -22.073 -20.155 5.553 1.00 29.03 431 ASP A C 1
ATOM 2715 O O . ASP A 1 405 ? -22.873 -20.913 4.982 1.00 28.55 431 ASP A O 1
ATOM 2720 N N . GLY A 1 406 ? -21.942 -18.830 5.269 1.00 27.04 432 GLY A N 1
ATOM 2721 C CA . GLY A 1 406 ? -22.640 -18.203 4.159 1.00 26.73 432 GLY A CA 1
ATOM 2722 C C . GLY A 1 406 ? -23.999 -17.614 4.561 1.00 28.28 432 GLY A C 1
ATOM 2723 O O . GLY A 1 406 ? -24.699 -17.017 3.717 1.00 28.24 432 GLY A O 1
ATOM 2724 N N . ALA A 1 407 ? -24.363 -17.766 5.837 1.00 27.18 433 ALA A N 1
ATOM 2725 C CA . ALA A 1 407 ? -25.543 -17.058 6.412 1.00 26.80 433 ALA A CA 1
ATOM 2726 C C . ALA A 1 407 ? -25.093 -15.675 6.809 1.00 27.26 433 ALA A C 1
ATOM 2727 O O . ALA A 1 407 ? -23.866 -15.400 6.823 1.00 26.69 433 ALA A O 1
ATOM 2729 N N . LEU A 1 408 ? -26.058 -14.817 7.152 1.00 27.22 434 LEU A N 1
ATOM 2730 C CA . LEU A 1 408 ? -25.738 -13.424 7.572 1.00 27.41 434 LEU A CA 1
ATOM 2731 C C . LEU A 1 408 ? -25.766 -13.340 9.104 1.00 28.34 434 LEU A C 1
ATOM 2732 O O . LEU A 1 408 ? -26.703 -13.831 9.684 1.00 32.58 434 LEU A O 1
ATOM 2737 N N . GLY A 1 409 ? -24.750 -12.769 9.745 1.00 24.76 435 GLY A N 1
ATOM 2738 C CA . GLY A 1 409 ? -24.851 -12.478 11.196 1.00 25.28 435 GLY A CA 1
ATOM 2739 C C . GLY A 1 409 ? -25.323 -11.057 11.299 1.00 26.60 435 GLY A C 1
ATOM 2740 O O . GLY A 1 409 ? -24.906 -10.215 10.448 1.00 27.33 435 GLY A O 1
ATOM 2741 N N . VAL A 1 410 ? -26.142 -10.748 12.317 1.00 24.63 436 VAL A N 1
ATOM 2742 C CA . VAL A 1 410 ? -26.527 -9.367 12.598 1.00 25.18 436 VAL A CA 1
ATOM 2743 C C . VAL A 1 410 ? -26.280 -9.058 14.071 1.00 23.44 436 VAL A C 1
ATOM 2744 O O . VAL A 1 410 ? -26.389 -9.983 14.889 1.00 24.03 436 VAL A O 1
ATOM 2748 N N . LEU A 1 411 ? -25.964 -7.781 14.391 1.00 22.89 437 LEU A N 1
ATOM 2749 C CA . LEU A 1 411 ? -25.932 -7.320 15.775 1.00 23.55 437 LEU A CA 1
ATOM 2750 C C . LEU A 1 411 ? -26.816 -6.090 15.829 1.00 25.62 437 LEU A C 1
ATOM 2751 O O . LEU A 1 411 ? -26.825 -5.252 14.897 1.00 25.17 437 LEU A O 1
ATOM 2756 N N . TRP A 1 412 ? -27.492 -5.913 16.955 1.00 25.14 438 TRP A N 1
ATOM 2757 C CA . TRP A 1 412 ? -28.161 -4.633 17.183 1.00 23.82 438 TRP A CA 1
ATOM 2758 C C . TRP A 1 412 ? -28.072 -4.282 18.669 1.00 24.81 438 TRP A C 1
ATOM 2759 O O . TRP A 1 412 ? -27.560 -5.046 19.484 1.00 26.54 438 TRP A O 1
ATOM 2770 N N . GLU A 1 413 ? -28.554 -3.100 19.011 1.00 24.05 439 GLU A N 1
ATOM 2771 C CA . GLU A 1 413 ? -28.454 -2.591 20.369 1.00 24.84 439 GLU A CA 1
ATOM 2772 C C . GLU A 1 413 ? -29.867 -2.602 20.984 1.00 26.47 439 GLU A C 1
ATOM 2773 O O . GLU A 1 413 ? -30.764 -1.913 20.473 1.00 26.28 439 GLU A O 1
ATOM 2779 N N . ARG A 1 414 ? -30.072 -3.397 22.057 1.00 28.18 440 ARG A N 1
ATOM 2780 C CA . ARG A 1 414 ? -31.271 -3.219 22.890 1.00 28.93 440 ARG A CA 1
ATOM 2781 C C . ARG A 1 414 ? -30.890 -3.669 24.317 1.00 29.06 440 ARG A C 1
ATOM 2782 O O . ARG A 1 414 ? -30.633 -4.838 24.531 1.00 30.04 440 ARG A O 1
ATOM 2790 N N . ASP A 1 415 ? -30.802 -2.726 25.233 1.00 29.24 441 ASP A N 1
ATOM 2791 C CA . ASP A 1 415 ? -30.299 -3.033 26.594 1.00 32.59 441 ASP A CA 1
ATOM 2792 C C . ASP A 1 415 ? -29.015 -3.867 26.573 1.00 31.20 441 ASP A C 1
ATOM 2793 O O . ASP A 1 415 ? -28.851 -4.802 27.371 1.00 30.61 441 ASP A O 1
ATOM 2798 N N . GLY A 1 416 ? -28.146 -3.522 25.611 1.00 29.20 442 GLY A N 1
ATOM 2799 C CA . GLY A 1 416 ? -26.820 -4.158 25.454 1.00 28.07 442 GLY A CA 1
ATOM 2800 C C . GLY A 1 416 ? -26.730 -4.575 23.989 1.00 27.58 442 GLY A C 1
ATOM 2801 O O . GLY A 1 416 ? -27.337 -3.978 23.147 1.00 28.37 442 GLY A O 1
ATOM 2802 N N . ILE A 1 417 ? -25.913 -5.582 23.696 1.00 26.49 443 ILE A N 1
ATOM 2803 C CA . ILE A 1 417 ? -25.701 -6.015 22.322 1.00 25.11 443 ILE A CA 1
ATOM 2804 C C . ILE A 1 417 ? -26.347 -7.392 22.181 1.00 25.94 443 ILE A C 1
ATOM 2805 O O . ILE A 1 417 ? -26.117 -8.300 23.015 1.00 28.46 443 ILE A O 1
ATOM 2810 N N . ARG A 1 418 ? -27.034 -7.574 21.061 1.00 24.91 444 ARG A N 1
ATOM 2811 C CA . ARG A 1 418 ? -27.738 -8.747 20.768 1.00 26.41 444 ARG A CA 1
ATOM 2812 C C . ARG A 1 418 ? -27.248 -9.245 19.399 1.00 24.67 444 ARG A C 1
ATOM 2813 O O . ARG A 1 418 ? -26.928 -8.458 18.505 1.00 25.23 444 ARG A O 1
ATOM 2821 N N . TYR A 1 419 ? -27.279 -10.530 19.244 1.00 23.98 445 TYR A N 1
ATOM 2822 C CA . TYR A 1 419 ? -26.782 -11.193 18.029 1.00 25.25 445 TYR A CA 1
ATOM 2823 C C . TYR A 1 419 ? -27.830 -12.125 17.495 1.00 26.54 445 TYR A C 1
ATOM 2824 O O . TYR A 1 419 ? -28.472 -12.859 18.247 1.00 28.78 445 TYR A O 1
ATOM 2833 N N . SER A 1 420 ? -27.993 -12.192 16.173 1.00 26.76 446 SER A N 1
ATOM 2834 C CA . SER A 1 420 ? -28.755 -13.327 15.615 1.00 27.50 446 SER A CA 1
ATOM 2835 C C . SER A 1 420 ? -28.246 -13.625 14.198 1.00 29.35 446 SER A C 1
ATOM 2836 O O . SER A 1 420 ? -27.276 -12.987 13.709 1.00 28.99 446 SER A O 1
ATOM 2839 N N . THR A 1 421 ? -28.861 -14.611 13.564 1.00 29.50 447 THR A N 1
ATOM 2840 C CA . THR A 1 421 ? -28.460 -15.123 12.231 1.00 30.59 447 THR A CA 1
ATOM 2841 C C . THR A 1 421 ? -29.633 -15.109 11.285 1.00 31.08 447 THR A C 1
ATOM 2842 O O . THR A 1 421 ? -30.774 -15.377 11.684 1.00 32.41 447 THR A O 1
ATOM 2846 N N . ILE A 1 422 ? -29.375 -14.760 10.025 1.00 30.98 448 ILE A N 1
ATOM 2847 C CA . ILE A 1 422 ? -30.411 -14.835 8.995 1.00 29.29 448 ILE A CA 1
ATOM 2848 C C . ILE A 1 422 ? -29.876 -15.776 7.906 1.00 30.18 448 ILE A C 1
ATOM 2849 O O . ILE A 1 422 ? -28.966 -15.414 7.110 1.00 28.97 448 ILE A O 1
ATOM 2854 N N . PRO A 1 423 ? -30.418 -17.000 7.859 1.00 31.10 449 PRO A N 1
ATOM 2855 C CA . PRO A 1 423 ? -29.978 -17.934 6.773 1.00 30.79 449 PRO A CA 1
ATOM 2856 C C . PRO A 1 423 ? -30.394 -17.263 5.472 1.00 30.34 449 PRO A C 1
ATOM 2857 O O . PRO A 1 423 ? -31.429 -16.548 5.453 1.00 30.95 449 PRO A O 1
ATOM 2861 N N . MET A 1 424 ? -29.643 -17.509 4.399 1.00 30.51 450 MET A N 1
ATOM 2862 C CA . MET A 1 424 ? -29.721 -16.711 3.218 1.00 28.90 450 MET A CA 1
ATOM 2863 C C . MET A 1 424 ? -30.253 -17.455 1.967 1.00 30.69 450 MET A C 1
ATOM 2864 O O . MET A 1 424 ? -30.159 -16.927 0.823 1.00 29.99 450 MET A O 1
ATOM 2869 N N . GLY A 1 425 ? -30.858 -18.629 2.165 1.00 31.08 451 GLY A N 1
ATOM 2870 C CA . GLY A 1 425 ? -31.454 -19.382 1.011 1.00 34.66 451 GLY A CA 1
ATOM 2871 C C . GLY A 1 425 ? -32.501 -18.601 0.207 1.00 33.68 451 GLY A C 1
ATOM 2872 O O . GLY A 1 425 ? -32.672 -18.837 -0.998 1.00 35.69 451 GLY A O 1
ATOM 2873 N N . TRP A 1 426 ? -33.190 -17.658 0.849 1.00 34.63 452 TRP A N 1
ATOM 2874 C CA . TRP A 1 426 ? -34.237 -16.882 0.181 1.00 31.98 452 TRP A CA 1
ATOM 2875 C C . TRP A 1 426 ? -33.691 -15.835 -0.814 1.00 32.68 452 TRP A C 1
ATOM 2876 O O . TRP A 1 426 ? -34.460 -15.262 -1.569 1.00 32.99 452 TRP A O 1
ATOM 2887 N N . LEU A 1 427 ? -32.367 -15.553 -0.823 1.00 30.29 453 LEU A N 1
ATOM 2888 C CA . LEU A 1 427 ? -31.841 -14.429 -1.621 1.00 31.61 453 LEU A CA 1
ATOM 2889 C C . LEU A 1 427 ? -32.178 -14.537 -3.101 1.00 32.03 453 LEU A C 1
ATOM 2890 O O . LEU A 1 427 ? -32.486 -13.511 -3.720 1.00 33.01 453 LEU A O 1
ATOM 2895 N N . ASN A 1 428 ? -32.084 -15.757 -3.651 1.00 32.98 454 ASN A N 1
ATOM 2896 C CA . ASN A 1 428 ? -32.289 -15.956 -5.105 1.00 37.12 454 ASN A CA 1
ATOM 2897 C C . ASN A 1 428 ? -33.681 -15.559 -5.554 1.00 35.99 454 ASN A C 1
ATOM 2898 O O . ASN A 1 428 ? -33.875 -15.101 -6.691 1.00 39.67 454 ASN A O 1
ATOM 2903 N N . SER A 1 429 ? -34.638 -15.627 -4.634 1.00 37.36 455 SER A N 1
ATOM 2904 C CA . SER A 1 429 ? -36.007 -15.206 -4.909 1.00 38.49 455 SER A CA 1
ATOM 2905 C C . SER A 1 429 ? -36.134 -13.688 -5.049 1.00 38.50 455 SER A C 1
ATOM 2906 O O . SER A 1 429 ? -37.082 -13.232 -5.660 1.00 42.43 455 SER A O 1
ATOM 2909 N N . VAL A 1 430 ? -35.189 -12.918 -4.509 1.00 33.67 456 VAL A N 1
ATOM 2910 C CA . VAL A 1 430 ? -35.151 -11.432 -4.611 1.00 35.03 456 VAL A CA 1
ATOM 2911 C C . VAL A 1 430 ? -34.170 -10.956 -5.714 1.00 35.68 456 VAL A C 1
ATOM 2912 O O . VAL A 1 430 ? -34.519 -10.058 -6.476 1.00 34.26 456 VAL A O 1
ATOM 2916 N N . CYS A 1 431 ? -32.958 -11.563 -5.770 1.00 32.42 457 CYS A N 1
ATOM 2917 C CA . CYS A 1 431 ? -31.955 -11.263 -6.813 1.00 32.04 457 CYS A CA 1
ATOM 2918 C C . CYS A 1 431 ? -31.631 -12.616 -7.409 1.00 35.22 457 CYS A C 1
ATOM 2919 O O . CYS A 1 431 ? -31.000 -13.425 -6.734 1.00 36.31 457 CYS A O 1
ATOM 2922 N N . PRO A 1 432 ? -32.049 -12.869 -8.662 1.00 38.26 458 PRO A N 1
ATOM 2923 C CA . PRO A 1 432 ? -31.702 -14.168 -9.269 1.00 39.38 458 PRO A CA 1
ATOM 2924 C C . PRO A 1 432 ? -30.182 -14.254 -9.434 1.00 40.38 458 PRO A C 1
ATOM 2925 O O . PRO A 1 432 ? -29.510 -13.276 -9.849 1.00 36.44 458 PRO A O 1
ATOM 2929 N N . LEU A 1 433 ? -29.663 -15.428 -9.131 1.00 41.85 459 LEU A N 1
ATOM 2930 C CA . LEU A 1 433 ? -28.235 -15.604 -8.920 1.00 46.70 459 LEU A CA 1
ATOM 2931 C C . LEU A 1 433 ? -27.498 -16.127 -10.145 1.00 49.57 459 LEU A C 1
ATOM 2932 O O . LEU A 1 433 ? -26.268 -16.054 -10.186 1.00 55.59 459 LEU A O 1
ATOM 2937 N N . ALA A 1 434 ? -28.233 -16.610 -11.150 1.00 54.13 460 ALA A N 1
ATOM 2938 C CA . ALA A 1 434 ? -27.595 -17.305 -12.292 1.00 58.38 460 ALA A CA 1
ATOM 2939 C C . ALA A 1 434 ? -26.828 -16.329 -13.165 1.00 59.48 460 ALA A C 1
ATOM 2940 O O . ALA A 1 434 ? -27.309 -15.213 -13.393 1.00 61.91 460 ALA A O 1
#

Sequence (380 aa):
TWPAAVPAPLPDVRADSSTRRMLLGPVVDLAVNEHHPEGVFYRIPALATASNGDLLASSYDLRPGSAGDAPNPNSIVQRRSRDNGRTWGPQTVIHAGTPGRRKVGYSDPSYLVDPATGRILNFHVKSYDRGFATSEEVGTDPDDRHVLHAEVSTSTDNGHTWTHRDITREITSDPTTRTRFVASGQGIALLHGPHAGRLIAQMTVRNSVGQQAQSIYSDDHGITWHAGNPVGRMMDENKVVELSDGTLMLNSRDAARSGRRKVAYSQDGGLTWGPVKLVDDDLIDPTNNAQIIRAYPNARAGSAKARILLFTNARNATERVNGTLSVSCDDGRRTWVSHQTYMPGEEVGYTTAAVQSSDGALGVLWERDGIRYSTIPMGWLNSVCPLA

Foldseek 3Di:
DFDFFAFADFDFADADPDQDWAWDDKFFQDFFPVPHQWFWAAWAWEQFRVQKIKIKTKTAGRDPDAPPRAIFIKMWIDPPFPPDIDHIDGQGGWDDDPFTKHWHRWYWEAQNGQRKIKIKTKIATHDDQVQFAFDADPSDNSHTWIKIWMDRRRPPHTDMDTQRVQAPPDRQFRHKTFHHYYAYQACADPLHRKTKTWMWTQGPVATWIWMWIDSVNPPHIYIADTDDHQWHHWYWEQAQHRWIKIWTQGNVLPQFIKMWIHPPNRNDIDHIGTDPQAGAQRAAKEKYQNGSNDHRPFQSRHKMWIWAQRGRHARFQTWIWIDRGNPPDTQDIGGNGGGHFGDKYWYQGNVSWIKMWTDDSHIMIITTRCNNVCVRRPRD